Protein AF-0000000081857002 (afdb_homodimer)

Sequence (604 aa):
MKLTDNVLRSFRVAKVFRENSDKINCFDFSSNGETIISSRRFLPKRTLYSKKYGVDLIRYTHAANTVVYSSNKIDDTIRYLSLHDNKYIRYFPGHNKRVTSLSMSPVDDTFISGSLDKTIRLWDLRSPNCQGLMHLQGKPVCSFDPEGLIFAAGINSEMVKLYDLRSFDKGPFATFKLQYDRTCEWTGLKFSNDGKLILLATNGGALRILDAFKGVVLHSFGGYNNSKGVILEASFTPDSQFVMIGSEDGKIHVWNAESGMKVALLDGKHTGPITCLQFNPKFMTFASACSNMAFWLPTIDHMKLTDNVLRSFRVAKVFRENSDKINCFDFSSNGETIISSRRFLPKRTLYSKKYGVDLIRYTHAANTVVYSSNKIDDTIRYLSLHDNKYIRYFPGHNKRVTSLSMSPVDDTFISGSLDKTIRLWDLRSPNCQGLMHLQGKPVCSFDPEGLIFAAGINSEMVKLYDLRSFDKGPFATFKLQYDRTCEWTGLKFSNDGKLILLATNGGALRILDAFKGVVLHSFGGYNNSKGVILEASFTPDSQFVMIGSEDGKIHVWNAESGMKVALLDGKHTGPITCLQFNPKFMTFASACSNMAFWLPTIDH

Radius of gyration: 28.06 Å; Cα contacts (8 Å, |Δi|>4): 1759; chains: 2; bounding box: 43×82×64 Å

Nearest PDB structures (foldseek):
  8ro1-assembly1_s  TM=8.273E-01  e=5.897E-18  Caenorhabditis elegans
  8ova-assembly1_A7  TM=8.565E-01  e=5.206E-16  Trypanosoma brucei brucei
  8ipb-assembly1_ha  TM=8.252E-01  e=1.575E-15  Triticum aestivum
  7b9v-assembly1_o  TM=5.836E-01  e=2.125E-16  Saccharomyces cerevisiae
  8f5o-assembly1_B  TM=7.746E-01  e=9.098E-11  Leishmania tarentolae

pLDDT: mean 93.0, std 8.62, range [42.56, 98.81]

Foldseek 3Di:
DDDDLQQVAQKAFDDWWFDPPDWWQEKEAAQQLPDMETQDPTDPQFYDYDPAFGFHYKYDANDRQKIWTAGAPPAGKIFIAGRVVGDTDAIADDDHAHWQEWEYQLPAQKIWIWGQQQKIWIDHPVDNDTPDIDHHPGGWAKYAFLNRQWMWIDGPQFKIFIAGPVPCVVPGPDIAGDDDDPVKDWRYWDAQNVRQWIWTDILCFWIWIAGNVPNDTPEIDGDAARPVSAQWDKEAALVNQKIWIWGQQQWIWMAGPHVRHTSYIGHRPDPGTFRYKDARNHDGKIWTTTSMITIMGGDDDD/DDDDLQQVAQKAFPDWFFDPPDWWQEKEAAQQLPDMETQDDPDPAFYDYDPAFGFHYKYDANDRQKIWTAGAPPAGKIWIAGRVVGDTDAIADDDHAHWQEWEAQLPAQKIWIWGQQQKIWIDHPVDNDTPDIDHAPGGWAKYAALNSQKMWIDGPQFKIFIAGPVPCVVDGPDIAGDDDDPVKDWRYWDAQNVRQWIWTDILCFWIWIAGNVPNDTPEIDGDAARPVSAQKDKEAALVNQKIWIWGFQQWIWMAGPHVRHTSYIGHRPDPGTFRYWDARNHDRKIWTTTSMITIMGGDDDD

Secondary structure (DSSP, 8-state):
----HHHHHTEEEEEEE--SSPPP--EEE-TTSS-EEESSS-SSS-B---TTT----EEE-SSTTEEEEE--SS---EEEEETTTTEEEEEE---SS-EEEEEE-SSSSEEEEEETTSEEEEEETTEEEEEEEEE-SS-EEEEE-TTSSEEEEEETTTEEEEEEGGGGGG--SEEEE----TT--EEEEEE-TTSSEEEEEESSS-EEEEETTT--EEEEE--S--TT-----EEE-TTSSEEEEE-TTSEEEEEETTT--EEEEEE---SS---EEEE-SSBS-EEEESSSEEEEEEB---/----HHHHHTEEEEEEE--SSPPP--EEE-TTSS-EEESSS-STT-B---TTT----EEE-SSTTEEEEE--SS---EEEEETTTTEEEEEE---SS-EEEEEE-SSSSEEEEEETTSEEEEEETTEEEEEEEEE-SS-EEEEE-TTSSEEEEEETTTEEEEEEGGGGGG--SEEEE----TT--EEEEEE-TTSSEEEEEESSS-EEEEETTT--EEEEE--S--TT-----EEE-TTSSEEEEE-TTSEEEEEETTT--EEEEEE---SS---EEEE-SSBS-EEEESSSEEEEEEB---

Solvent-accessible surface area (backbone atoms only — not comparable to full-atom values): 30595 Å² total; per-residue (Å²): 62,78,88,49,63,62,52,64,54,26,47,38,69,58,47,71,49,79,45,67,92,53,66,39,64,23,58,31,59,30,81,78,39,70,47,61,39,31,31,33,69,57,56,94,87,48,40,46,71,41,91,69,38,37,49,38,50,52,40,47,45,94,51,87,50,31,34,39,32,29,18,67,58,76,45,31,39,31,35,30,36,32,65,84,78,69,40,77,75,47,56,39,72,75,54,85,29,54,62,65,21,75,25,62,34,71,71,52,70,31,33,39,38,13,15,66,65,15,34,40,37,33,38,35,80,92,44,60,57,77,73,38,80,42,83,51,97,29,52,36,27,36,27,44,31,57,77,43,54,35,35,40,36,34,38,65,46,34,33,39,34,34,25,41,64,92,47,42,91,76,41,58,81,45,76,28,77,50,86,70,48,93,82,37,48,63,63,38,46,41,48,24,61,82,48,57,32,30,40,39,28,29,25,52,34,41,37,35,34,25,34,57,84,77,45,47,76,75,40,76,45,63,91,52,56,29,89,85,43,55,71,42,28,62,29,52,36,49,61,44,50,32,38,36,33,37,18,47,78,17,34,35,41,32,29,32,61,81,82,59,44,80,58,37,78,45,76,69,74,48,93,36,39,21,35,24,41,47,50,34,60,30,38,64,36,34,39,38,21,22,48,40,40,35,35,33,32,32,32,46,43,110,62,76,86,47,63,62,53,64,55,27,47,40,70,58,46,71,49,79,50,68,94,52,68,38,64,24,59,31,58,28,82,79,38,68,47,62,39,33,32,37,58,65,68,98,83,51,43,47,69,41,90,70,36,36,51,40,50,51,40,50,45,94,50,89,49,31,34,39,32,28,16,68,58,76,46,32,38,31,36,30,34,32,63,84,78,70,40,79,74,47,55,40,70,75,54,87,30,53,62,65,22,77,27,61,35,71,73,51,72,33,35,40,37,13,15,66,66,14,32,39,36,32,38,34,79,93,42,58,56,77,74,38,80,42,83,52,98,30,52,35,25,36,27,44,32,57,78,44,54,35,35,39,37,35,38,65,45,32,33,39,33,34,25,41,65,92,46,42,91,77,40,58,82,44,77,28,76,50,86,70,48,92,84,36,47,63,62,36,44,41,50,24,61,82,48,56,32,32,40,39,26,30,24,52,33,41,37,34,34,24,33,57,84,78,44,47,75,75,40,76,46,63,91,52,55,31,91,84,42,56,71,42,29,62,30,51,35,49,59,42,51,32,37,37,32,37,17,48,79,16,35,35,43,30,29,32,60,82,81,58,43,79,58,38,78,43,76,70,75,48,94,35,42,21,35,24,40,47,51,35,58,30,40,66,37,33,39,38,20,22,48,39,38,36,34,34,32,33,32,44,43,108

InterPro domains:
  IPR001680 WD40 repeat [PF00400] (87-124)
  IPR001680 WD40 repeat [PF00400] (217-256)
  IPR001680 WD40 repeat [PS50082] (92-127)
  IPR001680 WD40 repeat [PS50082] (224-265)
  IPR001680 WD40 repeat [SM00320] (85-124)
  IPR001680 WD40 repeat [SM00320] (127-164)
  IPR001680 WD40 repeat [SM00320] (169-211)
  IPR001680 WD40 repeat [SM00320] (214-256)
  IPR001680 WD40 repeat [SM00320] (259-297)
  IPR015943 WD40/YVTN repeat-like-containing domain superfamily [G3DSA:2.130.10.10] (4-297)
  IPR019775 WD40 repeat, conserved site [PS00678] (243-257)
  IPR036322 WD40-repeat-containing domain superfamily [SSF50978] (9-292)
  IPR037867 COMPASS component Swd2/WDR82 [PTHR19861] (1-301)

Structure (mmCIF, N/CA/C/O backbone):
data_AF-0000000081857002-model_v1
#
loop_
_entity.id
_entity.type
_entity.pdbx_description
1 polymer 'WD repeat domain 82'
#
loop_
_atom_site.group_PDB
_atom_site.id
_atom_site.type_symbol
_atom_site.label_atom_id
_atom_site.label_alt_id
_atom_site.label_comp_id
_atom_site.label_asym_id
_atom_site.label_entity_id
_atom_site.label_seq_id
_atom_site.pdbx_PDB_ins_code
_atom_site.Cartn_x
_atom_site.Cartn_y
_atom_site.Cartn_z
_atom_site.occupancy
_atom_site.B_iso_or_equiv
_atom_site.auth_seq_id
_atom_site.auth_comp_id
_atom_site.auth_asym_id
_atom_site.auth_atom_id
_atom_site.pdbx_PDB_model_num
ATOM 1 N N . MET A 1 1 ? -8.273 1.43 -12.039 1 83.44 1 MET A N 1
ATOM 2 C CA . MET A 1 1 ? -7.477 1.979 -13.133 1 83.44 1 MET A CA 1
ATOM 3 C C . MET A 1 1 ? -6.52 0.929 -13.688 1 83.44 1 MET A C 1
ATOM 5 O O . MET A 1 1 ? -6.316 -0.119 -13.07 1 83.44 1 MET A O 1
ATOM 9 N N . LYS A 1 2 ? -6.043 1.281 -14.953 1 90 2 LYS A N 1
ATOM 10 C CA . LYS A 1 2 ? -5.066 0.387 -15.57 1 90 2 LYS A CA 1
ATOM 11 C C . LYS A 1 2 ? -3.639 0.826 -15.25 1 90 2 LYS A C 1
ATOM 13 O O . LYS A 1 2 ? -3.367 2.021 -15.117 1 90 2 LYS A O 1
ATOM 18 N N . LEU A 1 3 ? -2.836 -0.151 -15.148 1 95.19 3 LEU A N 1
ATOM 19 C CA . LEU A 1 3 ? -1.43 0.126 -14.875 1 95.19 3 LEU A CA 1
ATOM 20 C C . LEU A 1 3 ? -0.74 0.712 -16.109 1 95.19 3 LEU A C 1
ATOM 22 O O . LEU A 1 3 ? -1.112 0.401 -17.234 1 95.19 3 LEU A O 1
ATOM 26 N N . THR A 1 4 ? 0.199 1.546 -15.875 1 94.56 4 THR A N 1
ATOM 27 C CA . THR A 1 4 ? 1.028 2.1 -16.938 1 94.56 4 THR A CA 1
ATOM 28 C C . THR A 1 4 ? 2.496 1.742 -16.719 1 94.56 4 THR A C 1
ATOM 30 O O . THR A 1 4 ? 2.885 1.326 -15.633 1 94.56 4 THR A O 1
ATOM 33 N N . ASP A 1 5 ? 3.318 1.902 -17.781 1 96.5 5 ASP A N 1
ATOM 34 C CA . ASP A 1 5 ? 4.754 1.658 -17.672 1 96.5 5 ASP A CA 1
ATOM 35 C C . ASP A 1 5 ? 5.375 2.484 -16.562 1 96.5 5 ASP A C 1
ATOM 37 O O . ASP A 1 5 ? 6.188 1.975 -15.781 1 96.5 5 ASP A O 1
ATOM 41 N N . ASN A 1 6 ? 4.941 3.725 -16.5 1 94.44 6 ASN A N 1
ATOM 42 C CA . ASN A 1 6 ? 5.52 4.641 -15.516 1 94.44 6 ASN A CA 1
ATOM 43 C C . ASN A 1 6 ? 5.215 4.199 -14.086 1 94.44 6 ASN A C 1
ATOM 45 O O . ASN A 1 6 ? 6.07 4.301 -13.203 1 94.44 6 ASN A O 1
ATOM 49 N N . VAL A 1 7 ? 4.035 3.746 -13.906 1 95.44 7 VAL A N 1
ATOM 50 C CA . VAL A 1 7 ? 3.652 3.279 -12.578 1 95.44 7 VAL A CA 1
ATOM 51 C C . VAL A 1 7 ? 4.512 2.078 -12.188 1 95.44 7 VAL A C 1
ATOM 53 O O . VAL A 1 7 ? 5.035 2.021 -11.07 1 95.44 7 VAL A O 1
ATOM 56 N N . LEU A 1 8 ? 4.684 1.152 -13.117 1 97.38 8 LEU A N 1
ATOM 57 C CA . LEU A 1 8 ? 5.465 -0.044 -12.82 1 97.38 8 LEU A CA 1
ATOM 58 C C . LEU A 1 8 ? 6.91 0.317 -12.492 1 97.38 8 LEU A C 1
ATOM 60 O O . LEU A 1 8 ? 7.512 -0.272 -11.594 1 97.38 8 LEU A O 1
ATOM 64 N N . ARG A 1 9 ? 7.434 1.318 -13.156 1 97.44 9 ARG A N 1
ATOM 65 C CA . ARG A 1 9 ? 8.812 1.736 -12.945 1 97.44 9 ARG A CA 1
ATOM 66 C C . ARG A 1 9 ? 8.977 2.426 -11.594 1 97.44 9 ARG A C 1
ATOM 68 O O . ARG A 1 9 ? 10.086 2.525 -11.078 1 97.44 9 ARG A O 1
ATOM 75 N N . SER A 1 10 ? 7.895 2.861 -11.008 1 97.06 10 SER A N 1
ATOM 76 C CA . SER A 1 10 ? 7.973 3.684 -9.805 1 97.06 10 SER A CA 1
ATOM 77 C C . SER A 1 10 ? 7.879 2.828 -8.547 1 97.06 10 SER A C 1
ATOM 79 O O . SER A 1 10 ? 8.016 3.338 -7.43 1 97.06 10 SER A O 1
ATOM 81 N N . PHE A 1 11 ? 7.672 1.542 -8.68 1 98.19 11 PHE A N 1
ATOM 82 C CA . PHE A 1 11 ? 7.527 0.683 -7.508 1 98.19 11 PHE A CA 1
ATOM 83 C C . PHE A 1 11 ? 8.836 0.601 -6.73 1 98.19 11 PHE A C 1
ATOM 85 O O . PHE A 1 11 ? 9.914 0.498 -7.324 1 98.19 11 PHE A O 1
ATOM 92 N N . ARG A 1 12 ? 8.727 0.704 -5.414 1 98 12 ARG A N 1
ATOM 93 C CA . ARG A 1 12 ? 9.82 0.473 -4.48 1 98 12 ARG A CA 1
ATOM 94 C C . ARG A 1 12 ? 9.359 -0.341 -3.277 1 98 12 ARG A C 1
ATOM 96 O O . ARG A 1 12 ? 8.156 -0.404 -2.99 1 98 12 ARG A O 1
ATOM 103 N N . VAL A 1 13 ? 10.344 -0.94 -2.643 1 97.81 13 VAL A N 1
ATOM 104 C CA . VAL A 1 13 ? 10.031 -1.697 -1.436 1 97.81 13 VAL A CA 1
ATOM 105 C C . VAL A 1 13 ? 9.555 -0.748 -0.338 1 97.81 13 VAL A C 1
ATOM 107 O O . VAL A 1 13 ? 10.242 0.22 -0.005 1 97.81 13 VAL A O 1
ATOM 110 N N . ALA A 1 14 ? 8.406 -1.02 0.191 1 96.44 14 ALA A N 1
ATOM 111 C CA . ALA A 1 14 ? 7.836 -0.196 1.253 1 96.44 14 ALA A CA 1
ATOM 112 C C . ALA A 1 14 ? 8.047 -0.839 2.621 1 96.44 14 ALA A C 1
ATOM 114 O O . ALA A 1 14 ? 8.164 -0.141 3.631 1 96.44 14 ALA A O 1
ATOM 115 N N . LYS A 1 15 ? 8.062 -2.098 2.645 1 92.44 15 LYS A N 1
ATOM 116 C CA . LYS A 1 15 ? 8.203 -2.84 3.895 1 92.44 15 LYS A CA 1
ATOM 117 C C . LYS A 1 15 ? 8.828 -4.211 3.652 1 92.44 15 LYS A C 1
ATOM 119 O O . LYS A 1 15 ? 8.5 -4.887 2.674 1 92.44 15 LYS A O 1
ATOM 124 N N . VAL A 1 16 ? 9.734 -4.59 4.527 1 91.69 16 VAL A N 1
ATOM 125 C CA . VAL A 1 16 ? 10.336 -5.922 4.5 1 91.69 16 VAL A CA 1
ATOM 126 C C . VAL A 1 16 ? 10.016 -6.656 5.801 1 91.69 16 VAL A C 1
ATOM 128 O O . VAL A 1 16 ? 10.18 -6.102 6.891 1 91.69 16 VAL A O 1
ATOM 131 N N . PHE A 1 17 ? 9.508 -7.785 5.699 1 87.25 17 PHE A N 1
ATOM 132 C CA . PHE A 1 17 ? 9.328 -8.672 6.84 1 87.25 17 PHE A CA 1
ATOM 133 C C . PHE A 1 17 ? 10.43 -9.727 6.883 1 87.25 17 PHE A C 1
ATOM 135 O O . PHE A 1 17 ? 10.523 -10.57 5.988 1 87.25 17 PHE A O 1
ATOM 142 N N . ARG A 1 18 ? 11.234 -9.492 7.93 1 83.69 18 ARG A N 1
ATOM 143 C CA . ARG A 1 18 ? 12.383 -10.383 8.062 1 83.69 18 ARG A CA 1
ATOM 144 C C . ARG A 1 18 ? 12.102 -11.492 9.07 1 83.69 18 ARG A C 1
ATOM 146 O O . ARG A 1 18 ? 11.508 -11.25 10.125 1 83.69 18 ARG A O 1
ATOM 153 N N . GLU A 1 19 ? 12.055 -12.633 8.57 1 65.56 19 GLU A N 1
ATOM 154 C CA . GLU A 1 19 ? 11.922 -13.766 9.477 1 65.56 19 GLU A CA 1
ATOM 155 C C . GLU A 1 19 ? 13.211 -14.578 9.547 1 65.56 19 GLU A C 1
ATOM 157 O O . GLU A 1 19 ? 14.156 -14.32 8.797 1 65.56 19 GLU A O 1
ATOM 162 N N . ASN A 1 20 ? 13.164 -15.484 10.5 1 65 20 ASN A N 1
ATOM 163 C CA . ASN A 1 20 ? 14.32 -16.359 10.664 1 65 20 ASN A CA 1
ATOM 164 C C . ASN A 1 20 ? 14.766 -16.953 9.336 1 65 20 ASN A C 1
ATOM 166 O O . ASN A 1 20 ? 14.094 -16.797 8.32 1 65 20 ASN A O 1
ATOM 170 N N . SER A 1 21 ? 15.844 -17.484 9.242 1 63.31 21 SER A N 1
ATOM 171 C CA . SER A 1 21 ? 16.719 -17.875 8.141 1 63.31 21 SER A CA 1
ATOM 172 C C . SER A 1 21 ? 16.031 -18.844 7.188 1 63.31 21 SER A C 1
ATOM 174 O O . SER A 1 21 ? 16.578 -19.203 6.148 1 63.31 21 SER A O 1
ATOM 176 N N . ASP A 1 22 ? 14.703 -19.031 7.375 1 75.5 22 ASP A N 1
ATOM 177 C CA . ASP A 1 22 ? 14.203 -20.047 6.457 1 75.5 22 ASP A CA 1
ATOM 178 C C . ASP A 1 22 ? 13.484 -19.406 5.27 1 75.5 22 ASP A C 1
ATOM 180 O O . ASP A 1 22 ? 12.93 -18.312 5.391 1 75.5 22 ASP A O 1
ATOM 184 N N . LYS A 1 23 ? 13.516 -20.109 4.184 1 80.88 23 LYS A N 1
ATOM 185 C CA . LYS A 1 23 ? 12.984 -19.672 2.891 1 80.88 23 LYS A CA 1
ATOM 186 C C . LYS A 1 23 ? 11.461 -19.719 2.883 1 80.88 23 LYS A C 1
ATOM 188 O O . LYS A 1 23 ? 10.852 -20.641 3.424 1 80.88 23 LYS A O 1
ATOM 193 N N . ILE A 1 24 ? 10.828 -18.703 2.285 1 87.12 24 ILE A N 1
ATOM 194 C CA . ILE A 1 24 ? 9.398 -18.688 1.997 1 87.12 24 ILE A CA 1
ATOM 195 C C . ILE A 1 24 ? 9.141 -19.406 0.671 1 87.12 24 ILE A C 1
ATOM 197 O O . ILE A 1 24 ? 9.555 -18.938 -0.388 1 87.12 24 ILE A O 1
ATOM 201 N N . ASN A 1 25 ? 8.422 -20.484 0.751 1 85.62 25 ASN A N 1
ATOM 202 C CA . ASN A 1 25 ? 8.219 -21.297 -0.439 1 85.62 25 ASN A CA 1
ATOM 203 C C . ASN A 1 25 ? 7.055 -20.797 -1.28 1 85.62 25 ASN A C 1
ATOM 205 O O . ASN A 1 25 ? 7.01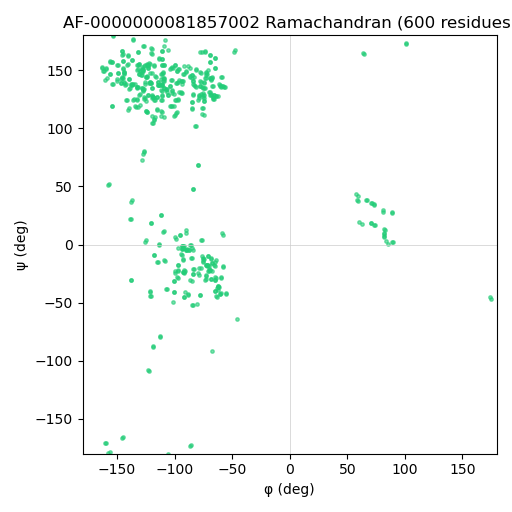6 -21.016 -2.492 1 85.62 25 ASN A O 1
ATOM 209 N N . CYS A 1 26 ? 6.145 -20.25 -0.526 1 91.69 26 CYS A N 1
ATOM 210 C CA . CYS A 1 26 ? 4.953 -19.812 -1.244 1 91.69 26 CYS A CA 1
ATOM 211 C C . CYS A 1 26 ? 4.137 -18.844 -0.406 1 91.69 26 CYS A C 1
ATOM 213 O O . CYS A 1 26 ? 4.199 -18.875 0.824 1 91.69 26 CYS A O 1
ATOM 215 N N . PHE A 1 27 ? 3.443 -18 -1.091 1 93.38 27 PHE A N 1
ATOM 216 C CA . PHE A 1 27 ? 2.406 -17.203 -0.445 1 93.38 27 PHE A CA 1
ATOM 217 C C . PHE A 1 27 ? 1.23 -16.984 -1.388 1 93.38 27 PHE A C 1
ATOM 219 O O . PHE A 1 27 ? 1.312 -17.297 -2.576 1 93.38 27 PHE A O 1
ATOM 226 N N . ASP A 1 28 ? 0.153 -16.578 -0.819 1 94.75 28 ASP A N 1
ATOM 227 C CA . ASP A 1 28 ? -1.045 -16.297 -1.605 1 94.75 28 ASP A CA 1
ATOM 228 C C . ASP A 1 28 ? -1.832 -15.133 -1.017 1 94.75 28 ASP A C 1
ATOM 230 O O . ASP A 1 28 ? -1.932 -15 0.205 1 94.75 28 ASP A O 1
ATOM 234 N N . PHE A 1 29 ? -2.398 -14.328 -1.934 1 94 29 PHE A N 1
ATOM 235 C CA . PHE A 1 29 ? -3.312 -13.273 -1.512 1 94 29 PHE A CA 1
ATOM 236 C C . PHE A 1 29 ? -4.746 -13.789 -1.471 1 94 29 PHE A C 1
ATOM 238 O O . PHE A 1 29 ? -5.148 -14.594 -2.311 1 94 29 PHE A O 1
ATOM 245 N N . SER A 1 30 ? -5.477 -13.219 -0.561 1 93.06 30 SER A N 1
ATOM 246 C CA . SER A 1 30 ? -6.914 -13.453 -0.614 1 93.06 30 SER A CA 1
ATOM 247 C C . SER A 1 30 ? -7.543 -12.773 -1.826 1 93.06 30 SER A C 1
ATOM 249 O O . SER A 1 30 ? -6.949 -11.867 -2.416 1 93.06 30 SER A O 1
ATOM 251 N N . SER A 1 31 ? -8.758 -13.188 -2.189 1 92.5 31 SER A N 1
ATOM 252 C CA . SER A 1 31 ? -9.398 -12.703 -3.408 1 92.5 31 SER A CA 1
ATOM 253 C C . SER A 1 31 ? -9.688 -11.211 -3.326 1 92.5 31 SER A C 1
ATOM 255 O O . SER A 1 31 ? -9.664 -10.508 -4.34 1 92.5 31 SER A O 1
ATOM 257 N N . ASN A 1 32 ? -9.938 -10.719 -2.131 1 91.5 32 ASN A N 1
ATOM 258 C CA . ASN A 1 32 ? -10.234 -9.305 -1.973 1 91.5 32 ASN A CA 1
ATOM 259 C C . ASN A 1 32 ? -8.961 -8.484 -1.75 1 91.5 32 ASN A C 1
ATOM 261 O O . ASN A 1 32 ? -9.023 -7.262 -1.595 1 91.5 32 ASN A O 1
ATOM 265 N N . GLY A 1 33 ? -7.855 -9.164 -1.654 1 93.12 33 GLY A N 1
ATOM 266 C CA . GLY A 1 33 ? -6.562 -8.5 -1.597 1 93.12 33 GLY A CA 1
ATOM 267 C C . GLY A 1 33 ? -6.207 -8 -0.208 1 93.12 33 GLY A C 1
ATOM 268 O O . GLY A 1 33 ? -5.164 -7.371 -0.016 1 93.12 33 GLY A O 1
ATOM 269 N N . GLU A 1 34 ? -6.93 -8.328 0.808 1 91.06 34 GLU A N 1
ATOM 270 C CA . GLU A 1 34 ? -6.762 -7.711 2.119 1 91.06 34 GLU A CA 1
ATOM 271 C C . GLU A 1 34 ? -5.793 -8.508 2.988 1 91.06 34 GLU A C 1
ATOM 273 O O . GLU A 1 34 ? -5.238 -7.973 3.953 1 91.06 34 GLU A O 1
ATOM 278 N N . THR A 1 35 ? -5.691 -9.766 2.648 1 90.62 35 THR A N 1
ATOM 279 C CA . THR A 1 35 ? -4.836 -10.609 3.479 1 90.62 35 THR A CA 1
ATOM 280 C C . THR A 1 35 ? -3.877 -11.422 2.615 1 90.62 35 THR A C 1
ATOM 282 O O . THR A 1 35 ? -4.141 -11.656 1.434 1 90.62 35 THR A O 1
ATOM 285 N N . ILE A 1 36 ? -2.76 -11.805 3.215 1 91.56 36 ILE A N 1
ATOM 286 C CA . ILE A 1 36 ? -1.742 -12.633 2.58 1 91.56 36 ILE A CA 1
ATOM 287 C C . ILE A 1 36 ? -1.337 -13.766 3.523 1 91.56 36 ILE A C 1
ATOM 289 O O . ILE A 1 36 ? -1.232 -13.562 4.734 1 91.56 36 ILE A O 1
ATOM 293 N N . ILE A 1 37 ? -1.234 -14.953 2.998 1 90.81 37 ILE A N 1
ATOM 294 C CA . ILE A 1 37 ? -0.775 -16.094 3.785 1 90.81 37 ILE A CA 1
ATOM 295 C C . ILE A 1 37 ? 0.495 -16.672 3.166 1 90.81 37 ILE A C 1
ATOM 297 O O . ILE A 1 37 ? 0.614 -16.75 1.941 1 90.81 37 ILE A O 1
ATOM 301 N N . SER A 1 38 ? 1.442 -16.953 3.977 1 90 38 SER A N 1
ATOM 302 C CA . SER A 1 38 ? 2.689 -17.547 3.498 1 90 38 SER A CA 1
ATOM 303 C C . SER A 1 38 ? 2.965 -18.875 4.18 1 90 38 SER A C 1
ATOM 305 O O . SER A 1 38 ? 2.352 -19.203 5.199 1 90 38 SER A O 1
ATOM 307 N N . SER A 1 39 ? 3.734 -19.703 3.529 1 82.12 39 SER A N 1
ATOM 308 C CA . SER A 1 39 ? 4.074 -21.047 4.008 1 82.12 39 SER A CA 1
ATOM 309 C C . SER A 1 39 ? 4.973 -20.984 5.238 1 82.12 39 SER A C 1
ATOM 311 O O . SER A 1 39 ? 5.238 -22 5.871 1 82.12 39 SER A O 1
ATOM 313 N N . ARG A 1 40 ? 5.484 -19.812 5.523 1 73 40 ARG A N 1
ATOM 314 C CA . ARG A 1 40 ? 6.371 -19.75 6.68 1 73 40 ARG A CA 1
ATOM 315 C C . ARG A 1 40 ? 5.707 -19.016 7.84 1 73 40 ARG A C 1
ATOM 317 O O . ARG A 1 40 ? 4.672 -18.375 7.66 1 73 40 ARG A O 1
ATOM 324 N N . ARG A 1 41 ? 6.363 -18.922 9.07 1 49.75 41 ARG A N 1
ATOM 325 C CA . ARG A 1 41 ? 5.922 -18.391 10.352 1 49.75 41 ARG A CA 1
ATOM 326 C C . ARG A 1 41 ? 5.785 -16.875 10.289 1 49.75 41 ARG A C 1
ATOM 328 O O . ARG A 1 41 ? 5.32 -16.25 11.25 1 49.75 41 ARG A O 1
ATOM 335 N N . PHE A 1 42 ? 6.312 -16.172 9.422 1 43.81 42 PHE A N 1
ATOM 336 C CA . PHE A 1 42 ? 6.676 -14.875 9.984 1 43.81 42 PHE A CA 1
ATOM 337 C C . PHE A 1 42 ? 5.465 -13.953 10.039 1 43.81 42 PHE A C 1
ATOM 339 O O . PHE A 1 42 ? 5.367 -13.094 10.914 1 43.81 42 PHE A O 1
ATOM 346 N N . LEU A 1 43 ? 4.641 -13.656 9.109 1 50.66 43 LEU A N 1
ATOM 347 C CA . LEU A 1 43 ? 4.074 -12.312 9.188 1 50.66 43 LEU A CA 1
ATOM 348 C C . LEU A 1 43 ? 3.096 -12.211 10.352 1 50.66 43 LEU A C 1
ATOM 350 O O . LEU A 1 43 ? 2.461 -13.195 10.727 1 50.66 43 LEU A O 1
ATOM 354 N N . PRO A 1 44 ? 2.846 -10.914 11.125 1 46.72 44 PRO A N 1
ATOM 355 C CA . PRO A 1 44 ? 2.207 -11.07 12.438 1 46.72 44 PRO A CA 1
ATOM 356 C C . PRO A 1 44 ? 1.018 -12.031 12.406 1 46.72 44 PRO A C 1
ATOM 358 O O . PRO A 1 44 ? 0.902 -12.906 13.266 1 46.72 44 PRO A O 1
ATOM 361 N N . LYS A 1 45 ? -0.161 -11.82 11.68 1 51 45 LYS A N 1
ATOM 362 C CA . LYS A 1 45 ? -1.368 -12.555 12.047 1 51 45 LYS A CA 1
ATOM 363 C C . LYS A 1 45 ? -1.474 -13.867 11.266 1 51 45 LYS A C 1
ATOM 365 O O . LYS A 1 45 ? -2.24 -14.758 11.641 1 51 45 LYS A O 1
ATOM 370 N N . ARG A 1 46 ? -1.137 -13.953 9.867 1 60.59 46 ARG A N 1
ATOM 371 C CA . ARG A 1 46 ? -1.694 -15.203 9.359 1 60.59 46 ARG A CA 1
ATOM 372 C C . ARG A 1 46 ? -0.632 -16.016 8.633 1 60.59 46 ARG A C 1
ATOM 374 O O . ARG A 1 46 ? -0.319 -15.742 7.469 1 60.59 46 ARG A O 1
ATOM 381 N N . THR A 1 47 ? 0.305 -16.609 9.281 1 65.19 47 THR A N 1
ATOM 382 C CA . THR A 1 47 ? 1.261 -17.594 8.797 1 65.19 47 THR A CA 1
ATOM 383 C C . THR A 1 47 ? 0.76 -19.016 9.07 1 65.19 47 THR A C 1
ATOM 385 O O . THR A 1 47 ? 0.022 -19.25 10.031 1 65.19 47 THR A O 1
ATOM 388 N N . LEU A 1 48 ? 1.037 -19.797 8.07 1 71.44 48 LEU A N 1
ATOM 389 C CA . LEU A 1 48 ? 0.74 -21.219 8.258 1 71.44 48 LEU A CA 1
ATOM 390 C C . LEU A 1 48 ? 2.023 -22.047 8.328 1 71.44 48 LEU A C 1
ATOM 392 O O . LEU A 1 48 ? 2.879 -21.938 7.449 1 71.44 48 LEU A O 1
ATOM 396 N N . TYR A 1 49 ? 2.375 -22.609 9.484 1 71.88 49 TYR A N 1
ATOM 397 C CA . TYR A 1 49 ? 3.506 -23.516 9.617 1 71.88 49 TYR A CA 1
ATOM 398 C C . TYR A 1 49 ? 3.074 -24.844 10.25 1 71.88 49 TYR A C 1
ATOM 400 O O . TYR A 1 49 ? 2.287 -24.844 11.203 1 71.88 49 TYR A O 1
ATOM 408 N N . SER A 1 50 ? 3.414 -25.859 9.547 1 73.69 50 SER A N 1
ATOM 409 C CA . SER A 1 50 ? 3.236 -27.203 10.117 1 73.69 50 SER A CA 1
ATOM 410 C C . SER A 1 50 ? 4.562 -27.938 10.211 1 73.69 50 SER A C 1
ATOM 412 O O . SER A 1 50 ? 5.148 -28.312 9.188 1 73.69 50 SER A O 1
ATOM 414 N N . LYS A 1 51 ? 5.066 -28.156 11.43 1 77.12 51 LYS A N 1
ATOM 415 C CA . LYS A 1 51 ? 6.32 -28.875 11.648 1 77.12 51 LYS A CA 1
ATOM 416 C C . LYS A 1 51 ? 6.223 -30.312 11.148 1 77.12 51 LYS A C 1
ATOM 418 O O . LYS A 1 51 ? 7.168 -30.828 10.555 1 77.12 51 LYS A O 1
ATOM 423 N N . LYS A 1 52 ? 5.148 -30.891 11.352 1 83.19 52 LYS A N 1
ATOM 424 C CA . LYS A 1 52 ? 4.953 -32.312 11.047 1 83.19 52 LYS A CA 1
ATOM 425 C C . LYS A 1 52 ? 4.746 -32.531 9.555 1 83.19 52 LYS A C 1
ATOM 427 O O . LYS A 1 52 ? 5.379 -33.406 8.953 1 83.19 52 LYS A O 1
ATOM 432 N N . TYR A 1 53 ? 3.979 -31.734 8.914 1 88 53 TYR A N 1
ATOM 433 C CA . TYR A 1 53 ? 3.551 -32.031 7.555 1 88 53 TYR A CA 1
ATOM 434 C C . TYR A 1 53 ? 4.234 -31.094 6.559 1 88 53 TYR A C 1
ATOM 436 O O . TYR A 1 53 ? 4.246 -31.359 5.355 1 88 53 TYR A O 1
ATOM 444 N N . GLY A 1 54 ? 4.867 -30 7.039 1 87.69 54 GLY A N 1
ATOM 445 C CA . GLY A 1 54 ? 5.406 -29 6.129 1 87.69 54 GLY A CA 1
ATOM 446 C C . GLY A 1 54 ? 4.336 -28.312 5.309 1 87.69 54 GLY A C 1
ATOM 447 O O . GLY A 1 54 ? 3.189 -28.766 5.258 1 87.69 54 GLY A O 1
ATOM 448 N N . VAL A 1 55 ? 4.668 -27.188 4.691 1 89.69 55 VAL A N 1
ATOM 449 C CA . VAL A 1 55 ? 3.805 -26.438 3.789 1 89.69 55 VAL A CA 1
ATOM 450 C C . VAL A 1 55 ? 4.574 -26.062 2.523 1 89.69 55 VAL A C 1
ATOM 452 O O . VAL A 1 55 ? 5.652 -25.469 2.596 1 89.69 55 VAL A O 1
ATOM 455 N N . ASP A 1 56 ? 4.07 -26.422 1.397 1 91.81 56 ASP A N 1
ATOM 456 C CA . ASP A 1 56 ? 4.723 -26.109 0.127 1 91.81 56 ASP A CA 1
ATOM 457 C C . ASP A 1 56 ? 3.906 -25.109 -0.682 1 91.81 56 ASP A C 1
ATOM 459 O O . ASP A 1 56 ? 4.141 -23.906 -0.597 1 91.81 56 ASP A O 1
ATOM 463 N N . LEU A 1 57 ? 2.867 -25.609 -1.35 1 94.69 57 LEU A N 1
ATOM 464 C CA . LEU A 1 57 ? 1.973 -24.688 -2.059 1 94.69 57 LEU A CA 1
ATOM 465 C C . LEU A 1 57 ? 0.759 -24.344 -1.201 1 94.69 57 LEU A C 1
ATOM 467 O O . LEU A 1 57 ? 0.24 -25.203 -0.479 1 94.69 57 LEU A O 1
ATOM 471 N N . ILE A 1 58 ? 0.382 -23.125 -1.29 1 94.69 58 ILE A N 1
ATOM 472 C CA . ILE A 1 58 ? -0.771 -22.672 -0.515 1 94.69 58 ILE A CA 1
ATOM 473 C C . ILE A 1 58 ? -1.67 -21.797 -1.385 1 94.69 58 ILE A C 1
ATOM 475 O O . ILE A 1 58 ? -1.182 -20.984 -2.17 1 94.69 58 ILE A O 1
ATOM 479 N N . ARG A 1 59 ? -2.961 -21.984 -1.276 1 96.44 59 ARG A N 1
ATOM 480 C CA . ARG A 1 59 ? -3.943 -21.141 -1.961 1 96.44 59 ARG A CA 1
ATOM 481 C C . ARG A 1 59 ? -5.121 -20.812 -1.047 1 96.44 59 ARG A C 1
ATOM 483 O O . ARG A 1 59 ? -5.617 -21.688 -0.333 1 96.44 59 ARG A O 1
ATOM 490 N N . TYR A 1 60 ? -5.516 -19.594 -1.112 1 95.62 60 TYR A N 1
ATOM 491 C CA . TYR A 1 60 ? -6.785 -19.25 -0.483 1 95.62 60 TYR A CA 1
ATOM 492 C C . TYR A 1 60 ? -7.953 -19.906 -1.209 1 95.62 60 TYR A C 1
ATOM 494 O O . TYR A 1 60 ? -7.945 -20.016 -2.438 1 95.62 60 TYR A O 1
ATOM 502 N N . THR A 1 61 ? -8.898 -20.266 -0.385 1 96.69 61 THR A N 1
ATOM 503 C CA . THR A 1 61 ? -10.188 -20.594 -0.983 1 96.69 61 THR A CA 1
ATOM 504 C C . THR A 1 61 ? -11.039 -19.328 -1.143 1 96.69 61 THR A C 1
ATOM 506 O O . THR A 1 61 ? -10.555 -18.219 -0.938 1 96.69 61 THR A O 1
ATOM 509 N N . HIS A 1 62 ? -12.336 -19.484 -1.559 1 93.06 62 HIS A N 1
ATOM 510 C CA . HIS A 1 62 ? -13.203 -18.328 -1.735 1 93.06 62 HIS A CA 1
ATOM 511 C C . HIS A 1 62 ? -13.531 -17.672 -0.397 1 93.06 62 HIS A C 1
ATOM 513 O O . HIS A 1 62 ? -13.758 -16.469 -0.332 1 93.06 62 HIS A O 1
ATOM 519 N N . ALA A 1 63 ? -13.523 -18.531 0.565 1 88.06 63 ALA A N 1
ATOM 520 C CA . ALA A 1 63 ? -13.68 -17.969 1.902 1 88.06 63 ALA A CA 1
ATOM 521 C C . ALA A 1 63 ? -12.383 -17.344 2.396 1 88.06 63 ALA A C 1
ATOM 523 O O . ALA A 1 63 ? -11.305 -17.922 2.236 1 88.06 63 ALA A O 1
ATOM 524 N N . ALA A 1 64 ? -12.445 -16.188 2.996 1 82.12 64 ALA A N 1
ATOM 525 C CA . ALA A 1 64 ? -11.258 -15.414 3.332 1 82.12 64 ALA A CA 1
ATOM 526 C C . ALA A 1 64 ? -10.477 -16.062 4.469 1 82.12 64 ALA A C 1
ATOM 528 O O . ALA A 1 64 ? -9.312 -15.742 4.691 1 82.12 64 ALA A O 1
ATOM 529 N N . ASN A 1 65 ? -10.984 -17.016 5.102 1 89.94 65 ASN A N 1
ATOM 530 C CA . ASN A 1 65 ? -10.312 -17.562 6.273 1 89.94 65 ASN A CA 1
ATOM 531 C C . ASN A 1 65 ? -9.992 -19.047 6.105 1 89.94 65 ASN A C 1
ATOM 533 O O . ASN A 1 65 ? -9.828 -19.766 7.09 1 89.94 65 ASN A O 1
ATOM 537 N N . THR A 1 66 ? -10.008 -19.469 4.91 1 94.62 66 THR A N 1
ATOM 538 C CA . THR A 1 66 ? -9.648 -20.859 4.688 1 94.62 66 THR A CA 1
ATOM 539 C C . THR A 1 66 ? -8.641 -20.984 3.551 1 94.62 66 THR A C 1
ATOM 541 O O . THR A 1 66 ? -8.633 -20.172 2.629 1 94.62 66 THR A O 1
ATOM 544 N N . VAL A 1 67 ? -7.816 -22.031 3.668 1 95.69 67 VAL A N 1
ATOM 545 C CA . VAL A 1 67 ? -6.789 -22.266 2.658 1 95.69 67 VAL A CA 1
ATOM 546 C C . VAL A 1 67 ? -6.672 -23.766 2.379 1 95.69 67 VAL A C 1
ATOM 548 O O . VAL A 1 67 ? -7.059 -24.594 3.211 1 95.69 67 VAL A O 1
ATOM 551 N N . VAL A 1 68 ? -6.203 -24.078 1.2 1 96.81 68 VAL A N 1
ATOM 552 C CA . VAL A 1 68 ? -5.703 -25.406 0.877 1 96.81 68 VAL A CA 1
ATOM 553 C C . VAL A 1 68 ? -4.191 -25.359 0.67 1 96.81 68 VAL A C 1
ATOM 555 O O . VAL A 1 68 ? -3.668 -24.406 0.099 1 96.81 68 VAL A O 1
ATOM 558 N N . TYR A 1 69 ? -3.521 -26.359 1.208 1 95.81 69 TYR A N 1
ATOM 559 C CA . TYR A 1 69 ? -2.078 -26.359 1.004 1 95.81 69 TYR A C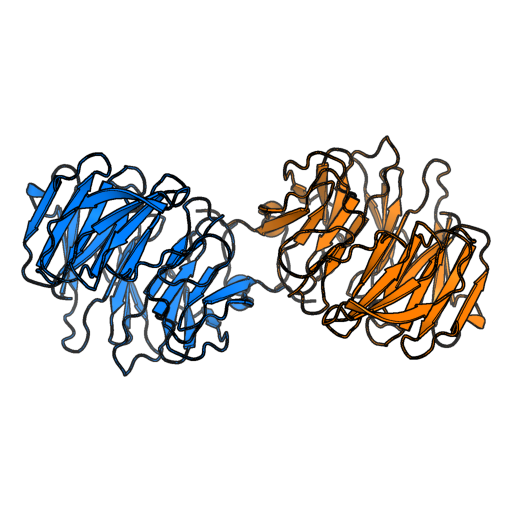A 1
ATOM 560 C C . TYR A 1 69 ? -1.559 -27.797 0.863 1 95.81 69 TYR A C 1
ATOM 562 O O . TYR A 1 69 ? -2.184 -28.734 1.35 1 95.81 69 TYR A O 1
ATOM 570 N N . SER A 1 70 ? -0.5 -27.891 0.13 1 95.88 70 SER A N 1
ATOM 571 C CA . SER A 1 70 ? 0.141 -29.203 -0.032 1 95.88 70 SER A CA 1
ATOM 572 C C . SER A 1 70 ? 1.241 -29.406 1.003 1 95.88 70 SER A C 1
ATOM 574 O O . SER A 1 70 ? 1.96 -28.469 1.349 1 95.88 70 SER A O 1
ATOM 576 N N . SER A 1 71 ? 1.323 -30.625 1.522 1 91.12 71 SER A N 1
ATOM 577 C CA . SER A 1 71 ? 2.389 -31.031 2.434 1 91.12 71 SER A CA 1
ATOM 578 C C . SER A 1 71 ? 3.611 -31.531 1.671 1 91.12 71 SER A C 1
ATOM 580 O O . SER A 1 71 ? 3.49 -32 0.54 1 91.12 71 SER A O 1
ATOM 582 N N . ASN A 1 72 ? 4.812 -31.359 2.34 1 84.75 72 ASN A N 1
ATOM 583 C CA . ASN A 1 72 ? 6.012 -31.812 1.64 1 84.75 72 ASN A CA 1
ATOM 584 C C . ASN A 1 72 ? 6.969 -32.531 2.578 1 84.75 72 ASN A C 1
ATOM 586 O O . ASN A 1 72 ? 8.164 -32.625 2.307 1 84.75 72 ASN A O 1
ATOM 590 N N . LYS A 1 73 ? 6.523 -33.031 3.646 1 89.81 73 LYS A N 1
ATOM 591 C CA . LYS A 1 73 ? 7.383 -33.75 4.582 1 89.81 73 LYS A CA 1
ATOM 592 C C . LYS A 1 73 ? 6.922 -35.188 4.746 1 89.81 73 LYS A C 1
ATOM 594 O O . LYS A 1 73 ? 7.328 -36.062 3.977 1 89.81 73 LYS A O 1
ATOM 599 N N . ILE A 1 74 ? 5.945 -35.406 5.746 1 90.5 74 ILE A N 1
ATOM 600 C CA . ILE A 1 74 ? 5.598 -36.75 6.121 1 90.5 74 ILE A CA 1
ATOM 601 C C . ILE A 1 74 ? 4.762 -37.406 5.016 1 90.5 74 ILE A C 1
ATOM 603 O O . ILE A 1 74 ? 4.805 -38.625 4.828 1 90.5 74 ILE A O 1
ATOM 607 N N . ASP A 1 75 ? 4.047 -36.688 4.305 1 91.81 75 ASP A N 1
ATOM 608 C CA . ASP A 1 75 ? 3.197 -37.156 3.223 1 91.81 75 ASP A CA 1
ATOM 609 C C . ASP A 1 75 ? 2.967 -36.062 2.174 1 91.81 75 ASP A C 1
ATOM 611 O O . ASP A 1 75 ? 3.551 -35 2.254 1 91.81 75 ASP A O 1
ATOM 615 N N . ASP A 1 76 ? 2.164 -36.469 1.101 1 95.44 76 ASP A N 1
ATOM 616 C CA . ASP A 1 76 ? 1.879 -35.531 0.01 1 95.44 76 ASP A CA 1
ATOM 617 C C . ASP A 1 76 ? 0.405 -35.125 0 1 95.44 76 ASP A C 1
ATOM 619 O O . ASP A 1 76 ? -0.141 -34.781 -1.047 1 95.44 76 ASP A O 1
ATOM 623 N N . THR A 1 77 ? -0.214 -35.219 1.19 1 96.81 77 THR A N 1
ATOM 624 C CA . THR A 1 77 ? -1.638 -34.938 1.327 1 96.81 77 THR A CA 1
ATOM 625 C C . THR A 1 77 ? -1.903 -33.438 1.231 1 96.81 77 THR A C 1
ATOM 627 O O . THR A 1 77 ? -1.158 -32.625 1.796 1 96.81 77 THR A O 1
ATOM 630 N N . ILE A 1 78 ? -2.889 -33.125 0.478 1 98 78 ILE A N 1
ATOM 631 C CA . ILE A 1 78 ? -3.355 -31.75 0.478 1 98 78 ILE A CA 1
ATOM 632 C C . ILE A 1 78 ? -4.328 -31.531 1.634 1 98 78 ILE A C 1
ATOM 634 O O . ILE A 1 78 ? -5.164 -32.375 1.919 1 98 78 ILE A O 1
ATOM 638 N N . ARG A 1 79 ? -4.215 -30.406 2.232 1 97.06 79 ARG A N 1
ATOM 639 C CA . ARG A 1 79 ? -5 -30.141 3.434 1 97.06 79 ARG A CA 1
ATOM 640 C C . ARG A 1 79 ? -5.801 -28.859 3.303 1 97.06 79 ARG A C 1
ATOM 642 O O . ARG A 1 79 ? -5.316 -27.875 2.738 1 97.06 79 ARG A O 1
ATOM 649 N N . TYR A 1 80 ? -6.984 -29 3.775 1 97.19 80 TYR A N 1
ATOM 650 C CA . TYR A 1 80 ? -7.914 -27.891 3.871 1 97.19 80 TYR A CA 1
ATOM 651 C C . TYR A 1 80 ? -8 -27.375 5.301 1 97.19 80 TYR A C 1
ATOM 653 O O . TYR A 1 80 ? -8.414 -28.094 6.207 1 97.19 80 TYR A O 1
ATOM 661 N N . LEU A 1 81 ? -7.641 -26.078 5.496 1 95.19 81 LEU A N 1
ATOM 662 C CA . LEU A 1 81 ? -7.414 -25.547 6.84 1 95.19 81 LEU A CA 1
ATOM 663 C C . LEU A 1 81 ? -8.211 -24.266 7.074 1 95.19 81 LEU A C 1
ATOM 665 O O . LEU A 1 81 ? -8.258 -23.406 6.199 1 95.19 81 LEU A O 1
ATOM 669 N N . SER A 1 82 ? -8.852 -24.188 8.242 1 93.19 82 SER A N 1
ATOM 670 C CA . SER A 1 82 ? -9.438 -22.938 8.727 1 93.19 82 SER A CA 1
ATOM 671 C C . SER A 1 82 ? -8.398 -22.094 9.453 1 93.19 82 SER A C 1
ATOM 673 O O . SER A 1 82 ? -7.809 -22.531 10.438 1 93.19 82 SER A O 1
ATOM 675 N N . LEU A 1 83 ? -8.203 -20.906 9 1 89.44 83 LEU A N 1
ATOM 676 C CA . LEU A 1 83 ? -7.203 -20.031 9.586 1 89.44 83 LEU A CA 1
ATOM 677 C C . LEU A 1 83 ? -7.73 -19.391 10.867 1 89.44 83 LEU A C 1
ATOM 679 O O . LEU A 1 83 ? -6.949 -18.906 11.688 1 89.44 83 LEU A O 1
ATOM 683 N N . HIS A 1 84 ? -8.984 -19.281 10.984 1 86.19 84 HIS A N 1
ATOM 684 C CA . HIS A 1 84 ? -9.609 -18.672 12.156 1 86.19 84 HIS A CA 1
ATOM 685 C C . HIS A 1 84 ? -9.25 -19.438 13.43 1 86.19 84 HIS A C 1
ATOM 687 O O . HIS A 1 84 ? -8.922 -18.828 14.453 1 86.19 84 HIS A O 1
ATOM 693 N N . ASP A 1 85 ? -9.258 -20.75 13.422 1 88.5 85 ASP A N 1
ATOM 694 C CA . ASP A 1 85 ? -9 -21.562 14.609 1 88.5 85 ASP A CA 1
ATOM 695 C C . ASP A 1 85 ? -7.871 -22.562 14.352 1 88.5 85 ASP A C 1
ATOM 697 O O . ASP A 1 85 ? -7.582 -23.406 15.203 1 88.5 85 ASP A O 1
ATOM 701 N N . ASN A 1 86 ? -7.293 -22.5 13.164 1 87.56 86 ASN A N 1
ATOM 702 C CA . ASN A 1 86 ? -6.18 -23.359 12.773 1 87.56 86 ASN A CA 1
ATOM 703 C C . ASN A 1 86 ? -6.555 -24.844 12.852 1 87.56 86 ASN A C 1
ATOM 705 O O . ASN A 1 86 ? -5.793 -25.656 13.375 1 87.56 86 ASN A O 1
ATOM 709 N N . LYS A 1 87 ? -7.738 -25.078 12.398 1 92.88 87 LYS A N 1
ATOM 710 C CA . LYS A 1 87 ? -8.219 -26.453 12.398 1 92.88 87 LYS A CA 1
ATOM 711 C C . LYS A 1 87 ? -8.32 -27.016 10.977 1 92.88 87 LYS A C 1
ATOM 713 O O . LYS A 1 87 ? -8.766 -26.312 10.07 1 92.88 87 LYS A O 1
ATOM 718 N N . TYR A 1 88 ? -7.977 -28.297 10.922 1 94.5 88 TYR A N 1
ATOM 719 C CA . TYR A 1 88 ? -8.133 -28.984 9.648 1 94.5 88 TYR A CA 1
ATOM 720 C C . TYR A 1 88 ? -9.602 -29.297 9.375 1 94.5 88 TYR A C 1
ATOM 722 O O . TYR A 1 88 ? -10.281 -29.906 10.203 1 94.5 88 TYR A O 1
ATOM 730 N N . ILE A 1 89 ? -10.023 -28.906 8.227 1 96.88 89 ILE A N 1
ATOM 731 C CA . ILE A 1 89 ? -11.406 -29.141 7.82 1 96.88 89 ILE A CA 1
ATOM 732 C C . ILE A 1 89 ? -11.516 -30.453 7.066 1 96.88 89 ILE A C 1
ATOM 734 O O . ILE A 1 89 ? -12.43 -31.25 7.305 1 96.88 89 ILE A O 1
ATOM 738 N N . ARG A 1 90 ? -10.562 -30.656 6.148 1 97.88 90 ARG A N 1
ATOM 739 C CA . ARG A 1 90 ? -10.578 -31.844 5.309 1 97.88 90 ARG A CA 1
ATOM 740 C C . ARG A 1 90 ? -9.188 -32.188 4.789 1 97.88 90 ARG A C 1
ATOM 742 O O . ARG A 1 90 ? -8.312 -31.312 4.75 1 97.88 90 ARG A O 1
ATOM 749 N N . TYR A 1 91 ? -9.086 -33.438 4.441 1 97.5 91 TYR A N 1
ATOM 750 C CA . TYR A 1 91 ? -7.855 -33.938 3.838 1 97.5 91 TYR A CA 1
ATOM 751 C C . TYR A 1 91 ? -8.125 -34.531 2.457 1 97.5 91 TYR A C 1
ATOM 753 O O . TYR A 1 91 ? -9.188 -35.094 2.211 1 97.5 91 TYR A O 1
ATOM 761 N N . PHE A 1 92 ? -7.148 -34.375 1.644 1 98.38 92 PHE A N 1
ATOM 762 C CA . PHE A 1 92 ? -7.25 -34.875 0.282 1 98.38 92 PHE A CA 1
ATOM 763 C C . PHE A 1 92 ? -6.066 -35.781 -0.051 1 98.38 92 PHE A C 1
ATOM 765 O O . PHE A 1 92 ? -5.141 -35.375 -0.748 1 98.38 92 PHE A O 1
ATOM 772 N N . PRO A 1 93 ? -6.23 -36.969 0.427 1 96.56 93 PRO A N 1
ATOM 773 C CA . PRO A 1 93 ? -5.168 -37.938 0.099 1 96.56 93 PRO A CA 1
ATOM 774 C C . PRO A 1 93 ? -5.273 -38.469 -1.327 1 96.56 93 PRO A C 1
ATOM 776 O O . PRO A 1 93 ? -6.379 -38.625 -1.854 1 96.56 93 PRO A O 1
ATOM 779 N N . GLY A 1 94 ? -4.207 -38.625 -1.981 1 96.31 94 GLY A N 1
ATOM 780 C CA . GLY A 1 94 ? -4.25 -39.188 -3.318 1 96.31 94 GLY A CA 1
ATOM 781 C C . GLY A 1 94 ? -2.902 -39.188 -4.016 1 96.31 94 GLY A C 1
ATOM 782 O O . GLY A 1 94 ? -2.473 -40.188 -4.57 1 96.31 94 GLY A O 1
ATOM 783 N N . HIS A 1 95 ? -2.289 -38.094 -3.924 1 97.38 95 HIS A N 1
ATOM 784 C CA . HIS A 1 95 ? -0.972 -38 -4.543 1 97.38 95 HIS A CA 1
ATOM 785 C C . HIS A 1 95 ? 0.051 -38.844 -3.805 1 97.38 95 HIS A C 1
ATOM 787 O O . HIS A 1 95 ? 0.027 -38.938 -2.574 1 97.38 95 HIS A O 1
ATOM 793 N N . ASN A 1 96 ? 0.954 -39.438 -4.559 1 96.44 96 ASN A N 1
ATOM 794 C CA . ASN A 1 96 ? 1.965 -40.281 -3.936 1 96.44 96 ASN A CA 1
ATOM 795 C C . ASN A 1 96 ? 3.361 -39.688 -4.078 1 96.44 96 ASN A C 1
ATOM 797 O O . ASN A 1 96 ? 4.352 -40.312 -3.697 1 96.44 96 ASN A O 1
ATOM 801 N N . LYS A 1 97 ? 3.463 -38.594 -4.688 1 97.25 97 LYS A N 1
ATOM 802 C CA . LYS A 1 97 ? 4.668 -37.781 -4.762 1 97.25 97 LYS A CA 1
ATOM 803 C C . LYS A 1 97 ? 4.336 -36.312 -4.555 1 97.25 97 LYS A C 1
ATOM 805 O O . LYS A 1 97 ? 3.166 -35.938 -4.438 1 97.25 97 LYS A O 1
ATOM 810 N N . ARG A 1 98 ? 5.34 -35.5 -4.531 1 95.81 98 ARG A N 1
ATOM 811 C CA . ARG A 1 98 ? 5.223 -34.062 -4.215 1 95.81 98 ARG A CA 1
ATOM 812 C C . ARG A 1 98 ? 4.273 -33.375 -5.184 1 95.81 98 ARG A C 1
ATOM 814 O O . ARG A 1 98 ? 4.328 -33.594 -6.391 1 95.81 98 ARG A O 1
ATOM 821 N N . VAL A 1 99 ? 3.393 -32.5 -4.625 1 96.81 99 VAL A N 1
ATOM 822 C CA . VAL A 1 99 ? 2.492 -31.656 -5.406 1 96.81 99 VAL A CA 1
ATOM 823 C C . VAL A 1 99 ? 3.256 -30.453 -5.957 1 96.81 99 VAL A C 1
ATOM 825 O O . VAL A 1 99 ? 3.955 -29.766 -5.215 1 96.81 99 VAL A O 1
ATOM 828 N N . THR A 1 100 ? 3.145 -30.234 -7.27 1 93.88 100 THR A N 1
ATOM 829 C CA . THR A 1 100 ? 3.943 -29.188 -7.895 1 93.88 100 THR A CA 1
ATOM 830 C C . THR A 1 100 ? 3.049 -28.078 -8.43 1 93.88 100 THR A C 1
ATOM 832 O O . THR A 1 100 ? 3.535 -27 -8.789 1 93.88 100 THR A O 1
ATOM 835 N N . SER A 1 101 ? 1.804 -28.297 -8.555 1 96.81 101 SER A N 1
ATOM 836 C CA . SER A 1 101 ? 0.846 -27.281 -8.984 1 96.81 101 SER A CA 1
ATOM 837 C C . SER A 1 101 ? -0.442 -27.359 -8.172 1 96.81 101 SER A C 1
ATOM 839 O O . SER A 1 101 ? -0.918 -28.453 -7.855 1 96.81 101 SER A O 1
ATOM 841 N N . LEU A 1 102 ? -0.889 -26.297 -7.766 1 97.75 102 LEU A N 1
ATOM 842 C CA . LEU A 1 102 ? -2.113 -26.141 -6.988 1 97.75 102 LEU A CA 1
ATOM 843 C C . LEU A 1 102 ? -2.887 -24.906 -7.426 1 97.75 102 LEU A C 1
ATOM 845 O O . LEU A 1 102 ? -2.375 -23.781 -7.344 1 97.75 102 LEU A O 1
ATOM 849 N N . SER A 1 103 ? -4.094 -25.094 -7.965 1 98 103 SER A N 1
ATOM 850 C CA . SER A 1 103 ? -4.887 -24 -8.5 1 98 103 SER A CA 1
ATOM 851 C C . SER A 1 103 ? -6.332 -24.062 -8.023 1 98 103 SER A C 1
ATOM 853 O O . SER A 1 103 ? -7.027 -25.062 -8.281 1 98 103 SER A O 1
ATOM 855 N N . MET A 1 104 ? -6.758 -23.047 -7.312 1 97.69 104 MET A N 1
ATOM 856 C CA . MET A 1 104 ? -8.148 -22.922 -6.879 1 97.69 104 MET A CA 1
ATOM 857 C C . MET A 1 104 ? -9.023 -22.359 -8 1 97.69 104 MET A C 1
ATOM 859 O O . MET A 1 104 ? -8.625 -21.422 -8.688 1 97.69 104 MET A O 1
ATOM 863 N N . SER A 1 105 ? -10.188 -23 -8.156 1 97.31 105 SER A N 1
ATOM 864 C CA . SER A 1 105 ? -11.141 -22.422 -9.102 1 97.31 105 SER A CA 1
ATOM 865 C C . SER A 1 105 ? -11.555 -21.016 -8.688 1 97.31 105 SER A C 1
ATOM 867 O O . SER A 1 105 ? -11.836 -20.766 -7.516 1 97.31 105 SER A O 1
ATOM 869 N N . PRO A 1 106 ? -11.617 -20.156 -9.68 1 94.81 106 PRO A N 1
ATOM 870 C CA . PRO A 1 106 ? -12.031 -18.797 -9.32 1 94.81 106 PRO A CA 1
ATOM 871 C C . PRO A 1 106 ? -13.531 -18.688 -9.031 1 94.81 106 PRO A C 1
ATOM 873 O O . PRO A 1 106 ? -13.984 -17.688 -8.469 1 94.81 106 PRO A O 1
ATOM 876 N N . VAL A 1 107 ? -14.266 -19.656 -9.352 1 92.75 107 VAL A N 1
ATOM 877 C CA . VAL A 1 107 ? -15.719 -19.531 -9.305 1 92.75 107 VAL A CA 1
ATOM 878 C C . VAL A 1 107 ? -16.297 -20.578 -8.352 1 92.75 107 VAL A C 1
ATOM 880 O O . VAL A 1 107 ? -17.156 -20.266 -7.52 1 92.75 107 VAL A O 1
ATOM 883 N N . ASP A 1 108 ? -15.766 -21.797 -8.398 1 92.75 108 ASP A N 1
ATOM 884 C CA . ASP A 1 108 ? -16.344 -22.906 -7.633 1 92.75 108 ASP A CA 1
ATOM 885 C C . ASP A 1 108 ? -15.422 -23.328 -6.492 1 92.75 108 ASP A C 1
ATOM 887 O O . ASP A 1 108 ? -14.25 -22.953 -6.461 1 92.75 108 ASP A O 1
ATOM 891 N N . ASP A 1 109 ? -16 -24.109 -5.621 1 95.31 109 ASP A N 1
ATOM 892 C CA . ASP A 1 109 ? -15.234 -24.656 -4.512 1 95.31 109 ASP A CA 1
ATOM 893 C C . ASP A 1 109 ? -14.492 -25.922 -4.934 1 95.31 109 ASP A C 1
ATOM 895 O O . ASP A 1 109 ? -14.555 -26.953 -4.246 1 95.31 109 ASP A O 1
ATOM 899 N N . THR A 1 110 ? -13.859 -25.875 -5.992 1 96.62 110 THR A N 1
ATOM 900 C CA . THR A 1 110 ? -13.039 -26.953 -6.527 1 96.62 110 THR A CA 1
ATOM 901 C C . THR A 1 110 ? -11.609 -26.484 -6.766 1 96.62 110 THR A C 1
ATOM 903 O O . THR A 1 110 ? -11.352 -25.281 -6.848 1 96.62 110 THR A O 1
ATOM 906 N N . PHE A 1 111 ? -10.734 -27.406 -6.742 1 98.19 111 PHE A N 1
ATOM 907 C CA . PHE A 1 111 ? -9.352 -27.078 -7.082 1 98.19 111 PHE A CA 1
ATOM 908 C C . PHE A 1 111 ? -8.688 -28.234 -7.824 1 98.19 111 PHE A C 1
ATOM 910 O O . PHE A 1 111 ? -9.195 -29.359 -7.809 1 98.19 111 PHE A O 1
ATOM 917 N N . ILE A 1 112 ? -7.629 -27.906 -8.562 1 98 112 ILE A N 1
ATOM 918 C CA . ILE A 1 112 ? -6.855 -28.922 -9.281 1 98 112 ILE A CA 1
ATOM 919 C C . ILE A 1 112 ? -5.43 -28.953 -8.734 1 98 112 ILE A C 1
ATOM 921 O O . ILE A 1 112 ? -4.906 -27.938 -8.281 1 98 112 ILE A O 1
ATOM 925 N N . SER A 1 113 ? -4.875 -30.141 -8.711 1 98.44 113 SER A N 1
ATOM 926 C CA . SER A 1 113 ? -3.496 -30.344 -8.273 1 98.44 113 SER A CA 1
ATOM 927 C C . SER A 1 113 ? -2.729 -31.234 -9.242 1 98.44 113 SER A C 1
ATOM 929 O O . SER A 1 113 ? -3.291 -32.188 -9.797 1 98.44 113 SER A O 1
ATOM 931 N N . GLY A 1 114 ? -1.546 -30.828 -9.547 1 97.69 114 GLY A N 1
ATOM 932 C CA . GLY A 1 114 ? -0.588 -31.641 -10.281 1 97.69 114 GLY A CA 1
ATOM 933 C C . GLY A 1 114 ? 0.58 -32.094 -9.43 1 97.69 114 GLY A C 1
ATOM 934 O O . GLY A 1 114 ? 1.025 -31.391 -8.531 1 97.69 114 GLY A O 1
ATOM 935 N N . SER A 1 115 ? 1.114 -33.312 -9.742 1 97.62 115 SER A N 1
ATOM 936 C 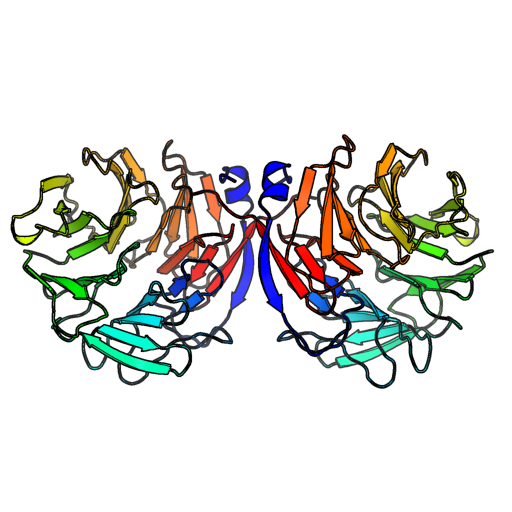CA . SER A 1 115 ? 2.135 -33.906 -8.891 1 97.62 115 SER A CA 1
ATOM 937 C C . SER A 1 115 ? 3.213 -34.594 -9.719 1 97.62 115 SER A C 1
ATOM 939 O O . SER A 1 115 ? 3.018 -34.844 -10.906 1 97.62 115 SER A O 1
ATOM 941 N N . LEU A 1 116 ? 4.324 -34.812 -9.023 1 96.06 116 LEU A N 1
ATOM 942 C CA . LEU A 1 116 ? 5.418 -35.594 -9.625 1 96.06 116 LEU A CA 1
ATOM 943 C C . LEU A 1 116 ? 5 -37.031 -9.898 1 96.06 116 LEU A C 1
ATOM 945 O O . LEU A 1 116 ? 5.688 -37.75 -10.625 1 96.06 116 LEU A O 1
ATOM 949 N N . ASP A 1 117 ? 3.904 -37.469 -9.352 1 97.06 117 ASP A N 1
ATOM 950 C CA . ASP A 1 117 ? 3.402 -38.812 -9.625 1 97.06 117 ASP A CA 1
ATOM 951 C C . ASP A 1 117 ? 2.738 -38.875 -11 1 97.06 117 ASP A C 1
ATOM 953 O O . ASP A 1 117 ? 2.125 -39.906 -11.352 1 97.06 117 ASP A O 1
ATOM 957 N N . LYS A 1 118 ? 2.791 -37.781 -11.719 1 96.75 118 LYS A N 1
ATOM 958 C CA . LYS A 1 118 ? 2.354 -37.656 -13.109 1 96.75 118 LYS A CA 1
ATOM 959 C C . LYS A 1 118 ? 0.833 -37.719 -13.211 1 96.75 118 LYS A C 1
ATOM 961 O O . LYS A 1 118 ? 0.295 -38.281 -14.164 1 96.75 118 LYS A O 1
ATOM 966 N N . THR A 1 119 ? 0.187 -37.156 -12.219 1 97.12 119 THR A N 1
ATOM 967 C CA . THR A 1 119 ? -1.269 -37.062 -12.281 1 97.12 119 THR A CA 1
ATOM 968 C C . THR A 1 119 ? -1.744 -35.656 -12.023 1 97.12 119 THR A C 1
ATOM 970 O O . THR A 1 119 ? -1.033 -34.844 -11.406 1 97.12 119 THR A O 1
ATOM 973 N N . ILE A 1 120 ? -2.875 -35.375 -12.625 1 97.5 120 ILE A N 1
ATOM 974 C CA . ILE A 1 120 ? -3.68 -34.219 -12.227 1 97.5 120 ILE A CA 1
ATOM 975 C C . ILE A 1 120 ? -4.973 -34.688 -11.57 1 97.5 120 ILE A C 1
ATOM 977 O O . ILE A 1 120 ? -5.633 -35.625 -12.07 1 97.5 120 ILE A O 1
ATOM 981 N N . ARG A 1 121 ? -5.246 -34.094 -10.461 1 97.69 121 ARG A N 1
ATOM 982 C CA . ARG A 1 121 ? -6.461 -34.469 -9.734 1 97.69 121 ARG A CA 1
ATOM 983 C C . ARG A 1 121 ? -7.371 -33.25 -9.562 1 97.69 121 ARG A C 1
ATOM 985 O O . ARG A 1 121 ? -6.895 -32.125 -9.336 1 97.69 121 ARG A O 1
ATOM 992 N N . LEU A 1 122 ? -8.648 -33.531 -9.75 1 97.12 122 LEU A N 1
ATOM 993 C CA . LEU A 1 122 ? -9.695 -32.562 -9.477 1 97.12 122 LEU A CA 1
ATOM 994 C C . LEU A 1 122 ? -10.367 -32.844 -8.133 1 97.12 122 LEU A C 1
ATOM 996 O O . LEU A 1 122 ? -10.75 -33.969 -7.859 1 97.12 122 LEU A O 1
ATOM 1000 N N . TRP A 1 123 ? -10.461 -31.781 -7.309 1 97.81 123 TRP A N 1
ATOM 1001 C CA . TRP A 1 123 ? -11.008 -31.938 -5.965 1 97.81 123 TRP A CA 1
ATOM 1002 C C . TRP A 1 123 ? -12.195 -31 -5.75 1 97.81 123 TRP A C 1
ATOM 1004 O O . TRP A 1 123 ? -12.32 -29.984 -6.434 1 97.81 123 TRP A O 1
ATOM 1014 N N . ASP A 1 124 ? -13.047 -31.406 -4.871 1 97.12 124 ASP A N 1
ATOM 1015 C CA . ASP A 1 124 ? -14.133 -30.594 -4.328 1 97.12 124 ASP A CA 1
ATOM 1016 C C . ASP A 1 124 ? -13.961 -30.375 -2.826 1 97.12 124 ASP A C 1
ATOM 1018 O O . ASP A 1 124 ? -13.812 -31.328 -2.068 1 97.12 124 ASP A O 1
ATOM 1022 N N . LEU A 1 125 ? -13.945 -29.141 -2.42 1 97.31 125 LEU A N 1
ATOM 1023 C CA . LEU A 1 125 ? -13.727 -28.828 -1.012 1 97.31 125 LEU A CA 1
ATOM 1024 C C . LEU A 1 125 ? -14.781 -29.5 -0.137 1 97.31 125 LEU A C 1
ATOM 1026 O O . LEU A 1 125 ? -14.562 -29.719 1.058 1 97.31 125 LEU A O 1
ATOM 1030 N N . ARG A 1 126 ? -16.031 -29.984 -0.642 1 95.88 126 ARG A N 1
ATOM 1031 C CA . ARG A 1 126 ? -17.156 -30.516 0.111 1 95.88 126 ARG A CA 1
ATOM 1032 C C . ARG A 1 126 ? -17.062 -32.031 0.26 1 95.88 126 ARG A C 1
ATOM 1034 O O . ARG A 1 126 ? -17.875 -32.656 0.952 1 95.88 126 ARG A O 1
ATOM 1041 N N . SER A 1 127 ? -15.961 -32.5 -0.371 1 96.31 127 SER A N 1
ATOM 1042 C CA . SER A 1 127 ? -15.789 -33.938 -0.344 1 96.31 127 SER A CA 1
ATOM 1043 C C . SER A 1 127 ? -14.312 -34.312 -0.288 1 96.31 127 SER A C 1
ATOM 1045 O O . SER A 1 127 ? -13.484 -33.719 -0.971 1 96.31 127 SER A O 1
ATOM 1047 N N . PRO A 1 128 ? -14.023 -35.312 0.516 1 95.38 128 PRO A N 1
ATOM 1048 C CA . PRO A 1 128 ? -12.633 -35.781 0.566 1 95.38 128 PRO A CA 1
ATOM 1049 C C . PRO A 1 128 ? -12.242 -36.625 -0.652 1 95.38 128 PRO A C 1
ATOM 1051 O O . PRO A 1 128 ? -11.055 -36.875 -0.856 1 95.38 128 PRO A O 1
ATOM 1054 N N . ASN A 1 129 ? -13.195 -36.969 -1.414 1 96.44 129 ASN A N 1
ATOM 1055 C CA . ASN A 1 129 ? -12.938 -37.875 -2.535 1 96.44 129 ASN A CA 1
ATOM 1056 C C . ASN A 1 129 ? -12.445 -37.125 -3.764 1 96.44 129 ASN A C 1
ATOM 1058 O O . ASN A 1 129 ? -12.93 -36.031 -4.055 1 96.44 129 ASN A O 1
ATOM 1062 N N . CYS A 1 130 ? -11.578 -37.75 -4.414 1 96.75 130 CYS A N 1
ATOM 1063 C CA . CYS A 1 130 ? -11.102 -37.219 -5.684 1 96.75 130 CYS A CA 1
ATOM 1064 C C . CYS A 1 130 ? -12.219 -37.219 -6.723 1 96.75 130 CYS A C 1
ATOM 1066 O O . CYS A 1 130 ? -12.852 -38.25 -6.953 1 96.75 130 CYS A O 1
ATOM 1068 N N . GLN A 1 131 ? -12.445 -36.094 -7.371 1 94.81 131 GLN A N 1
ATOM 1069 C CA . GLN A 1 131 ? -13.555 -35.938 -8.312 1 94.81 131 GLN A CA 1
ATOM 1070 C C . GLN A 1 131 ? -13.117 -36.281 -9.727 1 94.81 131 GLN A C 1
ATOM 1072 O O . GLN A 1 131 ? -13.961 -36.562 -10.594 1 94.81 131 GLN A O 1
ATOM 1077 N N . GLY A 1 132 ? -11.891 -36.219 -9.977 1 94.94 132 GLY A N 1
ATOM 1078 C CA . GLY A 1 132 ? -11.305 -36.531 -11.266 1 94.94 132 GLY A CA 1
ATOM 1079 C C . GLY A 1 132 ? -9.82 -36.844 -11.195 1 94.94 132 GLY A C 1
ATOM 1080 O O . GLY A 1 132 ? -9.086 -36.188 -10.445 1 94.94 132 GLY A O 1
ATOM 1081 N N . LEU A 1 133 ? -9.438 -37.812 -12 1 96.12 133 LEU A N 1
ATOM 1082 C CA . LEU A 1 133 ? -8.047 -38.219 -12.023 1 96.12 133 LEU A CA 1
ATOM 1083 C C . LEU A 1 133 ? -7.555 -38.406 -13.453 1 96.12 133 LEU A C 1
ATOM 1085 O O . LEU A 1 133 ? -8.172 -39.125 -14.242 1 96.12 133 LEU A O 1
ATOM 1089 N N . MET A 1 134 ? -6.516 -37.719 -13.711 1 94.81 134 MET A N 1
ATOM 1090 C CA . MET A 1 134 ? -5.895 -37.844 -15.023 1 94.81 134 MET A CA 1
ATOM 1091 C C . MET A 1 134 ? -4.457 -38.344 -14.906 1 94.81 134 MET A C 1
ATOM 1093 O O . MET A 1 134 ? -3.652 -37.75 -14.172 1 94.81 134 MET A O 1
ATOM 1097 N N . HIS A 1 135 ? -4.137 -39.375 -15.648 1 95.06 135 HIS A N 1
ATOM 1098 C CA . HIS A 1 135 ? -2.766 -39.875 -15.734 1 95.06 135 HIS A CA 1
ATOM 1099 C C . HIS A 1 135 ? -2.045 -39.312 -16.953 1 95.06 135 HIS A C 1
ATOM 1101 O O . HIS A 1 135 ? -2.59 -39.281 -18.047 1 95.06 135 HIS A O 1
ATOM 1107 N N . LEU A 1 136 ? -0.893 -38.844 -16.656 1 93.5 136 LEU A N 1
ATOM 1108 C CA . LEU A 1 136 ? -0.133 -38.188 -17.719 1 93.5 136 LEU A CA 1
ATOM 1109 C C . LEU A 1 136 ? 1.202 -38.875 -17.953 1 93.5 136 LEU A C 1
ATOM 1111 O O . LEU A 1 136 ? 1.584 -39.75 -17.188 1 93.5 136 LEU A O 1
ATOM 1115 N N . GLN A 1 137 ? 1.882 -38.5 -19.047 1 90.69 137 GLN A N 1
ATOM 1116 C CA . GLN A 1 137 ? 3.154 -39.125 -19.406 1 90.69 137 GLN A CA 1
ATOM 1117 C C . GLN A 1 137 ? 4.316 -38.438 -18.688 1 90.69 137 GLN A C 1
ATOM 1119 O O . GLN A 1 137 ? 5.445 -38.938 -18.703 1 90.69 137 GLN A O 1
ATOM 1124 N N . GLY A 1 138 ? 4.07 -37.312 -18.078 1 90.31 138 GLY A N 1
ATOM 1125 C CA . GLY A 1 138 ? 5.113 -36.562 -17.406 1 90.31 138 GLY A CA 1
ATOM 1126 C C . GLY A 1 138 ? 4.582 -35.656 -16.328 1 90.31 138 GLY A C 1
ATOM 1127 O O . GLY A 1 138 ? 3.375 -35.625 -16.062 1 90.31 138 GLY A O 1
ATOM 1128 N N . LYS A 1 139 ? 5.582 -34.906 -15.711 1 91.06 139 LYS A N 1
ATOM 1129 C CA . LYS A 1 139 ? 5.23 -34 -14.648 1 91.06 139 LYS A CA 1
ATOM 1130 C C . LYS A 1 139 ? 4.352 -32.844 -15.172 1 91.06 139 LYS A C 1
ATOM 1132 O O . LYS A 1 139 ? 4.715 -32.188 -16.141 1 91.06 139 LYS A O 1
ATOM 1137 N N . PRO A 1 140 ? 3.24 -32.625 -14.508 1 95.25 140 PRO A N 1
ATOM 1138 C CA . PRO A 1 140 ? 2.344 -31.594 -15.031 1 95.25 140 PRO A CA 1
ATOM 1139 C C . PRO A 1 140 ? 2.523 -30.25 -14.336 1 95.25 140 PRO A C 1
ATOM 1141 O O . PRO A 1 140 ? 3.006 -30.188 -13.203 1 95.25 140 PRO A O 1
ATOM 1144 N N . VAL A 1 141 ? 2.25 -29.219 -15.07 1 97.19 141 VAL A N 1
ATOM 1145 C CA . VAL A 1 141 ? 1.829 -27.938 -14.531 1 97.19 141 VAL A CA 1
ATOM 1146 C C . VAL A 1 141 ? 0.393 -27.641 -14.953 1 97.19 141 VAL A C 1
ATOM 1148 O O . VAL A 1 141 ? -0.019 -27.984 -16.062 1 97.19 141 VAL A O 1
ATOM 1151 N N . CYS A 1 142 ? -0.416 -27.078 -14.031 1 98.06 142 CYS A N 1
ATOM 1152 C CA . CYS A 1 142 ? -1.811 -26.906 -14.414 1 98.06 142 CYS A CA 1
ATOM 1153 C C . CYS A 1 142 ? -2.412 -25.688 -13.719 1 98.06 142 CYS A C 1
ATOM 1155 O O . CYS A 1 142 ? -1.914 -25.25 -12.68 1 98.06 142 CYS A O 1
ATOM 1157 N N . SER A 1 143 ? -3.418 -25.125 -14.32 1 98.25 143 SER A N 1
ATOM 1158 C CA . SER A 1 143 ? -4.125 -23.969 -13.781 1 98.25 143 SER A CA 1
ATOM 1159 C C . SER A 1 143 ? -5.512 -23.828 -14.398 1 98.25 143 SER A C 1
ATOM 1161 O O . SER A 1 143 ? -5.723 -24.188 -15.555 1 98.25 143 SER A O 1
ATOM 1163 N N . PHE A 1 144 ? -6.426 -23.234 -13.609 1 97.94 144 PHE A N 1
ATOM 1164 C CA . PHE A 1 144 ? -7.746 -22.891 -14.117 1 97.94 144 PHE A CA 1
ATOM 1165 C C . PHE A 1 144 ? -7.68 -21.609 -14.961 1 97.94 144 PHE A C 1
ATOM 1167 O O . PHE A 1 144 ? -6.859 -20.734 -14.695 1 97.94 144 PHE A O 1
ATOM 1174 N N . ASP A 1 145 ? -8.547 -21.594 -15.914 1 97.56 145 ASP A N 1
ATOM 1175 C CA . ASP A 1 145 ? -8.797 -20.312 -16.547 1 97.56 145 ASP A CA 1
ATOM 1176 C C . ASP A 1 145 ? -9.617 -19.406 -15.633 1 97.56 145 ASP A C 1
ATOM 1178 O O . ASP A 1 145 ? -10.203 -19.859 -14.648 1 97.56 145 ASP A O 1
ATOM 1182 N N . PRO A 1 146 ? -9.672 -18.109 -15.945 1 96 146 PRO A N 1
ATOM 1183 C CA . PRO A 1 146 ? -10.297 -17.172 -15.008 1 96 146 PRO A CA 1
ATOM 1184 C C . PRO A 1 146 ? -11.805 -17.391 -14.875 1 96 146 PRO A C 1
ATOM 1186 O O . PRO A 1 146 ? -12.414 -16.922 -13.906 1 96 146 PRO A O 1
ATOM 1189 N N . GLU A 1 147 ? -12.445 -18.094 -15.758 1 96.06 147 GLU A N 1
ATOM 1190 C CA . GLU A 1 147 ? -13.883 -18.359 -15.672 1 96.06 147 GLU A CA 1
ATOM 1191 C C . GLU A 1 147 ? -14.156 -19.688 -14.969 1 96.06 147 GLU A C 1
ATOM 1193 O O . GLU A 1 147 ? -15.312 -20.016 -14.68 1 96.06 147 GLU A O 1
ATOM 1198 N N . GLY A 1 148 ? -13.156 -20.406 -14.75 1 95.94 148 GLY A N 1
ATOM 1199 C CA . GLY A 1 148 ? -13.289 -21.656 -14.031 1 95.94 148 GLY A CA 1
ATOM 1200 C C . GLY A 1 148 ? -13.938 -22.766 -14.859 1 95.94 148 GLY A C 1
ATOM 1201 O O . GLY A 1 148 ? -14.383 -23.766 -14.32 1 95.94 148 GLY A O 1
ATOM 1202 N N . LEU A 1 149 ? -13.969 -22.578 -16.156 1 95 149 LEU A N 1
ATOM 1203 C CA . LEU A 1 149 ? -14.641 -23.531 -17.031 1 95 149 LEU A CA 1
ATOM 1204 C C . LEU A 1 149 ? -13.633 -24.5 -17.656 1 95 149 LEU A C 1
ATOM 1206 O O . LEU A 1 149 ? -14 -25.609 -18.047 1 95 149 LEU A O 1
ATOM 1210 N N . ILE A 1 150 ? -12.469 -24 -17.781 1 96.06 150 ILE A N 1
ATOM 1211 C CA . ILE A 1 150 ? -11.406 -24.766 -18.422 1 96.06 150 ILE A CA 1
ATOM 1212 C C . ILE A 1 150 ? -10.18 -24.812 -17.516 1 96.06 150 ILE A C 1
ATOM 1214 O O . ILE A 1 150 ? -10.016 -23.969 -16.641 1 96.06 150 ILE A O 1
ATOM 1218 N N . PHE A 1 151 ? -9.422 -25.891 -17.641 1 97.25 151 PHE A N 1
ATOM 1219 C CA . PHE A 1 151 ? -8.078 -25.875 -17.078 1 97.25 151 PHE A CA 1
ATOM 1220 C C . PHE A 1 151 ? -7.051 -26.297 -18.125 1 97.25 151 PHE A C 1
ATOM 1222 O O . PHE A 1 151 ? -7.371 -27.016 -19.062 1 97.25 151 PHE A O 1
ATOM 1229 N N . ALA A 1 152 ? -5.891 -25.734 -17.969 1 98.19 152 ALA A N 1
ATOM 1230 C CA . ALA A 1 152 ? -4.75 -26.062 -18.828 1 98.19 152 ALA A CA 1
ATOM 1231 C C . ALA A 1 152 ? -3.781 -27 -18.109 1 98.19 152 ALA A C 1
ATOM 1233 O O . ALA A 1 152 ? -3.557 -26.859 -16.906 1 98.19 152 ALA A O 1
ATOM 1234 N N . ALA A 1 153 ? -3.262 -27.922 -18.859 1 97.69 153 ALA A N 1
ATOM 1235 C CA . ALA A 1 153 ? -2.215 -28.812 -18.375 1 97.69 153 ALA A CA 1
ATOM 1236 C C . ALA A 1 153 ? -0.983 -28.766 -19.266 1 97.69 153 ALA A C 1
ATOM 1238 O O . ALA A 1 153 ? -1.073 -29.031 -20.469 1 97.69 153 ALA A O 1
ATOM 1239 N N . GLY A 1 154 ? 0.099 -28.297 -18.719 1 97.25 154 GLY A N 1
ATOM 1240 C CA . GLY A 1 154 ? 1.381 -28.469 -19.375 1 97.25 154 GLY A CA 1
ATOM 1241 C C . GLY A 1 154 ? 2.025 -29.812 -19.094 1 97.25 154 GLY A C 1
ATOM 1242 O O . GLY A 1 154 ? 2.191 -30.188 -17.938 1 97.25 154 GLY A O 1
ATOM 1243 N N . ILE A 1 155 ? 2.424 -30.5 -20.156 1 94.06 155 ILE A N 1
ATOM 1244 C CA . ILE A 1 155 ? 2.885 -31.875 -20 1 94.06 155 ILE A CA 1
ATOM 1245 C C . ILE A 1 155 ? 4.27 -32.031 -20.625 1 94.06 155 ILE A C 1
ATOM 1247 O O . ILE A 1 155 ? 4.477 -31.672 -21.781 1 94.06 155 ILE A O 1
ATOM 1251 N N . ASN A 1 156 ? 5.238 -32.531 -19.922 1 89.69 156 ASN A N 1
ATOM 1252 C CA . ASN A 1 156 ? 6.578 -32.906 -20.359 1 89.69 156 ASN A CA 1
ATOM 1253 C C . ASN A 1 156 ? 7.332 -31.703 -20.938 1 89.69 156 ASN A C 1
ATOM 1255 O O . ASN A 1 156 ? 8.25 -31.859 -21.75 1 89.69 156 ASN A O 1
ATOM 1259 N N . SER A 1 157 ? 6.887 -30.547 -20.609 1 92.75 157 SER A N 1
ATOM 1260 C CA . SER A 1 157 ? 7.484 -29.312 -21.109 1 92.75 157 SER A CA 1
ATOM 1261 C C . SER A 1 157 ? 7.457 -29.266 -22.625 1 92.75 157 SER A C 1
ATOM 1263 O O . SER A 1 157 ? 8.406 -28.797 -23.25 1 92.75 157 SER A O 1
ATOM 1265 N N . GLU A 1 158 ? 6.332 -29.781 -23.266 1 93.12 158 GLU A N 1
ATOM 1266 C CA . GLU A 1 158 ? 6.258 -29.875 -24.719 1 93.12 158 GLU A CA 1
ATOM 1267 C C . GLU A 1 158 ? 4.887 -29.453 -25.234 1 93.12 158 GLU A C 1
ATOM 1269 O O . GLU A 1 158 ? 4.762 -28.953 -26.344 1 93.12 158 GLU A O 1
ATOM 1274 N N . MET A 1 159 ? 3.91 -29.703 -24.391 1 95.38 159 MET A N 1
ATOM 1275 C CA . MET A 1 159 ? 2.578 -29.391 -24.906 1 95.38 159 MET A CA 1
ATOM 1276 C C . MET A 1 159 ? 1.688 -28.844 -23.797 1 95.38 159 MET A C 1
ATOM 1278 O O . MET A 1 159 ? 1.806 -29.266 -22.641 1 95.38 159 MET A O 1
ATOM 1282 N N . VAL A 1 160 ? 0.829 -28 -24.219 1 97.69 160 VAL A N 1
ATOM 1283 C CA . VAL A 1 160 ? -0.245 -27.516 -23.359 1 97.69 160 VAL A CA 1
ATOM 1284 C C . VAL A 1 160 ? -1.587 -28.047 -23.859 1 97.69 160 VAL A C 1
ATOM 1286 O O . VAL A 1 160 ? -1.932 -27.875 -25.031 1 97.69 160 VAL A O 1
ATOM 1289 N N . LYS A 1 161 ? -2.293 -28.703 -22.984 1 97.38 161 LYS A N 1
ATOM 1290 C CA . LYS A 1 161 ? -3.617 -29.234 -23.297 1 97.38 161 LYS A CA 1
ATOM 1291 C C . LYS A 1 161 ? -4.703 -28.484 -22.531 1 97.38 161 LYS A C 1
ATOM 1293 O O . LYS A 1 161 ? -4.531 -28.188 -21.344 1 97.38 161 LYS A O 1
ATOM 1298 N N . LEU A 1 162 ? -5.77 -28.188 -23.219 1 98 162 LEU A N 1
ATOM 1299 C CA . LEU A 1 162 ? -6.914 -27.531 -22.594 1 98 162 LEU A CA 1
ATOM 1300 C C . LEU A 1 162 ? -8.07 -28.516 -22.422 1 98 162 LEU A C 1
ATOM 1302 O O . LEU A 1 162 ? -8.406 -29.266 -23.344 1 98 162 LEU A O 1
ATOM 1306 N N . TYR A 1 163 ? -8.609 -28.531 -21.25 1 97.12 163 TYR A N 1
ATOM 1307 C CA . TYR A 1 163 ? -9.711 -29.422 -20.922 1 97.12 163 TYR A CA 1
ATOM 1308 C C . TYR A 1 163 ? -10.938 -28.641 -20.469 1 97.12 163 TYR A C 1
ATOM 1310 O O . TYR A 1 163 ? -10.828 -27.641 -19.766 1 97.12 163 TYR A O 1
ATOM 1318 N N . ASP A 1 164 ? -12.055 -29.109 -20.922 1 95.62 164 ASP A N 1
ATOM 1319 C CA . ASP A 1 164 ? -13.312 -28.688 -20.312 1 95.62 164 ASP A CA 1
ATOM 1320 C C . ASP A 1 164 ? -13.531 -29.359 -18.969 1 95.62 164 ASP A C 1
ATOM 1322 O O . ASP A 1 164 ? -13.453 -30.578 -18.859 1 95.62 164 ASP A O 1
ATOM 1326 N N . LEU A 1 165 ? -13.836 -28.641 -17.984 1 93.25 165 LEU A N 1
ATOM 1327 C CA . LEU A 1 165 ? -13.969 -29.188 -16.641 1 93.25 165 LEU A CA 1
ATOM 1328 C C . LEU A 1 165 ? -15.094 -30.219 -16.578 1 93.25 165 LEU A C 1
ATOM 1330 O O . LEU A 1 165 ? -14.977 -31.234 -15.875 1 93.25 165 LEU A O 1
ATOM 1334 N N . ARG A 1 166 ? -16.141 -30.031 -17.266 1 89.38 166 ARG A N 1
ATOM 1335 C CA . ARG A 1 166 ? -17.344 -30.875 -17.203 1 89.38 166 ARG A CA 1
ATOM 1336 C C . ARG A 1 166 ? -17.141 -32.156 -18 1 89.38 166 ARG A C 1
ATOM 1338 O O . ARG A 1 166 ? -17.859 -33.156 -17.781 1 89.38 166 ARG A O 1
ATOM 1345 N N . SER A 1 167 ? -16.219 -32.125 -18.859 1 90.38 167 SER A N 1
ATOM 1346 C CA . SER A 1 167 ? -16.031 -33.281 -19.719 1 90.38 167 SER A CA 1
ATOM 1347 C C . SER A 1 167 ? -14.555 -33.625 -19.891 1 90.38 167 SER A C 1
ATOM 1349 O O . SER A 1 167 ? -14.117 -33.938 -21 1 90.38 167 SER A O 1
ATOM 1351 N N . PHE A 1 168 ? -13.852 -33.438 -18.812 1 86.06 168 PHE A N 1
ATOM 1352 C CA . PHE A 1 168 ? -12.406 -33.594 -18.984 1 86.06 168 PHE A CA 1
ATOM 1353 C C . PHE A 1 168 ? -12.039 -35.031 -19.281 1 86.06 168 PHE A C 1
ATOM 1355 O O . PHE A 1 168 ? -10.977 -35.312 -19.828 1 86.06 168 PHE A O 1
ATOM 1362 N N . ASP A 1 169 ? -12.906 -36.031 -18.906 1 87.5 169 ASP A N 1
ATOM 1363 C CA . ASP A 1 169 ? -12.703 -37.438 -19.188 1 87.5 169 ASP A CA 1
ATOM 1364 C C . ASP A 1 169 ? -12.742 -37.719 -20.688 1 87.5 169 ASP A C 1
ATOM 1366 O O . ASP A 1 169 ? -12.266 -38.781 -21.141 1 87.5 169 ASP A O 1
ATOM 1370 N N . LYS A 1 170 ? -13.289 -36.812 -21.375 1 91.75 170 LYS A N 1
ATOM 1371 C CA . LYS A 1 170 ? -13.391 -36.969 -22.812 1 91.75 170 LYS A CA 1
ATOM 1372 C C . LYS A 1 170 ? -12.109 -36.531 -23.516 1 91.75 170 LYS A C 1
ATOM 1374 O O . LYS A 1 170 ? -12 -36.656 -24.75 1 91.75 170 LYS A O 1
ATOM 1379 N N . GLY A 1 171 ? -11.195 -36.031 -22.828 1 93.5 171 GLY A N 1
ATOM 1380 C CA . GLY A 1 171 ? -9.938 -35.594 -23.406 1 93.5 171 GLY A CA 1
ATOM 1381 C C . GLY A 1 171 ? -9.875 -34.094 -23.594 1 93.5 171 GLY A C 1
ATOM 1382 O O . GLY A 1 171 ? -10.859 -33.375 -23.344 1 93.5 171 GLY A O 1
ATOM 1383 N N . PRO A 1 172 ? -8.727 -33.656 -23.969 1 96.06 172 PRO A N 1
ATOM 1384 C CA . PRO A 1 172 ? -8.578 -32.219 -24.203 1 96.06 172 PRO A CA 1
ATOM 1385 C C . PRO A 1 172 ? -9.289 -31.75 -25.469 1 96.06 172 PRO A C 1
ATOM 1387 O O . PRO A 1 172 ? -9.383 -32.5 -26.438 1 96.06 172 PRO A O 1
ATOM 1390 N N . PHE A 1 173 ? -9.789 -30.562 -25.438 1 96.56 173 PHE A N 1
ATOM 1391 C CA . PHE A 1 173 ? -10.438 -30.031 -26.625 1 96.56 173 PHE A CA 1
ATOM 1392 C C . PHE A 1 173 ? -9.445 -29.234 -27.484 1 96.56 173 PHE A C 1
ATOM 1394 O O . PHE A 1 173 ? -9.758 -28.859 -28.609 1 96.56 173 PHE A O 1
ATOM 1401 N N . ALA A 1 174 ? -8.289 -28.906 -26.953 1 97.06 174 ALA A N 1
ATOM 1402 C CA . ALA A 1 174 ? -7.195 -28.266 -27.688 1 97.06 174 ALA A CA 1
ATOM 1403 C C . ALA A 1 174 ? -5.84 -28.734 -27.172 1 97.06 174 ALA A C 1
ATOM 1405 O O . ALA A 1 174 ? -5.688 -29.062 -25.984 1 97.06 174 ALA A O 1
ATOM 1406 N N . THR A 1 175 ? -4.859 -28.875 -28.062 1 97.31 175 THR A N 1
ATOM 1407 C CA . THR A 1 175 ? -3.479 -29.219 -27.75 1 97.31 175 THR A CA 1
ATOM 1408 C C . THR A 1 175 ? -2.512 -28.281 -28.469 1 97.31 175 THR A C 1
ATOM 1410 O O . THR A 1 175 ? -2.547 -28.156 -29.703 1 97.31 175 THR A O 1
ATOM 1413 N N . PHE A 1 176 ? -1.735 -27.562 -27.688 1 97.75 176 PHE A N 1
ATOM 1414 C CA . PHE A 1 176 ? -0.703 -26.672 -28.203 1 97.75 176 PHE A CA 1
ATOM 1415 C C . PHE A 1 176 ? 0.672 -27.328 -28.109 1 97.75 176 PHE A C 1
ATOM 1417 O O . PHE A 1 176 ? 1.131 -27.641 -27 1 97.75 176 PHE A O 1
ATOM 1424 N N . LYS A 1 177 ? 1.345 -27.531 -29.188 1 95.75 177 LYS A N 1
ATOM 1425 C CA . LYS A 1 177 ? 2.697 -28.078 -29.172 1 95.75 177 LYS A CA 1
ATOM 1426 C C . LYS A 1 177 ? 3.74 -26.969 -29.266 1 95.75 177 LYS A C 1
ATOM 1428 O O . LYS A 1 177 ? 3.654 -26.094 -30.141 1 95.75 177 LYS A O 1
ATOM 1433 N N . LEU A 1 178 ? 4.609 -26.969 -28.328 1 93.44 178 LEU A N 1
ATOM 1434 C CA . LEU A 1 178 ? 5.688 -25.984 -28.328 1 93.44 178 LEU A CA 1
ATOM 1435 C C . LEU A 1 178 ? 7.031 -26.641 -28.594 1 93.44 178 LEU A C 1
ATOM 1437 O O . LEU A 1 178 ? 7.164 -27.859 -28.453 1 93.44 178 LEU A O 1
ATOM 1441 N N . GLN A 1 179 ? 8.008 -25.766 -29.047 1 88 179 GLN A N 1
ATOM 1442 C CA . GLN A 1 179 ? 9.352 -26.281 -29.266 1 88 179 GLN A CA 1
ATOM 1443 C C . GLN A 1 179 ? 9.961 -26.797 -27.969 1 88 179 GLN A C 1
ATOM 1445 O O . GLN A 1 179 ? 9.969 -26.094 -26.953 1 88 179 GLN A O 1
ATOM 1450 N N . TYR A 1 180 ? 10.391 -27.984 -28.125 1 83.81 180 TYR A N 1
ATOM 1451 C CA . TYR A 1 180 ? 10.961 -28.641 -26.953 1 83.81 180 TYR A CA 1
ATOM 1452 C C . TYR A 1 180 ? 12.391 -28.188 -26.703 1 83.81 180 TYR A C 1
ATOM 1454 O O . TYR A 1 180 ? 13.203 -28.109 -27.641 1 83.81 180 TYR A O 1
ATOM 1462 N N . ASP A 1 181 ? 12.617 -27.719 -25.547 1 83.44 181 ASP A N 1
ATOM 1463 C CA . ASP A 1 181 ? 13.953 -27.391 -25.062 1 83.44 181 ASP A CA 1
ATOM 1464 C C . ASP A 1 181 ? 14.398 -28.344 -23.953 1 83.44 181 ASP A C 1
ATOM 1466 O O . ASP A 1 181 ? 13.891 -28.281 -22.844 1 83.44 181 ASP A O 1
ATOM 1470 N N . ARG A 1 182 ? 15.398 -29.141 -24.172 1 81.75 182 ARG A N 1
ATOM 1471 C CA . ARG A 1 182 ? 15.828 -30.188 -23.266 1 81.75 182 ARG A CA 1
ATOM 1472 C C . ARG A 1 182 ? 16.484 -29.609 -22.016 1 81.75 182 ARG A C 1
ATOM 1474 O O . ARG A 1 182 ? 16.578 -30.281 -20.984 1 81.75 182 ARG A O 1
ATOM 1481 N N . THR A 1 183 ? 16.859 -28.438 -22.109 1 82.62 183 THR A N 1
ATOM 1482 C CA . THR A 1 183 ? 17.625 -27.859 -21.016 1 82.62 183 THR A CA 1
ATOM 1483 C C . THR A 1 183 ? 16.719 -27.125 -20.031 1 82.62 183 THR A C 1
ATOM 1485 O O . THR A 1 183 ? 17.188 -26.609 -19.016 1 82.62 183 THR A O 1
ATOM 1488 N N . CYS A 1 184 ? 15.461 -27.141 -20.391 1 87.62 184 CYS A N 1
ATOM 1489 C CA . CYS A 1 184 ? 14.562 -26.375 -19.531 1 87.62 184 CYS A CA 1
ATOM 1490 C C . CYS A 1 184 ? 13.273 -27.141 -19.266 1 87.62 184 CYS A C 1
ATOM 1492 O O . CYS A 1 184 ? 12.773 -27.844 -20.156 1 87.62 184 CYS A O 1
ATOM 1494 N N . GLU A 1 185 ? 12.805 -27.125 -18.062 1 93.69 185 GLU A N 1
ATOM 1495 C CA . GLU A 1 185 ? 11.516 -27.703 -17.672 1 93.69 185 GLU A CA 1
ATOM 1496 C C . GLU A 1 185 ? 10.516 -26.609 -17.312 1 93.69 185 GLU A C 1
ATOM 1498 O O . GLU A 1 185 ? 10.883 -25.594 -16.719 1 93.69 185 GLU A O 1
ATOM 1503 N N . TRP A 1 186 ? 9.227 -26.875 -17.766 1 96.25 186 TRP A N 1
ATOM 1504 C CA . TRP A 1 186 ? 8.18 -25.953 -17.344 1 96.25 186 TRP A CA 1
ATOM 1505 C C . TRP A 1 186 ? 7.906 -26.078 -15.844 1 96.25 186 TRP A C 1
ATOM 1507 O O . TRP A 1 186 ? 7.766 -27.188 -15.328 1 96.25 186 TRP A O 1
ATOM 1517 N N . THR A 1 187 ? 7.871 -24.953 -15.18 1 95.88 187 THR A N 1
ATOM 1518 C CA . THR A 1 187 ? 7.719 -24.969 -13.727 1 95.88 187 THR A CA 1
ATOM 1519 C C . THR A 1 187 ? 6.43 -24.266 -13.312 1 95.88 187 THR A C 1
ATOM 1521 O O . THR A 1 187 ? 6.004 -24.375 -12.156 1 95.88 187 THR A O 1
ATOM 1524 N N . GLY A 1 188 ? 5.773 -23.609 -14.266 1 96.69 188 GLY A N 1
ATOM 1525 C CA . GLY A 1 188 ? 4.535 -22.906 -13.945 1 96.69 188 GLY A CA 1
ATOM 1526 C C . GLY A 1 188 ? 3.695 -22.594 -15.172 1 96.69 188 GLY A C 1
ATOM 1527 O O . GLY A 1 188 ? 4.234 -22.375 -16.25 1 96.69 188 GLY A O 1
ATOM 1528 N N . LEU A 1 189 ? 2.441 -22.562 -14.969 1 98.06 189 LEU A N 1
ATOM 1529 C CA . LEU A 1 189 ? 1.454 -22.219 -15.984 1 98.06 189 LEU A CA 1
ATOM 1530 C C . LEU A 1 189 ? 0.322 -21.391 -15.391 1 98.06 189 LEU A C 1
ATOM 1532 O O . LEU A 1 189 ? -0.264 -21.781 -14.375 1 98.06 189 LEU A O 1
ATOM 1536 N N . LYS A 1 190 ? 0.078 -20.234 -15.961 1 98.06 190 LYS A N 1
ATOM 1537 C CA . LYS A 1 190 ? -0.99 -19.359 -15.477 1 98.06 190 LYS A CA 1
ATOM 1538 C C . LYS A 1 190 ? -1.739 -18.703 -16.641 1 98.06 190 LYS A C 1
ATOM 1540 O O . LYS A 1 190 ? -1.13 -18.312 -17.641 1 98.06 190 LYS A O 1
ATOM 1545 N N . PHE A 1 191 ? -3.045 -18.578 -16.453 1 98.19 191 PHE A N 1
ATOM 1546 C CA . PHE A 1 191 ? -3.834 -17.781 -17.375 1 98.19 191 PHE A CA 1
ATOM 1547 C C . PHE A 1 191 ? -3.797 -16.312 -16.984 1 98.19 191 PHE A C 1
ATOM 1549 O O . PHE A 1 191 ? -3.711 -15.977 -15.805 1 98.19 191 PHE A O 1
ATOM 1556 N N . SER A 1 192 ? -3.824 -15.461 -18.047 1 97.88 192 SER A N 1
ATOM 1557 C CA . SER A 1 192 ? -4.105 -14.062 -17.734 1 97.88 192 SER A CA 1
ATOM 1558 C C . SER A 1 192 ? -5.516 -13.898 -17.172 1 97.88 192 SER A C 1
ATOM 1560 O O . SER A 1 192 ? -6.371 -14.758 -17.375 1 97.88 192 SER A O 1
ATOM 1562 N N . ASN A 1 193 ? -5.711 -12.797 -16.516 1 95.81 193 ASN A N 1
ATOM 1563 C CA . ASN A 1 193 ? -6.977 -12.617 -15.82 1 95.81 193 ASN A CA 1
ATOM 1564 C C . ASN A 1 193 ? -8.133 -12.422 -16.797 1 95.81 193 ASN A C 1
ATOM 1566 O O . ASN A 1 193 ? -9.297 -12.609 -16.422 1 95.81 193 ASN A O 1
ATOM 1570 N N . ASP A 1 194 ? -7.848 -12.039 -17.953 1 95.94 194 ASP A N 1
ATOM 1571 C CA . ASP A 1 194 ? -8.891 -11.898 -18.969 1 95.94 194 ASP A CA 1
ATOM 1572 C C . ASP A 1 194 ? -9.016 -13.164 -19.797 1 95.94 194 ASP A C 1
ATOM 1574 O O . ASP A 1 194 ? -9.82 -13.219 -20.734 1 95.94 194 ASP A O 1
ATOM 1578 N N . GLY A 1 195 ? -8.195 -14.164 -19.594 1 97.25 195 GLY A N 1
ATOM 1579 C CA . GLY A 1 195 ? -8.297 -15.477 -20.203 1 97.25 195 GLY A CA 1
ATOM 1580 C C . GLY A 1 195 ? -7.711 -15.531 -21.609 1 97.25 195 GLY A C 1
ATOM 1581 O O . GLY A 1 195 ? -7.801 -16.562 -22.281 1 97.25 195 GLY A O 1
ATOM 1582 N N . LYS A 1 196 ? -6.969 -14.531 -21.984 1 97.94 196 LYS A N 1
ATOM 1583 C CA . LYS A 1 196 ? -6.539 -14.438 -23.375 1 97.94 196 LYS A CA 1
ATOM 1584 C C . LYS A 1 196 ? -5.133 -15 -23.547 1 97.94 196 LYS A C 1
ATOM 1586 O O . LYS A 1 196 ? -4.719 -15.297 -24.672 1 97.94 196 LYS A O 1
ATOM 1591 N N . LEU A 1 197 ? -4.418 -15.016 -22.484 1 98.56 197 LEU A N 1
ATOM 1592 C CA . LEU A 1 197 ? -3.014 -15.414 -22.562 1 98.56 197 LEU A CA 1
ATOM 1593 C C . LEU A 1 197 ? -2.715 -16.547 -21.578 1 98.56 197 LEU A C 1
ATOM 1595 O O . LEU A 1 197 ? -3.404 -16.688 -20.562 1 98.56 197 LEU A O 1
ATOM 1599 N N . ILE A 1 198 ? -1.711 -17.344 -21.859 1 98.5 198 ILE A N 1
ATOM 1600 C CA . ILE A 1 198 ? -1.118 -18.328 -20.969 1 98.5 198 ILE A CA 1
ATOM 1601 C C . ILE A 1 198 ? 0.356 -18 -20.734 1 98.5 198 ILE A C 1
ATOM 1603 O O . ILE A 1 198 ? 1.098 -17.766 -21.688 1 98.5 198 ILE A O 1
ATOM 1607 N N . LEU A 1 199 ? 0.723 -17.906 -19.531 1 98.5 199 LEU A N 1
ATOM 1608 C CA . LEU A 1 199 ? 2.102 -17.656 -19.125 1 98.5 199 LEU A CA 1
ATOM 1609 C C . LEU A 1 199 ? 2.797 -18.938 -18.719 1 98.5 199 LEU A C 1
ATOM 1611 O O . LEU A 1 199 ? 2.303 -19.672 -17.859 1 98.5 199 LEU A O 1
ATOM 1615 N N . LEU A 1 200 ? 3.926 -19.25 -19.344 1 97.31 200 LEU A N 1
ATOM 1616 C CA . LEU A 1 200 ? 4.703 -20.453 -19.062 1 97.31 200 LEU A CA 1
ATOM 1617 C C . LEU A 1 200 ? 6.07 -20.094 -18.484 1 97.31 200 LEU A C 1
ATOM 1619 O O . LEU A 1 200 ? 6.859 -19.406 -19.141 1 97.31 200 LEU A O 1
ATOM 1623 N N . ALA A 1 201 ? 6.293 -20.469 -17.312 1 96.94 201 ALA A N 1
ATOM 1624 C CA . ALA A 1 201 ? 7.59 -20.25 -16.672 1 96.94 201 ALA A CA 1
ATOM 1625 C C . ALA A 1 201 ? 8.453 -21.516 -16.75 1 96.94 201 ALA A C 1
ATOM 1627 O O . ALA A 1 201 ? 7.93 -22.625 -16.75 1 96.94 201 ALA A O 1
ATOM 1628 N N . THR A 1 202 ? 9.766 -21.312 -16.812 1 95.69 202 THR A N 1
ATOM 1629 C CA . THR A 1 202 ? 10.703 -22.422 -16.891 1 95.69 202 THR A CA 1
ATOM 1630 C C . THR A 1 202 ? 11.836 -22.25 -15.883 1 95.69 202 THR A C 1
ATOM 1632 O O . THR A 1 202 ? 11.984 -21.172 -15.297 1 95.69 202 THR A O 1
ATOM 1635 N N . ASN A 1 203 ? 12.57 -23.281 -15.656 1 94.5 203 ASN A N 1
ATOM 1636 C CA . ASN A 1 203 ? 13.75 -23.203 -14.805 1 94.5 203 ASN A CA 1
ATOM 1637 C C . ASN A 1 203 ? 15 -22.859 -15.609 1 94.5 203 ASN A C 1
ATOM 1639 O O . ASN A 1 203 ? 16.109 -22.906 -15.078 1 94.5 203 ASN A O 1
ATOM 1643 N N . GLY A 1 204 ? 14.867 -22.469 -16.891 1 90.5 204 GLY A N 1
ATOM 1644 C CA . GLY A 1 204 ? 15.984 -22.141 -17.75 1 90.5 204 GLY A CA 1
ATOM 1645 C C . GLY A 1 204 ? 16.094 -20.656 -18.062 1 90.5 204 GLY A C 1
ATOM 1646 O O . GLY A 1 204 ? 16.797 -20.266 -19 1 90.5 204 GLY A O 1
ATOM 1647 N N . GLY A 1 205 ? 15.422 -19.922 -17.422 1 90.75 205 GLY A N 1
ATOM 1648 C CA . GLY A 1 205 ? 15.5 -18.484 -17.672 1 90.75 205 GLY A CA 1
ATOM 1649 C C . GLY A 1 205 ? 14.672 -18.031 -18.859 1 90.75 205 GLY A C 1
ATOM 1650 O O . GLY A 1 205 ? 15.078 -17.141 -19.594 1 90.75 205 GLY A O 1
ATOM 1651 N N . ALA A 1 206 ? 13.664 -18.75 -19.094 1 93.56 206 ALA A N 1
ATOM 1652 C CA . ALA A 1 206 ? 12.758 -18.391 -20.172 1 93.56 206 ALA A CA 1
ATOM 1653 C C . ALA A 1 206 ? 11.312 -18.297 -19.688 1 93.56 206 ALA A C 1
ATOM 1655 O O . ALA A 1 206 ? 10.852 -19.172 -18.938 1 93.56 206 ALA A O 1
ATOM 1656 N N . LEU A 1 207 ? 10.68 -17.266 -20.078 1 96.25 207 LEU A N 1
ATOM 1657 C CA . LEU A 1 207 ? 9.266 -17.016 -19.828 1 96.25 207 LEU A CA 1
ATOM 1658 C C . LEU A 1 207 ? 8.516 -16.797 -21.141 1 96.25 207 LEU A C 1
ATOM 1660 O O . LEU A 1 207 ? 8.938 -16.016 -21.984 1 96.25 207 LEU A O 1
ATOM 1664 N N . ARG A 1 208 ? 7.391 -17.547 -21.328 1 96.88 208 ARG A N 1
ATOM 1665 C CA . ARG A 1 208 ? 6.691 -17.453 -22.594 1 96.88 208 ARG A CA 1
ATOM 1666 C C . ARG A 1 208 ? 5.23 -17.078 -22.391 1 96.88 208 ARG A C 1
ATOM 1668 O O . ARG A 1 208 ? 4.594 -17.516 -21.438 1 96.88 208 ARG A O 1
ATOM 1675 N N . ILE A 1 209 ? 4.766 -16.312 -23.312 1 98.31 209 ILE A N 1
ATOM 1676 C CA . ILE A 1 209 ? 3.346 -16 -23.391 1 98.31 209 ILE A CA 1
ATOM 1677 C C . ILE A 1 209 ? 2.734 -16.672 -24.625 1 98.31 209 ILE A C 1
ATOM 1679 O O . ILE A 1 209 ? 3.219 -16.5 -25.734 1 98.31 209 ILE A O 1
ATOM 1683 N N . LEU A 1 210 ? 1.655 -17.391 -24.391 1 98.38 210 LEU A N 1
ATOM 1684 C CA . LEU A 1 210 ? 0.902 -18.031 -25.469 1 98.38 210 LEU A CA 1
ATOM 1685 C C . LEU A 1 210 ? -0.463 -17.375 -25.625 1 98.38 210 LEU A C 1
ATOM 1687 O O . LEU A 1 210 ? -1.062 -16.906 -24.656 1 98.38 210 LEU A O 1
ATOM 1691 N N . ASP A 1 211 ? -0.897 -17.359 -26.875 1 98.44 211 ASP A N 1
ATOM 1692 C CA . ASP A 1 211 ? -2.318 -17.109 -27.109 1 98.44 211 ASP A CA 1
ATOM 1693 C C . ASP A 1 211 ? -3.166 -18.266 -26.562 1 98.44 211 ASP A C 1
ATOM 1695 O O . ASP A 1 211 ? -2.973 -19.422 -26.953 1 98.44 211 ASP A O 1
ATOM 1699 N N . ALA A 1 212 ? -4.109 -18.031 -25.766 1 97.94 212 ALA A N 1
ATOM 1700 C CA . ALA A 1 212 ? -4.84 -19.078 -25.062 1 97.94 212 ALA A CA 1
ATOM 1701 C C . ALA A 1 212 ? -5.816 -19.797 -25.984 1 97.94 212 ALA A C 1
ATOM 1703 O O . ALA A 1 212 ? -6.34 -20.859 -25.641 1 97.94 212 ALA A O 1
ATOM 1704 N N . PHE A 1 213 ? -6.074 -19.203 -27.109 1 96.94 213 PHE A N 1
ATOM 1705 C CA . PHE A 1 213 ? -7.035 -19.797 -28.031 1 96.94 213 PHE A CA 1
ATOM 1706 C C . PHE A 1 213 ? -6.32 -20.531 -29.156 1 96.94 213 PHE A C 1
ATOM 1708 O O . PHE A 1 213 ? -6.711 -21.641 -29.516 1 96.94 213 PHE A O 1
ATOM 1715 N N . LYS A 1 214 ? -5.246 -19.906 -29.641 1 96.88 214 LYS A N 1
ATOM 1716 C CA . LYS A 1 214 ? -4.57 -20.469 -30.812 1 96.88 214 LYS A CA 1
ATOM 1717 C C . LYS A 1 214 ? -3.342 -21.266 -30.406 1 96.88 214 LYS A C 1
ATOM 1719 O O . LYS A 1 214 ? -2.84 -22.078 -31.188 1 96.88 214 LYS A O 1
ATOM 1724 N N . GLY A 1 215 ? -2.822 -20.969 -29.266 1 97.38 215 GLY A N 1
ATOM 1725 C CA . GLY A 1 215 ? -1.675 -21.703 -28.75 1 97.38 215 GLY A CA 1
ATOM 1726 C C . GLY A 1 215 ? -0.353 -21.188 -29.297 1 97.38 215 GLY A C 1
ATOM 1727 O O . GLY A 1 215 ? 0.707 -21.734 -28.969 1 97.38 215 GLY A O 1
ATOM 1728 N N . VAL A 1 216 ? -0.445 -20.156 -30.078 1 97.25 216 VAL A N 1
ATOM 1729 C CA . VAL A 1 216 ? 0.777 -19.609 -30.656 1 97.25 216 VAL A CA 1
ATOM 1730 C C . VAL A 1 216 ? 1.569 -18.859 -29.594 1 97.25 216 VAL A C 1
ATOM 1732 O O . VAL A 1 216 ? 0.991 -18.172 -28.75 1 97.25 216 VAL A O 1
ATOM 1735 N N . VAL A 1 217 ? 2.92 -18.969 -29.688 1 97.25 217 VAL A N 1
ATOM 1736 C CA . VAL A 1 217 ? 3.791 -18.203 -28.797 1 97.25 217 VAL A CA 1
ATOM 1737 C C . VAL A 1 217 ? 3.846 -16.75 -29.25 1 97.25 217 VAL A C 1
ATOM 1739 O O . VAL A 1 217 ? 4.305 -16.469 -30.359 1 97.25 217 VAL A O 1
ATOM 1742 N N . LEU A 1 218 ? 3.408 -15.852 -28.438 1 98.06 218 LEU A N 1
ATOM 1743 C CA . LEU A 1 218 ? 3.389 -14.438 -28.781 1 98.06 218 LEU A CA 1
ATOM 1744 C C . LEU A 1 218 ? 4.711 -13.773 -28.406 1 98.06 218 LEU A C 1
ATOM 1746 O O . LEU A 1 218 ? 5.23 -12.945 -29.156 1 98.06 218 LEU A O 1
ATOM 1750 N N . HIS A 1 219 ? 5.211 -14.086 -27.281 1 97.81 219 HIS A N 1
ATOM 1751 C CA . HIS A 1 219 ? 6.469 -13.539 -26.797 1 97.81 219 HIS A CA 1
ATOM 1752 C C . HIS A 1 219 ? 7.258 -14.578 -26.016 1 97.81 219 HIS A C 1
ATOM 1754 O O . HIS A 1 219 ? 6.672 -15.477 -25.406 1 97.81 219 HIS A O 1
ATOM 1760 N N . SER A 1 220 ? 8.547 -14.516 -26.078 1 96.12 220 SER A N 1
ATOM 1761 C CA . SER A 1 220 ? 9.492 -15.258 -25.25 1 96.12 220 SER A CA 1
ATOM 1762 C C . SER A 1 220 ? 10.461 -14.32 -24.531 1 96.12 220 SER A C 1
ATOM 1764 O O . SER A 1 220 ? 11.25 -13.625 -25.172 1 96.12 220 SER A O 1
ATOM 1766 N N . PHE A 1 221 ? 10.328 -14.305 -23.266 1 96.62 221 PHE A N 1
ATOM 1767 C CA . PHE A 1 221 ? 11.148 -13.391 -22.469 1 96.62 221 PHE A CA 1
ATOM 1768 C C . PHE A 1 221 ? 12.352 -14.109 -21.891 1 96.62 221 PHE A C 1
ATOM 1770 O O . PHE A 1 221 ? 12.25 -15.266 -21.469 1 96.62 221 PHE A O 1
ATOM 1777 N N . GLY A 1 222 ? 13.453 -13.453 -21.922 1 94.44 222 GLY A N 1
ATOM 1778 C CA . GLY A 1 222 ? 14.703 -13.906 -21.328 1 94.44 222 GLY A CA 1
ATOM 1779 C C . GLY A 1 222 ? 15.539 -12.781 -20.766 1 94.44 222 GLY A C 1
ATOM 1780 O O . GLY A 1 222 ? 15.008 -11.742 -20.375 1 94.44 222 GLY A O 1
ATOM 1781 N N . GLY A 1 223 ? 16.828 -13.094 -20.469 1 91.38 223 GLY A N 1
ATOM 1782 C CA . GLY A 1 223 ? 17.734 -12.055 -20.031 1 91.38 223 GLY A CA 1
ATOM 1783 C C . GLY A 1 223 ? 17.734 -11.867 -18.516 1 91.38 223 GLY A C 1
ATOM 1784 O O . GLY A 1 223 ? 18.266 -10.875 -18.016 1 91.38 223 GLY A O 1
ATOM 1785 N N . TYR A 1 224 ? 17.031 -12.602 -17.844 1 93.75 224 TYR A N 1
ATOM 1786 C CA . TYR A 1 224 ? 17.125 -12.562 -16.391 1 93.75 224 TYR A CA 1
ATOM 1787 C C . TYR A 1 224 ? 17.891 -13.766 -15.859 1 93.75 224 TYR A C 1
ATOM 1789 O O . TYR A 1 224 ? 17.906 -14.836 -16.469 1 93.75 224 TYR A O 1
ATOM 1797 N N . ASN A 1 225 ? 18.516 -13.594 -14.773 1 93.25 225 ASN A N 1
ATOM 1798 C CA . ASN A 1 225 ? 19.422 -14.594 -14.234 1 93.25 225 ASN A CA 1
ATOM 1799 C C . ASN A 1 225 ? 18.672 -15.781 -13.641 1 93.25 225 ASN A C 1
ATOM 1801 O O . ASN A 1 225 ? 17.812 -15.594 -12.773 1 93.25 225 ASN A O 1
ATOM 1805 N N . ASN A 1 226 ? 18.969 -17.031 -14.133 1 95.38 226 ASN A N 1
ATOM 1806 C CA . ASN A 1 226 ? 18.516 -18.281 -13.539 1 95.38 226 ASN A CA 1
ATOM 1807 C C . ASN A 1 226 ? 19.422 -19.453 -13.938 1 95.38 226 ASN A C 1
ATOM 1809 O O . ASN A 1 226 ? 18.938 -20.5 -14.375 1 95.38 226 ASN A O 1
ATOM 1813 N N . SER A 1 227 ? 20.672 -19.281 -13.742 1 92.94 227 SER A N 1
ATOM 1814 C CA . SER A 1 227 ? 21.672 -20.266 -14.156 1 92.94 227 SER A CA 1
ATOM 1815 C C . SER A 1 227 ? 21.609 -21.516 -13.297 1 92.94 227 SER A C 1
ATOM 1817 O O . SER A 1 227 ? 21.984 -22.594 -13.734 1 92.94 227 SER A O 1
ATOM 1819 N N . LYS A 1 228 ? 21.094 -21.453 -12.102 1 93.38 228 LYS A N 1
ATOM 1820 C CA . LYS A 1 228 ? 21.031 -22.578 -11.18 1 93.38 228 LYS A CA 1
ATOM 1821 C C . LYS A 1 228 ? 19.719 -23.359 -11.359 1 93.38 228 LYS A C 1
ATOM 1823 O O . LYS A 1 228 ? 19.5 -24.359 -10.68 1 93.38 228 LYS A O 1
ATOM 1828 N N . GLY A 1 229 ? 18.859 -22.875 -12.195 1 94.56 229 GLY A N 1
ATOM 1829 C CA . GLY A 1 229 ? 17.625 -23.578 -12.492 1 94.56 229 GLY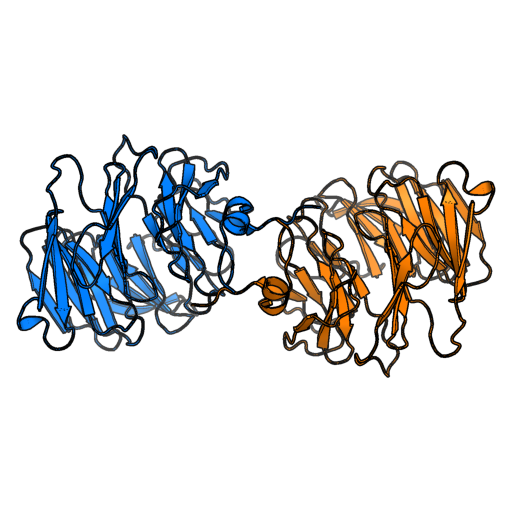 A CA 1
ATOM 1830 C C . GLY A 1 229 ? 16.609 -23.516 -11.367 1 94.56 229 GLY A C 1
ATOM 1831 O O . GLY A 1 229 ? 15.898 -24.484 -11.117 1 94.56 229 GLY A O 1
ATOM 1832 N N . VAL A 1 230 ? 16.609 -22.391 -10.68 1 93.81 230 VAL A N 1
ATOM 1833 C CA . VAL A 1 230 ? 15.672 -22.203 -9.57 1 93.81 230 VAL A CA 1
ATOM 1834 C C . VAL A 1 230 ? 14.25 -22.109 -10.109 1 93.81 230 VAL A C 1
ATOM 1836 O O . VAL A 1 230 ? 14.023 -21.547 -11.18 1 93.81 230 VAL A O 1
ATOM 1839 N N . ILE A 1 231 ? 13.297 -22.703 -9.344 1 94.19 231 ILE A N 1
ATOM 1840 C CA . ILE A 1 231 ? 11.891 -22.531 -9.688 1 94.19 231 ILE A CA 1
ATOM 1841 C C . ILE A 1 231 ? 11.422 -21.141 -9.273 1 94.19 231 ILE A C 1
ATOM 1843 O O . ILE A 1 231 ? 11.359 -20.828 -8.078 1 94.19 231 ILE A O 1
ATOM 1847 N N . LEU A 1 232 ? 11.141 -20.359 -10.305 1 95.5 232 LEU A N 1
ATOM 1848 C CA . LEU A 1 232 ? 10.703 -18.984 -10.078 1 95.5 232 LEU A CA 1
ATOM 1849 C C . LEU A 1 232 ? 9.227 -18.812 -10.422 1 95.5 232 LEU A C 1
ATOM 1851 O O . LEU A 1 232 ? 8.742 -19.406 -11.391 1 95.5 232 LEU A O 1
ATOM 1855 N N . GLU A 1 233 ? 8.617 -18.016 -9.633 1 94.69 233 GLU A N 1
ATOM 1856 C CA . GLU A 1 233 ? 7.203 -17.766 -9.898 1 94.69 233 GLU A CA 1
ATOM 1857 C C . GLU A 1 233 ? 7.008 -16.516 -10.742 1 94.69 233 GLU A C 1
ATOM 1859 O O . GLU A 1 233 ? 7.594 -15.469 -10.461 1 94.69 233 GLU A O 1
ATOM 1864 N N . ALA A 1 234 ? 6.227 -16.641 -11.781 1 97.31 234 ALA A N 1
ATOM 1865 C CA . ALA A 1 234 ? 5.84 -15.531 -12.648 1 97.31 234 ALA A CA 1
ATOM 1866 C C . ALA A 1 234 ? 4.371 -15.172 -12.453 1 97.31 234 ALA A C 1
ATOM 1868 O O . ALA A 1 234 ? 3.57 -16.016 -12.031 1 97.31 234 ALA A O 1
ATOM 1869 N N . SER A 1 235 ? 4.09 -13.906 -12.766 1 96.62 235 SER A N 1
ATOM 1870 C CA . SER A 1 235 ? 2.715 -13.469 -12.555 1 96.62 235 SER A CA 1
ATOM 1871 C C . SER A 1 235 ? 2.314 -12.391 -13.555 1 96.62 235 SER A C 1
ATOM 1873 O O . SER A 1 235 ? 3.162 -11.633 -14.031 1 96.62 235 SER A O 1
ATOM 1875 N N . PHE A 1 236 ? 0.982 -12.445 -13.883 1 97.75 236 PHE A N 1
ATOM 1876 C CA . PHE A 1 236 ? 0.381 -11.289 -14.539 1 97.75 236 PHE A CA 1
ATOM 1877 C C . PHE A 1 236 ? 0.004 -10.219 -13.523 1 97.75 236 PHE A C 1
ATOM 1879 O O . PHE A 1 236 ? -0.305 -10.531 -12.375 1 97.75 236 PHE A O 1
ATOM 1886 N N . THR A 1 237 ? 0.06 -9.016 -14.008 1 98 237 THR A N 1
ATOM 1887 C CA . THR A 1 237 ? -0.69 -8.023 -13.25 1 98 237 THR A CA 1
ATOM 1888 C C . THR A 1 237 ? -2.191 -8.258 -13.391 1 98 237 THR A C 1
ATOM 1890 O O . THR A 1 237 ? -2.641 -8.891 -14.344 1 98 237 THR A O 1
ATOM 1893 N N . PRO A 1 238 ? -2.939 -7.766 -12.445 1 96.44 238 PRO A N 1
ATOM 1894 C CA . PRO A 1 238 ? -4.375 -8.062 -12.453 1 96.44 238 PRO A CA 1
ATOM 1895 C C . PRO A 1 238 ? -5.07 -7.582 -13.719 1 96.44 238 PRO A C 1
ATOM 1897 O O . PRO A 1 238 ? -6.078 -8.164 -14.133 1 96.44 238 PRO A O 1
ATOM 1900 N N . ASP A 1 239 ? -4.594 -6.566 -14.352 1 96.44 239 ASP A N 1
ATOM 1901 C CA . ASP A 1 239 ? -5.207 -6.039 -15.562 1 96.44 239 ASP A CA 1
ATOM 1902 C C . ASP A 1 239 ? -4.695 -6.77 -16.797 1 96.44 239 ASP A C 1
ATOM 1904 O O . ASP A 1 239 ? -5.031 -6.402 -17.938 1 96.44 239 ASP A O 1
ATOM 1908 N N . SER A 1 240 ? -3.801 -7.723 -16.625 1 97.38 240 SER A N 1
ATOM 1909 C CA . SER A 1 240 ? -3.281 -8.625 -17.656 1 97.38 240 SER A CA 1
ATOM 1910 C C . SER A 1 240 ? -2.373 -7.883 -18.625 1 97.38 240 SER A C 1
ATOM 1912 O O . SER A 1 240 ? -2.084 -8.391 -19.719 1 97.38 240 SER A O 1
ATOM 1914 N N . GLN A 1 241 ? -1.884 -6.719 -18.219 1 97.44 241 GLN A N 1
ATOM 1915 C CA . GLN A 1 241 ? -1.113 -5.902 -19.156 1 97.44 241 GLN A CA 1
ATOM 1916 C C . GLN A 1 241 ? 0.38 -6.195 -19.031 1 97.44 241 GLN A C 1
ATOM 1918 O O . GLN A 1 241 ? 1.138 -5.965 -19.984 1 97.44 241 GLN A O 1
ATOM 1923 N N . PHE A 1 242 ? 0.763 -6.676 -17.922 1 98.38 242 PHE A N 1
ATOM 1924 C CA . PHE A 1 242 ? 2.186 -6.879 -17.672 1 98.38 242 PHE A CA 1
ATOM 1925 C C . PHE A 1 242 ? 2.443 -8.266 -17.094 1 98.38 242 PHE A C 1
ATOM 1927 O O . PHE A 1 242 ? 1.562 -8.859 -16.469 1 98.38 242 PHE A O 1
ATOM 1934 N N . VAL A 1 243 ? 3.658 -8.773 -17.312 1 98.5 243 VAL A N 1
ATOM 1935 C CA . VAL A 1 243 ? 4.148 -9.992 -16.688 1 98.5 243 VAL A CA 1
ATOM 1936 C C . VAL A 1 243 ? 5.398 -9.688 -15.867 1 98.5 243 VAL A C 1
ATOM 1938 O O . VAL A 1 243 ? 6.234 -8.883 -16.266 1 98.5 243 VAL A O 1
ATOM 1941 N N . MET A 1 244 ? 5.438 -10.305 -14.734 1 98.5 244 MET A N 1
ATOM 1942 C CA . MET A 1 244 ? 6.539 -10.102 -13.805 1 98.5 244 MET A CA 1
ATOM 1943 C C . MET A 1 244 ? 7.141 -11.43 -13.367 1 98.5 244 MET A C 1
ATOM 1945 O O . MET A 1 244 ? 6.418 -12.414 -13.18 1 98.5 244 MET A O 1
ATOM 1949 N N . ILE A 1 245 ? 8.477 -11.445 -13.148 1 98.44 245 ILE A N 1
ATOM 1950 C CA . ILE A 1 245 ? 9.133 -12.641 -12.617 1 98.44 245 ILE A CA 1
ATOM 1951 C C . ILE A 1 245 ? 10.352 -12.234 -11.797 1 98.44 245 ILE A C 1
ATOM 1953 O O . ILE A 1 245 ? 11.023 -11.242 -12.109 1 98.44 245 ILE A O 1
ATOM 1957 N N . GLY A 1 246 ? 10.555 -12.922 -10.711 1 97.75 246 GLY A N 1
ATOM 1958 C CA . GLY A 1 246 ? 11.797 -12.773 -9.969 1 97.75 246 GLY A CA 1
ATOM 1959 C C . GLY A 1 246 ? 12.969 -13.484 -10.617 1 97.75 246 GLY A C 1
ATOM 1960 O O . GLY A 1 246 ? 12.781 -14.328 -11.492 1 97.75 246 GLY A O 1
ATOM 1961 N N . SER A 1 247 ? 14.148 -13.125 -10.148 1 97.44 247 SER A N 1
ATOM 1962 C CA . SER A 1 247 ? 15.352 -13.766 -10.672 1 97.44 247 SER A CA 1
ATOM 1963 C C . SER A 1 247 ? 16.203 -14.336 -9.555 1 97.44 247 SER A C 1
ATOM 1965 O O . SER A 1 247 ? 15.93 -14.117 -8.375 1 97.44 247 SER A O 1
ATOM 1967 N N . GLU A 1 248 ? 17.156 -15.062 -9.969 1 96.62 248 GLU A N 1
ATOM 1968 C CA . GLU A 1 248 ? 18.094 -15.711 -9.062 1 96.62 248 GLU A CA 1
ATOM 1969 C C . GLU A 1 248 ? 18.922 -14.688 -8.289 1 96.62 248 GLU A C 1
ATOM 1971 O O . GLU A 1 248 ? 19.266 -14.914 -7.125 1 96.62 248 GLU A O 1
ATOM 1976 N N . ASP A 1 249 ? 19.125 -13.555 -8.867 1 96.31 249 ASP A N 1
ATOM 1977 C CA . ASP A 1 249 ? 19.953 -12.539 -8.234 1 96.31 249 ASP A CA 1
ATOM 1978 C C . ASP A 1 249 ? 19.109 -11.531 -7.461 1 96.31 249 ASP A C 1
ATOM 1980 O O . ASP A 1 249 ? 19.578 -10.469 -7.078 1 96.31 249 ASP A O 1
ATOM 1984 N N . GLY A 1 250 ? 17.906 -11.758 -7.316 1 96.56 250 GLY A N 1
ATOM 1985 C CA . GLY A 1 250 ? 17.062 -10.977 -6.414 1 96.56 250 GLY A CA 1
ATOM 1986 C C . GLY A 1 250 ? 16.453 -9.758 -7.07 1 96.56 250 GLY A C 1
ATOM 1987 O O . GLY A 1 250 ? 16.188 -8.758 -6.402 1 96.56 250 GLY A O 1
ATOM 1988 N N . LYS A 1 251 ? 16.266 -9.82 -8.375 1 98.06 251 LYS A N 1
ATOM 1989 C CA . LYS A 1 251 ? 15.641 -8.727 -9.102 1 98.06 251 LYS A CA 1
ATOM 1990 C C . LYS A 1 251 ? 14.289 -9.148 -9.672 1 98.06 251 LYS A C 1
ATOM 1992 O O . LYS A 1 251 ? 13.992 -10.344 -9.766 1 98.06 251 LYS A O 1
ATOM 1997 N N . ILE A 1 252 ? 13.492 -8.164 -9.977 1 98.62 252 ILE A N 1
ATOM 1998 C CA . ILE A 1 252 ? 12.203 -8.43 -10.602 1 98.62 252 ILE A CA 1
ATOM 1999 C C . ILE A 1 252 ? 12.18 -7.84 -12.008 1 98.62 252 ILE A C 1
ATOM 2001 O O . ILE A 1 252 ? 12.484 -6.66 -12.203 1 98.62 252 ILE A O 1
ATOM 2005 N N . HIS A 1 253 ? 11.859 -8.641 -12.898 1 98.69 253 HIS A N 1
ATOM 2006 C CA . HIS A 1 253 ? 11.766 -8.25 -14.297 1 98.69 253 HIS A CA 1
ATOM 2007 C C . HIS A 1 253 ? 10.312 -8.094 -14.727 1 98.69 253 HIS A C 1
ATOM 2009 O O . HIS A 1 253 ? 9.477 -8.953 -14.414 1 98.69 253 HIS A O 1
ATOM 2015 N N . VAL A 1 254 ? 10.039 -7.016 -15.469 1 98.75 254 VAL A N 1
ATOM 2016 C CA . VAL A 1 254 ? 8.672 -6.719 -15.883 1 98.75 254 VAL A CA 1
ATOM 2017 C C . VAL A 1 254 ? 8.625 -6.445 -17.391 1 98.75 254 VAL A C 1
ATOM 2019 O O . VAL A 1 254 ? 9.422 -5.656 -17.891 1 98.75 254 VAL A O 1
ATOM 2022 N N . TRP A 1 255 ? 7.734 -7.105 -18.078 1 98.81 255 TRP A N 1
ATOM 2023 C CA . TRP A 1 255 ? 7.504 -6.863 -19.5 1 98.81 255 TRP A CA 1
ATOM 2024 C C . TRP A 1 255 ? 6.043 -6.5 -19.75 1 98.81 255 TRP A C 1
ATOM 2026 O O . TRP A 1 255 ? 5.152 -6.914 -19 1 98.81 255 TRP A O 1
ATOM 2036 N N . ASN A 1 256 ? 5.836 -5.73 -20.797 1 98.56 256 ASN A N 1
ATOM 2037 C CA . ASN A 1 256 ? 4.492 -5.531 -21.328 1 98.56 256 ASN A CA 1
ATOM 2038 C C . ASN A 1 256 ? 4.016 -6.75 -22.109 1 98.56 256 ASN A C 1
ATOM 2040 O O . ASN A 1 256 ? 4.691 -7.199 -23.031 1 98.56 256 ASN A O 1
ATOM 2044 N N . ALA A 1 257 ? 2.885 -7.285 -21.797 1 98 257 ALA A N 1
ATOM 2045 C CA . ALA A 1 257 ? 2.418 -8.547 -22.359 1 98 257 ALA A CA 1
ATOM 2046 C C . ALA A 1 257 ? 1.999 -8.375 -23.828 1 98 257 ALA A C 1
ATOM 2048 O O . ALA A 1 257 ? 2.016 -9.336 -24.594 1 98 257 ALA A O 1
ATOM 2049 N N . GLU A 1 258 ? 1.611 -7.219 -24.156 1 96.81 258 GLU A N 1
ATOM 2050 C CA . GLU A 1 258 ? 1.155 -6.957 -25.516 1 96.81 258 GLU A CA 1
ATOM 2051 C C . GLU A 1 258 ? 2.33 -6.66 -26.453 1 96.81 258 GLU A C 1
ATOM 2053 O O . GLU A 1 258 ? 2.502 -7.32 -27.469 1 96.81 258 GLU A O 1
ATOM 2058 N N . SER A 1 259 ? 3.162 -5.73 -26.047 1 97.5 259 SER A N 1
ATOM 2059 C CA . SER A 1 259 ? 4.25 -5.293 -26.922 1 97.5 259 SER A CA 1
ATOM 2060 C C . SER A 1 259 ? 5.457 -6.219 -26.797 1 97.5 259 SER A C 1
ATOM 2062 O O . SER A 1 259 ? 6.301 -6.27 -27.688 1 97.5 259 SER A O 1
ATOM 2064 N N . GLY A 1 260 ? 5.59 -6.883 -25.672 1 97.69 260 GLY A N 1
ATOM 2065 C CA . GLY A 1 260 ? 6.742 -7.734 -25.422 1 97.69 260 GLY A CA 1
ATOM 2066 C C . GLY A 1 260 ? 7.961 -6.965 -24.938 1 97.69 260 GLY A C 1
ATOM 2067 O O . GLY A 1 260 ? 9.023 -7.547 -24.719 1 97.69 260 GLY A O 1
ATOM 2068 N N . MET A 1 261 ? 7.777 -5.707 -24.688 1 97.94 261 MET A N 1
ATOM 2069 C CA . MET A 1 261 ? 8.914 -4.863 -24.328 1 97.94 261 MET A CA 1
ATOM 2070 C C . MET A 1 261 ? 9.188 -4.918 -22.828 1 97.94 261 MET A C 1
ATOM 2072 O O . MET A 1 261 ? 8.258 -4.98 -22.031 1 97.94 261 MET A O 1
ATOM 2076 N N . LYS A 1 262 ? 10.492 -4.852 -22.5 1 98.19 262 LYS A N 1
ATOM 2077 C CA . LYS A 1 262 ? 10.891 -4.73 -21.109 1 98.19 262 LYS A CA 1
ATOM 2078 C C . LYS A 1 262 ? 10.508 -3.361 -20.547 1 98.19 262 LYS A C 1
ATOM 2080 O O . LYS A 1 262 ? 10.828 -2.33 -21.141 1 98.19 262 LYS A O 1
ATOM 2085 N N . VAL A 1 263 ? 9.844 -3.34 -19.438 1 98.31 263 VAL A N 1
ATOM 2086 C CA . VAL A 1 263 ? 9.305 -2.105 -18.875 1 98.31 263 VAL A CA 1
ATOM 2087 C C . VAL A 1 263 ? 10.125 -1.686 -17.656 1 98.31 263 VAL A C 1
ATOM 2089 O O . VAL A 1 263 ? 10.375 -0.495 -17.453 1 98.31 263 VAL A O 1
ATOM 2092 N N . ALA A 1 264 ? 10.555 -2.645 -16.859 1 98.12 264 ALA A N 1
ATOM 2093 C CA . ALA A 1 264 ? 11.219 -2.279 -15.602 1 98.12 264 ALA A CA 1
ATOM 2094 C C . ALA A 1 264 ? 12.125 -3.402 -15.117 1 98.12 264 ALA A C 1
ATOM 2096 O O . ALA A 1 264 ? 11.883 -4.574 -15.414 1 98.12 264 ALA A O 1
ATOM 2097 N N . LEU A 1 265 ? 13.164 -3.078 -14.516 1 98.44 265 LEU A N 1
ATOM 2098 C CA . LEU A 1 265 ? 14.016 -3.896 -13.664 1 98.44 265 LEU A CA 1
ATOM 2099 C C . LEU A 1 265 ? 14.047 -3.35 -12.242 1 98.44 265 LEU A C 1
ATOM 2101 O O . LEU A 1 265 ? 14.641 -2.301 -11.984 1 98.44 265 LEU A O 1
ATOM 2105 N N . LEU A 1 266 ? 13.383 -4.059 -11.336 1 98.5 266 LEU A N 1
ATOM 2106 C CA . LEU A 1 266 ? 13.242 -3.582 -9.961 1 98.5 266 LEU A CA 1
ATOM 2107 C C . LEU A 1 266 ? 14.211 -4.305 -9.031 1 98.5 266 LEU A C 1
ATOM 2109 O O . LEU A 1 266 ? 14.336 -5.531 -9.086 1 98.5 266 LEU A O 1
ATOM 2113 N N . ASP A 1 267 ? 14.875 -3.545 -8.242 1 98 267 ASP A N 1
ATOM 2114 C CA . ASP A 1 267 ? 15.836 -4.074 -7.285 1 98 267 ASP A CA 1
ATOM 2115 C C . ASP A 1 267 ? 15.43 -3.725 -5.852 1 98 267 ASP A C 1
ATOM 2117 O O . ASP A 1 267 ? 15.586 -2.58 -5.422 1 98 267 ASP A O 1
ATOM 2121 N N . GLY A 1 268 ? 14.922 -4.695 -5.141 1 95.69 268 GLY A N 1
ATOM 2122 C CA . GLY A 1 268 ? 14.5 -4.508 -3.762 1 95.69 268 GLY A CA 1
ATOM 2123 C C . GLY A 1 268 ? 15.523 -4.988 -2.754 1 95.69 268 GLY A C 1
ATOM 2124 O O . GLY A 1 268 ? 15.242 -5.062 -1.557 1 95.69 268 GLY A O 1
ATOM 2125 N N . LYS A 1 269 ? 16.656 -5.398 -3.199 1 95.44 269 LYS A N 1
ATOM 2126 C CA . LYS A 1 269 ? 17.766 -5.848 -2.361 1 95.44 269 LYS A CA 1
ATOM 2127 C C . LYS A 1 269 ? 17.406 -7.148 -1.644 1 95.44 269 LYS A C 1
ATOM 2129 O O . LYS A 1 269 ? 17.672 -7.297 -0.448 1 95.44 269 LYS A O 1
ATOM 2134 N N . HIS A 1 270 ? 16.734 -7.973 -2.312 1 95.06 270 HIS A N 1
ATOM 2135 C CA . HIS A 1 270 ? 16.531 -9.328 -1.808 1 95.06 270 HIS A CA 1
ATOM 2136 C C . HIS A 1 270 ? 17.875 -10.031 -1.597 1 95.06 270 HIS A C 1
ATOM 2138 O O . HIS A 1 270 ? 18.797 -9.859 -2.391 1 95.06 270 HIS A O 1
ATOM 2144 N N . THR A 1 271 ? 17.984 -10.852 -0.583 1 92.56 271 THR A N 1
ATOM 2145 C CA . THR A 1 271 ? 19.234 -11.492 -0.215 1 92.56 271 THR A CA 1
ATOM 2146 C C . THR A 1 271 ? 19.422 -12.797 -0.981 1 92.56 271 THR A C 1
ATOM 2148 O O . THR A 1 271 ? 20.469 -13.438 -0.892 1 92.56 271 THR A O 1
ATOM 2151 N N . GLY A 1 272 ? 18.5 -13.266 -1.765 1 93.94 272 GLY A N 1
ATOM 2152 C CA . GLY A 1 272 ? 18.531 -14.492 -2.543 1 93.94 272 GLY A CA 1
ATOM 2153 C C . GLY A 1 272 ? 17.531 -14.492 -3.686 1 93.94 272 GLY A C 1
ATOM 2154 O O . GLY A 1 272 ? 16.938 -13.461 -4.004 1 93.94 272 GLY A O 1
ATOM 2155 N N . PRO A 1 273 ? 17.406 -15.672 -4.277 1 95.62 273 PRO A N 1
ATOM 2156 C CA . PRO A 1 273 ? 16.469 -15.781 -5.391 1 95.62 273 PRO A CA 1
ATOM 2157 C C . PRO A 1 273 ? 15.031 -15.461 -4.98 1 95.62 273 PRO A C 1
ATOM 2159 O O . PRO A 1 273 ? 14.586 -15.875 -3.908 1 95.62 273 PRO A O 1
ATOM 2162 N N . ILE A 1 274 ? 14.344 -14.695 -5.82 1 96.5 274 ILE A N 1
ATOM 2163 C CA . ILE A 1 274 ? 12.93 -14.43 -5.598 1 96.5 274 ILE A CA 1
ATOM 2164 C C . ILE A 1 274 ? 12.094 -15.586 -6.141 1 96.5 274 ILE A C 1
ATOM 2166 O O . ILE A 1 274 ? 11.82 -15.656 -7.34 1 96.5 274 ILE A O 1
ATOM 2170 N N . THR A 1 275 ? 11.648 -16.406 -5.246 1 95 275 THR A N 1
ATOM 2171 C CA . THR A 1 275 ? 10.969 -17.625 -5.668 1 95 275 THR A CA 1
ATOM 2172 C C . THR A 1 275 ? 9.461 -17.438 -5.648 1 95 275 THR A C 1
ATOM 2174 O O . THR A 1 275 ? 8.719 -18.234 -6.23 1 95 275 THR A O 1
ATOM 2177 N N . CYS A 1 276 ? 9.008 -16.438 -4.961 1 95.31 276 CYS A N 1
ATOM 2178 C CA . CYS A 1 276 ? 7.582 -16.125 -4.922 1 95.31 276 CYS A CA 1
ATOM 2179 C C . CYS A 1 276 ? 7.332 -14.664 -5.289 1 95.31 276 CYS A C 1
ATOM 2181 O O . CYS A 1 276 ? 8.016 -13.766 -4.785 1 95.31 276 CYS A O 1
ATOM 2183 N N . LEU A 1 277 ? 6.406 -14.492 -6.117 1 97.69 277 LEU A N 1
ATOM 2184 C CA . LEU A 1 277 ? 6.055 -13.164 -6.609 1 97.69 277 LEU A CA 1
ATOM 2185 C C . LEU A 1 277 ? 4.598 -13.125 -7.066 1 97.69 277 LEU A C 1
ATOM 2187 O O . LEU A 1 277 ? 4.199 -13.898 -7.945 1 97.69 277 LEU A O 1
ATOM 2191 N N . GLN A 1 278 ? 3.801 -12.281 -6.441 1 97.62 278 GLN A N 1
ATOM 2192 C CA . GLN A 1 278 ? 2.4 -12.133 -6.824 1 97.62 278 GLN A CA 1
ATOM 2193 C C . GLN A 1 278 ? 1.954 -10.68 -6.707 1 97.62 278 GLN A C 1
ATOM 2195 O O . GLN A 1 278 ? 2.314 -9.984 -5.75 1 97.62 278 GLN A O 1
ATOM 2200 N N . PHE A 1 279 ? 1.224 -10.281 -7.688 1 97.88 279 PHE A N 1
ATOM 2201 C CA . PHE A 1 279 ? 0.555 -8.992 -7.594 1 97.88 279 PHE A CA 1
ATOM 2202 C C . PHE A 1 279 ? -0.756 -9.117 -6.828 1 97.88 279 PHE A C 1
ATOM 2204 O O . PHE A 1 279 ? -1.483 -10.094 -6.984 1 97.88 279 PHE A O 1
ATOM 2211 N N . ASN A 1 280 ? -1.019 -8.195 -5.98 1 97.5 280 ASN A N 1
ATOM 2212 C CA . ASN A 1 280 ? -2.312 -8.156 -5.309 1 97.5 280 ASN A CA 1
ATOM 2213 C C . ASN A 1 280 ? -3.463 -8.109 -6.309 1 97.5 280 ASN A C 1
ATOM 2215 O O . ASN A 1 280 ? -3.398 -7.375 -7.301 1 97.5 280 ASN A O 1
ATOM 2219 N N . PRO A 1 281 ? -4.461 -8.883 -6.066 1 95.31 281 PRO A N 1
ATOM 2220 C CA . PRO A 1 281 ? -5.516 -8.977 -7.082 1 95.31 281 PRO A CA 1
ATOM 2221 C C . PRO A 1 281 ? -6.383 -7.723 -7.145 1 95.31 281 PRO A C 1
ATOM 2223 O O . PRO A 1 281 ? -7.113 -7.523 -8.117 1 95.31 281 PRO A O 1
ATOM 2226 N N . LYS A 1 282 ? -6.359 -6.902 -6.145 1 96.06 282 LYS A N 1
ATOM 2227 C CA . LYS A 1 282 ? -7.266 -5.758 -6.086 1 96.06 282 LYS A CA 1
ATOM 2228 C C . LYS A 1 282 ? -6.488 -4.449 -5.996 1 96.06 282 LYS A C 1
ATOM 2230 O O . LYS A 1 282 ? -6.766 -3.502 -6.734 1 96.06 282 LYS A O 1
ATOM 2235 N N . PHE A 1 283 ? -5.512 -4.418 -5.199 1 97.69 283 PHE A N 1
ATOM 2236 C CA . PHE A 1 283 ? -4.812 -3.178 -4.883 1 97.69 283 PHE A CA 1
ATOM 2237 C C . PHE A 1 283 ? -3.523 -3.062 -5.691 1 97.69 283 PHE A C 1
ATOM 2239 O O . PHE A 1 283 ? -2.922 -4.074 -6.055 1 97.69 283 PHE A O 1
ATOM 2246 N N . MET A 1 284 ? -3.104 -1.867 -5.891 1 97.5 284 MET A N 1
ATOM 2247 C CA . MET A 1 284 ? -1.889 -1.587 -6.648 1 97.5 284 MET A CA 1
ATOM 2248 C C . MET A 1 284 ? -0.647 -1.795 -5.789 1 97.5 284 MET A C 1
ATOM 2250 O O . MET A 1 284 ? 0.045 -0.833 -5.449 1 97.5 284 MET A O 1
ATOM 2254 N N . THR A 1 285 ? -0.41 -2.938 -5.48 1 98.12 285 THR A N 1
ATOM 2255 C CA . THR A 1 285 ? 0.728 -3.398 -4.695 1 98.12 285 THR A CA 1
ATOM 2256 C C . THR A 1 285 ? 1.059 -4.852 -5.02 1 98.12 285 THR A C 1
ATOM 2258 O O . THR A 1 285 ? 0.222 -5.578 -5.562 1 98.12 285 THR A O 1
ATOM 2261 N N . PHE A 1 286 ? 2.258 -5.246 -4.77 1 98.06 286 PHE A N 1
ATOM 2262 C CA . PHE A 1 286 ? 2.609 -6.652 -4.914 1 98.06 286 PHE A CA 1
ATOM 2263 C C . PHE A 1 286 ? 3.639 -7.066 -3.869 1 98.06 286 PHE A C 1
ATOM 2265 O O . PHE A 1 286 ? 4.168 -6.219 -3.146 1 98.06 286 PHE A O 1
ATOM 2272 N N . ALA A 1 287 ? 3.83 -8.359 -3.73 1 96.75 287 ALA A N 1
ATOM 2273 C CA . ALA A 1 287 ? 4.793 -8.922 -2.787 1 96.75 287 ALA A CA 1
ATOM 2274 C C . ALA A 1 287 ? 5.781 -9.844 -3.498 1 96.75 287 ALA A C 1
ATOM 2276 O O . ALA A 1 287 ? 5.445 -10.477 -4.5 1 96.75 287 ALA A O 1
ATOM 2277 N N . SER A 1 288 ? 6.965 -9.836 -3.057 1 96.94 288 SER A N 1
ATOM 2278 C CA . SER A 1 288 ? 8.023 -10.75 -3.482 1 96.94 288 SER A CA 1
ATOM 2279 C C . SER A 1 288 ? 8.711 -11.398 -2.285 1 96.94 288 SER A C 1
ATOM 2281 O O . SER A 1 288 ? 8.773 -10.805 -1.205 1 96.94 288 SER A O 1
ATOM 2283 N N . ALA A 1 289 ? 9.172 -12.625 -2.516 1 93.88 289 ALA A N 1
ATOM 2284 C CA . ALA A 1 289 ? 9.742 -13.312 -1.359 1 93.88 289 ALA A CA 1
ATOM 2285 C C . ALA A 1 289 ? 10.945 -14.164 -1.764 1 93.88 289 ALA A C 1
ATOM 2287 O O . ALA A 1 289 ? 10.945 -14.773 -2.834 1 93.88 289 ALA A O 1
ATOM 2288 N N . CYS A 1 290 ? 11.93 -14.133 -0.964 1 92.25 290 CYS A N 1
ATOM 2289 C CA . CYS A 1 290 ? 13.023 -15.094 -0.855 1 92.25 290 CYS A CA 1
ATOM 2290 C C . CYS A 1 290 ? 13.094 -15.672 0.552 1 92.25 290 CYS A C 1
ATOM 2292 O O . CYS A 1 290 ? 12.188 -16.375 0.989 1 92.25 290 CYS A O 1
ATOM 2294 N N . SER A 1 291 ? 14.109 -15.32 1.378 1 88 291 SER A N 1
ATOM 2295 C CA . SER A 1 291 ? 14.086 -15.602 2.809 1 88 291 SER A CA 1
ATOM 2296 C C . SER A 1 291 ? 13.305 -14.539 3.57 1 88 291 SER A C 1
ATOM 2298 O O . SER A 1 291 ? 12.805 -14.789 4.668 1 88 291 SER A O 1
ATOM 2300 N N . ASN A 1 292 ? 13.211 -13.43 2.891 1 89.06 292 ASN A N 1
ATOM 2301 C CA . ASN A 1 292 ? 12.406 -12.312 3.385 1 89.06 292 ASN A CA 1
ATOM 2302 C C . ASN A 1 292 ? 11.266 -11.977 2.43 1 89.06 292 ASN A C 1
ATOM 2304 O O . ASN A 1 292 ? 11.328 -12.297 1.242 1 89.06 292 ASN A O 1
ATOM 2308 N N . MET A 1 293 ? 10.234 -11.414 2.99 1 92.44 293 MET A N 1
ATOM 2309 C CA . MET A 1 293 ? 9.125 -10.961 2.158 1 92.44 293 MET A CA 1
ATOM 2310 C C . MET A 1 293 ? 9.133 -9.438 2.027 1 92.44 293 MET A C 1
ATOM 2312 O O . MET A 1 293 ? 9.227 -8.727 3.027 1 92.44 293 MET A O 1
ATOM 2316 N N . ALA A 1 294 ? 9.07 -8.992 0.853 1 94.88 294 ALA A N 1
ATOM 2317 C CA . ALA A 1 294 ? 9.031 -7.555 0.584 1 94.88 294 ALA A CA 1
ATOM 2318 C C . ALA A 1 294 ? 7.691 -7.141 -0.014 1 94.88 294 ALA A C 1
ATOM 2320 O O . ALA A 1 294 ? 7.16 -7.82 -0.897 1 94.88 294 ALA A O 1
ATOM 2321 N N . PHE A 1 295 ? 7.176 -6.047 0.458 1 96.12 295 PHE A N 1
ATOM 2322 C CA . PHE A 1 295 ? 5.973 -5.434 -0.091 1 96.12 295 PHE A CA 1
ATOM 2323 C C . PHE A 1 295 ? 6.316 -4.172 -0.873 1 96.12 295 PHE A C 1
ATOM 2325 O O . PHE A 1 295 ? 7.086 -3.33 -0.398 1 96.12 295 PHE A O 1
ATOM 2332 N N . TRP A 1 296 ? 5.723 -4.074 -2.053 1 98.12 296 TRP A N 1
ATOM 2333 C CA . TRP A 1 296 ? 6.09 -3.014 -2.986 1 98.12 296 TRP A CA 1
ATOM 2334 C C . TRP A 1 296 ? 4.926 -2.053 -3.201 1 98.12 296 TRP A C 1
ATOM 2336 O O . TRP A 1 296 ? 3.777 -2.479 -3.344 1 98.12 296 TRP A O 1
ATOM 2346 N N . LEU A 1 297 ? 5.258 -0.756 -3.217 1 98.25 297 LEU A N 1
ATOM 2347 C CA . LEU A 1 297 ? 4.305 0.3 -3.541 1 98.25 297 LEU A CA 1
ATOM 2348 C C . LEU A 1 297 ? 4.887 1.258 -4.574 1 98.25 297 LEU A C 1
ATOM 2350 O O . LEU A 1 297 ? 6.094 1.493 -4.598 1 98.25 297 LEU A O 1
ATOM 2354 N N . PRO A 1 298 ? 3.957 1.777 -5.434 1 97.75 298 PRO A N 1
ATOM 2355 C CA . PRO A 1 298 ? 4.473 2.836 -6.305 1 97.75 298 PRO A CA 1
ATOM 2356 C C . PRO A 1 298 ? 4.898 4.082 -5.531 1 97.75 298 PRO A C 1
ATOM 2358 O O . PRO A 1 298 ? 4.359 4.359 -4.457 1 97.75 298 PRO A O 1
ATOM 2361 N N . THR A 1 299 ? 5.859 4.816 -6.078 1 97.62 299 THR A N 1
ATOM 2362 C CA . THR A 1 299 ? 6.316 6.055 -5.457 1 97.62 299 THR A CA 1
ATOM 2363 C C . THR A 1 299 ? 5.914 7.262 -6.297 1 97.62 299 THR A C 1
ATOM 2365 O O . THR A 1 299 ? 5.66 7.133 -7.496 1 97.62 299 THR A O 1
ATOM 2368 N N . ILE A 1 300 ? 5.805 8.312 -5.613 1 94.19 300 ILE A N 1
ATOM 2369 C CA . ILE A 1 300 ? 5.383 9.555 -6.246 1 94.19 300 ILE A CA 1
ATOM 2370 C C . ILE A 1 300 ? 6.559 10.523 -6.316 1 94.19 300 ILE A C 1
ATOM 2372 O O . ILE A 1 300 ? 7.316 10.664 -5.355 1 94.19 300 ILE A O 1
ATOM 2376 N N . ASP A 1 301 ? 6.707 11.133 -7.496 1 85.56 301 ASP A N 1
ATOM 2377 C CA . ASP A 1 301 ? 7.754 12.141 -7.668 1 85.56 301 ASP A CA 1
ATOM 2378 C C . ASP A 1 301 ? 7.367 13.453 -6.996 1 85.56 301 ASP A C 1
ATOM 2380 O O . ASP A 1 301 ? 6.199 13.859 -7.031 1 85.56 301 ASP A O 1
ATOM 2384 N N . HIS A 1 302 ? 8.289 14.031 -6.277 1 75 302 HIS A N 1
ATOM 2385 C CA . HIS A 1 302 ? 8.055 15.328 -5.652 1 75 302 HIS A CA 1
ATOM 2386 C C . HIS A 1 302 ? 8.305 16.469 -6.637 1 75 302 HIS A C 1
ATOM 2388 O O . HIS A 1 302 ? 9.094 16.312 -7.578 1 75 302 HIS A O 1
ATOM 2394 N N . MET B 1 1 ? 6.461 8.812 -9.984 1 83.56 1 MET B N 1
ATOM 2395 C CA . MET B 1 1 ? 5.473 9.242 -10.977 1 83.56 1 MET B CA 1
ATOM 2396 C C . MET B 1 1 ? 4.523 10.273 -10.375 1 83.56 1 MET B C 1
ATOM 2398 O O . MET B 1 1 ? 4.488 10.469 -9.164 1 83.56 1 MET B O 1
ATOM 2402 N N . LYS B 1 2 ? 3.83 10.977 -11.375 1 90.06 2 LYS B N 1
ATOM 2403 C CA . LYS B 1 2 ? 2.834 11.945 -10.93 1 90.06 2 LYS B CA 1
ATOM 2404 C C . LYS B 1 2 ? 1.451 11.305 -10.828 1 90.06 2 LYS B C 1
ATOM 2406 O O . LYS B 1 2 ? 1.115 10.414 -11.617 1 90.06 2 LYS B O 1
ATOM 2411 N N . LEU B 1 3 ? 0.753 11.797 -9.898 1 95.19 3 LEU B N 1
ATOM 2412 C CA . LEU B 1 3 ? -0.605 11.305 -9.719 1 95.19 3 LEU B CA 1
ATOM 2413 C C . LEU B 1 3 ? -1.527 11.812 -10.82 1 95.19 3 LEU B C 1
ATOM 2415 O O . LEU B 1 3 ? -1.318 12.906 -11.352 1 95.19 3 LEU B O 1
ATOM 2419 N N . THR B 1 4 ? -2.484 11.039 -11.156 1 94.56 4 THR B N 1
ATOM 2420 C CA . THR B 1 4 ? -3.52 11.438 -12.109 1 94.56 4 THR B CA 1
ATOM 2421 C C . THR B 1 4 ? -4.898 11.383 -11.453 1 94.56 4 THR B C 1
ATOM 2423 O O . THR B 1 4 ? -5.07 10.789 -10.391 1 94.56 4 THR B O 1
ATOM 2426 N N . ASP B 1 5 ? -5.895 12.023 -12.102 1 96.5 5 ASP B N 1
ATOM 2427 C CA . ASP B 1 5 ? -7.27 12 -11.617 1 96.5 5 ASP B CA 1
ATOM 2428 C C . ASP B 1 5 ? -7.766 10.562 -11.453 1 96.5 5 ASP B C 1
ATOM 2430 O O . ASP B 1 5 ? -8.398 10.234 -10.445 1 96.5 5 ASP B O 1
ATOM 2434 N N . ASN B 1 6 ? -7.43 9.758 -12.43 1 94.44 6 ASN B N 1
ATOM 2435 C CA . ASN B 1 6 ? -7.91 8.375 -12.43 1 94.44 6 ASN B CA 1
ATOM 2436 C C . ASN B 1 6 ? -7.344 7.59 -11.25 1 94.44 6 ASN B C 1
ATOM 2438 O O . ASN B 1 6 ? -8.047 6.785 -10.641 1 94.44 6 ASN B O 1
ATOM 2442 N N . VAL B 1 7 ? -6.121 7.832 -10.984 1 95.44 7 VAL B N 1
ATOM 2443 C CA . VAL B 1 7 ? -5.492 7.141 -9.859 1 95.44 7 VAL B CA 1
ATOM 2444 C C . VAL B 1 7 ? -6.176 7.551 -8.555 1 95.44 7 VAL B C 1
ATOM 2446 O O . VAL B 1 7 ? -6.508 6.695 -7.727 1 95.44 7 VAL B O 1
ATOM 2449 N N . LEU B 1 8 ? -6.422 8.844 -8.398 1 97.38 8 LEU B N 1
ATOM 2450 C CA . LEU B 1 8 ? -7.047 9.328 -7.172 1 97.38 8 LEU B CA 1
ATOM 2451 C C . LEU B 1 8 ? -8.438 8.734 -7 1 97.38 8 LEU B C 1
ATOM 2453 O O . LEU B 1 8 ? -8.836 8.375 -5.891 1 97.38 8 LEU B O 1
ATOM 2457 N N . ARG B 1 9 ? -9.148 8.555 -8.086 1 97.44 9 ARG B N 1
ATOM 2458 C CA . ARG B 1 9 ? -10.508 8.023 -8.039 1 97.44 9 ARG B CA 1
ATOM 2459 C C . ARG B 1 9 ? -10.5 6.539 -7.695 1 97.44 9 ARG B C 1
ATOM 2461 O O . ARG B 1 9 ? -11.516 5.996 -7.254 1 97.44 9 ARG B O 1
ATOM 2468 N N . SER B 1 10 ? -9.375 5.895 -7.852 1 97.06 10 SER B N 1
ATOM 2469 C CA . SER B 1 10 ? -9.32 4.445 -7.711 1 97.06 10 SER B CA 1
ATOM 2470 C C . SER B 1 10 ? -8.953 4.039 -6.285 1 97.06 10 SER B C 1
ATOM 2472 O O . SER B 1 10 ? -8.953 2.854 -5.953 1 97.06 10 SER B O 1
ATOM 2474 N N . PHE B 1 11 ? -8.68 4.984 -5.418 1 98.19 11 PHE B N 1
ATOM 2475 C CA . PHE B 1 11 ? -8.273 4.656 -4.055 1 98.19 11 PHE B CA 1
ATOM 2476 C C . PHE B 1 11 ? -9.43 4.016 -3.289 1 98.19 11 PHE B C 1
ATOM 2478 O O . PHE B 1 11 ? -10.578 4.453 -3.404 1 98.19 11 PHE B O 1
ATOM 2485 N N . ARG B 1 12 ? -9.109 2.953 -2.562 1 98 12 ARG B N 1
ATOM 2486 C CA . ARG B 1 12 ? -10.016 2.303 -1.624 1 98 12 ARG B CA 1
ATOM 2487 C C . ARG B 1 12 ? -9.305 1.944 -0.327 1 98 12 ARG B C 1
ATOM 2489 O O . ARG B 1 12 ? -8.07 1.861 -0.293 1 98 12 ARG B O 1
ATOM 2496 N N . VAL B 1 13 ? -10.117 1.772 0.693 1 97.81 13 VAL B N 1
ATOM 2497 C CA . VAL B 1 13 ? -9.555 1.362 1.976 1 97.81 13 VAL B CA 1
ATOM 2498 C C . VAL B 1 13 ? -8.977 -0.046 1.86 1 97.81 13 VAL B C 1
ATOM 2500 O O . VAL B 1 13 ? -9.672 -0.976 1.442 1 97.81 13 VAL B O 1
ATOM 2503 N N . ALA B 1 14 ? -7.75 -0.194 2.207 1 96.44 14 ALA B N 1
ATOM 2504 C CA . ALA B 1 14 ? -7.074 -1.486 2.148 1 96.44 14 ALA B CA 1
ATOM 2505 C C . ALA B 1 14 ? -7.008 -2.135 3.527 1 96.44 14 ALA B C 1
ATOM 2507 O O . ALA B 1 14 ? -7.012 -3.363 3.645 1 96.44 14 ALA B O 1
ATOM 2508 N N . LYS B 1 15 ? -6.93 -1.344 4.52 1 92.38 15 LYS B N 1
ATOM 2509 C CA . LYS B 1 15 ? -6.805 -1.83 5.891 1 92.38 15 LYS B CA 1
ATOM 2510 C C . LYS B 1 15 ? -7.355 -0.814 6.887 1 92.38 15 LYS B C 1
ATOM 2512 O O . LYS B 1 15 ? -7.145 0.391 6.734 1 92.38 15 LYS B O 1
ATOM 2517 N N . VAL B 1 16 ? -8.078 -1.302 7.875 1 91.75 16 VAL B N 1
ATOM 2518 C CA . VAL B 1 16 ? -8.57 -0.473 8.969 1 91.75 16 VAL B CA 1
ATOM 2519 C C . VAL B 1 16 ? -7.988 -0.964 10.297 1 91.75 16 VAL B C 1
ATOM 2521 O O . VAL B 1 16 ? -8.008 -2.164 10.578 1 91.75 16 VAL B O 1
ATOM 2524 N N . PHE B 1 17 ? -7.406 -0.119 11.008 1 87.12 17 PHE B N 1
ATOM 2525 C CA . PHE B 1 17 ? -6.977 -0.4 12.375 1 87.12 17 PHE B CA 1
ATOM 2526 C C . PHE B 1 17 ? -7.969 0.167 13.383 1 87.12 17 PHE B C 1
ATOM 2528 O O . PHE B 1 17 ? -8.133 1.385 13.477 1 87.12 17 PHE B O 1
ATOM 2535 N N . ARG B 1 18 ? -8.594 -0.827 14.008 1 83.5 18 ARG B N 1
ATOM 2536 C CA . ARG B 1 18 ? -9.625 -0.436 14.961 1 83.5 18 ARG B CA 1
ATOM 2537 C C . ARG B 1 18 ? -9.094 -0.454 16.391 1 83.5 18 ARG B C 1
ATOM 2539 O O . ARG B 1 18 ? -8.352 -1.364 16.766 1 83.5 18 ARG B O 1
ATOM 2546 N N . GLU B 1 19 ? -9.039 0.667 16.891 1 65.56 19 GLU B N 1
ATOM 2547 C CA . GLU B 1 19 ? -8.656 0.749 18.297 1 65.56 19 GLU B CA 1
ATOM 2548 C C . GLU B 1 19 ? -9.859 1.071 19.188 1 65.56 19 GLU B C 1
ATOM 2550 O O . GLU B 1 19 ? -10.938 1.398 18.688 1 65.56 19 GLU B O 1
ATOM 2555 N N . ASN B 1 20 ? -9.578 0.878 20.453 1 65.06 20 ASN B N 1
ATOM 2556 C CA . ASN B 1 20 ? -10.625 1.198 21.422 1 65.06 20 ASN B CA 1
ATOM 2557 C C . ASN B 1 20 ? -11.242 2.564 21.141 1 65.06 20 ASN B C 1
ATOM 2559 O O . ASN B 1 20 ? -10.758 3.307 20.281 1 65.06 20 ASN B O 1
ATOM 2563 N N . SER B 1 21 ? -12.281 2.885 21.703 1 63.16 21 SER B N 1
ATOM 2564 C CA . SER B 1 21 ? -13.312 3.895 21.484 1 63.16 21 SER B CA 1
ATOM 2565 C C . SER B 1 21 ? -12.719 5.301 21.484 1 63.16 21 SER B C 1
ATOM 2567 O O . SER B 1 21 ? -13.43 6.277 21.234 1 63.16 21 SER B O 1
ATOM 2569 N N . ASP B 1 22 ? -11.383 5.398 21.5 1 75.31 22 ASP B N 1
ATOM 2570 C CA . ASP B 1 22 ? -10.977 6.793 21.609 1 75.31 22 ASP B CA 1
ATOM 2571 C C . ASP B 1 22 ? -10.516 7.34 20.266 1 75.31 22 ASP B C 1
ATOM 2573 O O . ASP B 1 22 ? -10.031 6.586 19.406 1 75.31 22 ASP B O 1
ATOM 2577 N N . LYS B 1 23 ? -10.672 8.617 20.125 1 80.88 23 LYS B N 1
ATOM 2578 C CA . LYS B 1 23 ? -10.398 9.367 18.891 1 80.88 23 LYS B CA 1
ATOM 2579 C C . LYS B 1 23 ? -8.898 9.516 18.672 1 80.88 23 LYS B C 1
ATOM 2581 O O . LYS B 1 23 ? -8.141 9.75 19.609 1 80.88 23 LYS B O 1
ATOM 2586 N N . ILE B 1 24 ? -8.461 9.375 17.406 1 86.88 24 ILE B N 1
ATOM 2587 C CA . ILE B 1 24 ? -7.102 9.703 16.984 1 86.88 24 ILE B CA 1
ATOM 2588 C C . ILE B 1 24 ? -7.012 11.195 16.656 1 86.88 24 ILE B C 1
ATOM 2590 O O . ILE B 1 24 ? -7.637 11.656 15.695 1 86.88 24 ILE B O 1
ATOM 2594 N N . ASN B 1 25 ? -6.215 11.883 17.391 1 85.62 25 ASN B N 1
ATOM 2595 C CA . ASN B 1 25 ? -6.156 13.328 17.234 1 85.62 25 ASN B CA 1
ATOM 2596 C C . ASN B 1 25 ? -5.176 13.734 16.141 1 85.62 25 ASN B C 1
ATOM 2598 O O . ASN B 1 25 ? -5.309 14.805 15.547 1 85.62 25 ASN B O 1
ATOM 2602 N N . CYS B 1 26 ? -4.199 12.875 16.047 1 91.38 26 CYS B N 1
ATOM 2603 C CA . CYS B 1 26 ? -3.176 13.234 15.078 1 91.38 26 CYS B CA 1
ATOM 2604 C C . CYS B 1 26 ? -2.312 12.023 14.727 1 91.38 26 CYS B C 1
ATOM 2606 O O . CYS B 1 26 ? -2.178 11.102 15.531 1 91.38 26 CYS B O 1
ATOM 2608 N N . PHE B 1 27 ? -1.789 12.062 13.555 1 93.38 27 PHE B N 1
ATOM 2609 C CA . PHE B 1 27 ? -0.725 11.141 13.18 1 93.38 27 PHE B CA 1
ATOM 2610 C C . PHE B 1 27 ? 0.262 11.805 12.227 1 93.38 27 PHE B C 1
ATOM 2612 O O . PHE B 1 27 ? 0.004 12.898 11.727 1 93.38 27 PHE B O 1
ATOM 2619 N N . ASP B 1 28 ? 1.385 11.203 12.117 1 94.62 28 ASP B N 1
ATOM 2620 C CA . ASP B 1 28 ? 2.412 11.719 11.211 1 94.62 28 ASP B CA 1
ATOM 2621 C C . ASP B 1 28 ? 3.195 10.586 10.562 1 94.62 28 ASP B C 1
ATOM 2623 O O . ASP B 1 28 ? 3.482 9.57 11.211 1 94.62 28 ASP B O 1
ATOM 2627 N N . PHE B 1 29 ? 3.549 10.805 9.281 1 94 29 PHE B N 1
ATOM 2628 C CA . PHE B 1 29 ? 4.441 9.875 8.594 1 94 29 PHE B CA 1
ATOM 2629 C C . PHE B 1 29 ? 5.895 10.281 8.781 1 94 29 PHE B C 1
ATOM 2631 O O . PHE B 1 29 ? 6.211 11.477 8.805 1 94 29 PHE B O 1
ATOM 2638 N N . SER B 1 30 ? 6.719 9.281 8.789 1 93.06 30 SER B N 1
ATOM 2639 C CA . SER B 1 30 ? 8.148 9.586 8.695 1 93.06 30 SER B CA 1
ATOM 2640 C C . SER B 1 30 ? 8.508 10.125 7.32 1 93.06 30 SER B C 1
ATOM 2642 O O . SER B 1 30 ? 7.758 9.945 6.359 1 93.06 30 SER B O 1
ATOM 2644 N N . SER B 1 31 ? 9.672 10.758 7.211 1 92.44 31 SER B N 1
ATOM 2645 C CA . SER B 1 31 ? 10.062 11.422 5.973 1 92.44 31 SER B CA 1
ATOM 2646 C C . SER B 1 31 ? 10.25 10.422 4.84 1 92.44 31 SER B C 1
ATOM 2648 O O . SER B 1 31 ? 10.008 10.742 3.674 1 92.44 31 SER B O 1
ATOM 2650 N N . ASN B 1 32 ? 10.648 9.219 5.164 1 91.44 32 ASN B N 1
ATOM 2651 C CA . ASN B 1 32 ? 10.859 8.211 4.129 1 91.44 32 ASN B CA 1
ATOM 2652 C C . ASN B 1 32 ? 9.586 7.418 3.85 1 91.44 32 ASN B C 1
ATOM 2654 O O . ASN B 1 32 ? 9.578 6.52 3.008 1 91.44 32 ASN B O 1
ATOM 2658 N N . GLY B 1 33 ? 8.57 7.691 4.617 1 93.06 33 GLY B N 1
ATOM 2659 C CA . GLY B 1 33 ? 7.254 7.125 4.359 1 93.06 33 GLY B CA 1
ATOM 2660 C C . GLY B 1 33 ? 7.094 5.719 4.898 1 93.06 33 GLY B C 1
ATOM 2661 O O . GLY B 1 33 ? 6.055 5.086 4.703 1 93.06 33 GLY B O 1
ATOM 2662 N N . GLU B 1 34 ? 7.988 5.211 5.676 1 90.94 34 GLU B N 1
ATOM 2663 C CA . GLU B 1 34 ? 7.992 3.801 6.047 1 90.94 34 GLU B CA 1
ATOM 2664 C C . GLU B 1 34 ? 7.246 3.57 7.355 1 90.94 34 GLU B C 1
ATOM 2666 O O . GLU B 1 34 ? 6.824 2.449 7.648 1 90.94 34 GLU B O 1
ATOM 2671 N N . THR B 1 35 ? 7.188 4.637 8.125 1 90.62 35 THR B N 1
ATOM 2672 C CA . THR B 1 35 ? 6.547 4.48 9.43 1 90.62 35 THR B CA 1
ATOM 2673 C C . THR B 1 35 ? 5.523 5.586 9.664 1 90.62 35 THR B C 1
ATOM 2675 O O . THR B 1 35 ? 5.605 6.656 9.055 1 90.62 35 THR B O 1
ATOM 2678 N N . ILE B 1 36 ? 4.551 5.289 10.523 1 91.56 36 ILE B N 1
ATOM 2679 C CA . ILE B 1 36 ? 3.51 6.23 10.922 1 91.56 36 ILE B CA 1
ATOM 2680 C C . ILE B 1 36 ? 3.352 6.207 12.445 1 91.56 36 ILE B C 1
ATOM 2682 O O . ILE B 1 36 ? 3.434 5.145 13.07 1 91.56 36 ILE B O 1
ATOM 2686 N N . ILE B 1 37 ? 3.248 7.371 13.031 1 90.62 37 ILE B N 1
ATOM 2687 C CA . ILE B 1 37 ? 3.012 7.469 14.469 1 90.62 37 ILE B CA 1
ATOM 2688 C C . ILE B 1 37 ? 1.704 8.211 14.727 1 90.62 37 ILE B C 1
ATOM 2690 O O . ILE B 1 37 ? 1.396 9.195 14.039 1 90.62 37 ILE B O 1
ATOM 2694 N N . SER B 1 38 ? 0.91 7.707 15.602 1 89.88 38 SER B N 1
ATOM 2695 C CA . SER B 1 38 ? -0.35 8.352 15.961 1 89.88 38 SER B CA 1
ATOM 2696 C C . SER B 1 38 ? -0.408 8.672 17.453 1 89.88 38 SER B C 1
ATOM 2698 O O . SER B 1 38 ? 0.391 8.156 18.234 1 89.88 38 SER B O 1
ATOM 2700 N N . SER B 1 39 ? -1.211 9.656 17.797 1 81.75 39 SER B N 1
ATOM 2701 C CA . SER B 1 39 ? -1.361 10.133 19.172 1 81.75 39 SER B CA 1
ATOM 2702 C C . SER B 1 39 ? -2.043 9.086 20.047 1 81.75 39 SER B C 1
ATOM 2704 O O . SER B 1 39 ? -2.117 9.242 21.266 1 81.75 39 SER B O 1
ATOM 2706 N N . ARG B 1 40 ? -2.586 8.094 19.422 1 72.12 40 ARG B N 1
ATOM 2707 C CA . ARG B 1 40 ? -3.27 7.105 20.25 1 72.12 40 ARG B CA 1
ATOM 2708 C C . ARG B 1 40 ? -2.457 5.82 20.359 1 72.12 40 ARG B C 1
ATOM 2710 O O . ARG B 1 40 ? -1.51 5.613 19.594 1 72.12 40 ARG B O 1
ATOM 2717 N N . ARG B 1 41 ? -3.006 4.824 21.109 1 48.03 41 ARG B N 1
ATOM 2718 C CA . ARG B 1 41 ? -2.373 3.561 21.469 1 48.03 41 ARG B CA 1
ATOM 2719 C C . ARG B 1 41 ? -2.172 2.674 20.25 1 48.03 41 ARG B C 1
ATOM 2721 O O . ARG B 1 41 ? -1.038 2.436 19.828 1 48.03 41 ARG B O 1
ATOM 2728 N N . PHE B 1 42 ? -2.869 1.802 19.734 1 42.56 42 PHE B N 1
ATOM 2729 C CA . PHE B 1 42 ? -2.465 0.423 19.484 1 42.56 42 PHE B CA 1
ATOM 2730 C C . PHE B 1 42 ? -1.985 0.255 18.047 1 42.56 42 PHE B C 1
ATOM 2732 O O . PHE B 1 42 ? -1.123 -0.582 17.781 1 42.56 42 PHE B O 1
ATOM 2739 N N . LEU B 1 43 ? -1.827 0.887 16.906 1 50.78 43 LEU B N 1
ATOM 2740 C CA . LEU B 1 43 ? -1.722 -0.197 15.938 1 50.78 43 LEU B CA 1
ATOM 2741 C C . LEU B 1 43 ? -0.265 -0.591 15.719 1 50.78 43 LEU B C 1
ATOM 2743 O O . LEU B 1 43 ? 0.641 0.217 15.938 1 50.78 43 LEU B O 1
ATOM 2747 N N . PRO B 1 44 ? 0.435 -2.119 15.203 1 43.06 44 PRO B N 1
ATOM 2748 C CA . PRO B 1 44 ? 1.219 -2.947 16.125 1 43.06 44 PRO B CA 1
ATOM 2749 C C . PRO B 1 44 ? 2.445 -2.223 16.672 1 43.06 44 PRO B C 1
ATOM 2751 O O . PRO B 1 44 ? 2.771 -2.363 17.844 1 43.06 44 PRO B O 1
ATOM 2754 N N . LYS B 1 45 ? 3.398 -1.347 15.93 1 51.03 45 LYS B N 1
ATOM 2755 C CA . LYS B 1 45 ? 4.699 -1.104 16.547 1 51.03 45 LYS B CA 1
ATOM 2756 C C . LYS B 1 45 ? 4.742 0.269 17.219 1 51.03 45 LYS B C 1
ATOM 2758 O O . LYS B 1 45 ? 5.598 0.524 18.078 1 51.03 45 LYS B O 1
ATOM 2763 N N . ARG B 1 46 ? 4.305 1.489 16.531 1 59 46 ARG B N 1
ATOM 2764 C CA . ARG B 1 46 ? 4.859 2.656 17.203 1 59 46 ARG B CA 1
ATOM 2765 C C . ARG B 1 46 ? 3.764 3.66 17.547 1 59 46 ARG B C 1
ATOM 2767 O O . ARG B 1 46 ? 3.195 4.297 16.656 1 59 46 ARG B O 1
ATOM 2774 N N . THR B 1 47 ? 2.965 3.473 18.578 1 64.19 47 THR B N 1
ATOM 2775 C CA . THR B 1 47 ? 2.006 4.398 19.172 1 64.19 47 THR B CA 1
ATOM 2776 C C . THR B 1 47 ? 2.637 5.164 20.328 1 64.19 47 THR B C 1
ATOM 2778 O O . THR B 1 47 ? 3.527 4.652 21.016 1 64.19 47 THR B O 1
ATOM 2781 N N . LEU B 1 48 ? 2.285 6.426 20.297 1 69.06 48 LEU B N 1
ATOM 2782 C CA . LEU B 1 48 ? 2.703 7.227 21.453 1 69.06 48 LEU B CA 1
ATOM 2783 C C . LEU B 1 48 ? 1.508 7.59 22.328 1 69.06 48 LEU B C 1
ATOM 2785 O O . LEU B 1 48 ? 0.518 8.141 21.828 1 69.06 48 LEU B O 1
ATOM 2789 N N . TYR B 1 49 ? 1.381 7.02 23.547 1 70 49 TYR B N 1
ATOM 2790 C CA . TYR B 1 49 ? 0.349 7.418 24.5 1 70 49 TYR B CA 1
ATOM 2791 C C . TYR B 1 49 ? 0.965 7.824 25.828 1 70 49 TYR B C 1
ATOM 2793 O O . TYR B 1 49 ? 1.867 7.152 26.344 1 70 49 TYR B O 1
ATOM 2801 N N . SER B 1 50 ? 0.635 9.023 26.203 1 73 50 SER B N 1
ATOM 2802 C CA . SER B 1 50 ? 0.994 9.469 27.547 1 73 50 SER B CA 1
ATOM 2803 C C . SER B 1 50 ? -0.247 9.758 28.375 1 73 50 SER B C 1
ATOM 2805 O O . SER B 1 50 ? -0.967 10.727 28.109 1 73 50 SER B O 1
ATOM 2807 N N . LYS B 1 51 ? -0.54 8.922 29.391 1 76.69 51 LYS B N 1
ATOM 2808 C CA . LYS B 1 51 ? -1.688 9.117 30.266 1 76.69 51 LYS B CA 1
ATOM 2809 C C . LYS B 1 51 ? -1.576 10.422 31.047 1 76.69 51 LYS B C 1
ATOM 2811 O O . LYS B 1 51 ? -2.57 11.133 31.219 1 76.69 51 LYS B O 1
ATOM 2816 N N . LYS B 1 52 ? -0.435 10.719 31.422 1 83 52 LYS B N 1
ATOM 2817 C CA . LYS B 1 52 ? -0.194 11.875 32.281 1 83 52 LYS B CA 1
ATOM 2818 C C . LYS B 1 52 ? -0.223 13.172 31.5 1 83 52 LYS B C 1
ATOM 2820 O O . LYS B 1 52 ? -0.889 14.133 31.891 1 83 52 LYS B O 1
ATOM 2825 N N . TYR B 1 53 ? 0.36 13.227 30.391 1 87.69 53 TYR B N 1
ATOM 2826 C CA . TYR B 1 53 ? 0.575 14.492 29.688 1 87.69 53 TYR B CA 1
ATOM 2827 C C . TYR B 1 53 ? -0.325 14.609 28.469 1 87.69 53 TYR B C 1
ATOM 2829 O O . TYR B 1 53 ? -0.516 15.703 27.922 1 87.69 53 TYR B O 1
ATOM 2837 N N . GLY B 1 54 ? -0.948 13.492 28.016 1 87.44 54 GLY B N 1
ATOM 2838 C CA . GLY B 1 54 ? -1.702 13.5 26.781 1 87.44 54 GLY B CA 1
ATOM 2839 C C . GLY B 1 54 ? -0.839 13.773 25.562 1 87.44 54 GLY B C 1
ATOM 2840 O O . GLY B 1 54 ? 0.31 14.203 25.688 1 87.44 54 GLY B O 1
ATOM 2841 N N . VAL B 1 55 ? -1.354 13.492 24.375 1 89.56 55 VAL B N 1
ATOM 2842 C CA . VAL B 1 55 ? -0.708 13.766 23.094 1 89.56 55 VAL B CA 1
ATOM 2843 C C . VAL B 1 55 ? -1.697 14.438 22.141 1 89.56 55 VAL B C 1
ATOM 2845 O O . VAL B 1 55 ? -2.793 13.922 21.922 1 89.56 55 VAL B O 1
ATOM 2848 N N . ASP B 1 56 ? -1.346 15.555 21.625 1 91.62 56 ASP B N 1
ATOM 2849 C CA . ASP B 1 56 ? -2.221 16.281 20.719 1 91.62 56 ASP B CA 1
ATOM 2850 C C . ASP B 1 56 ? -1.633 16.312 19.297 1 91.62 56 ASP B C 1
ATOM 2852 O O . ASP B 1 56 ? -1.957 15.469 18.469 1 91.62 56 ASP B O 1
ATOM 2856 N N . LEU B 1 57 ? -0.667 17.203 19.094 1 94.56 57 LEU B N 1
ATOM 2857 C CA . LEU B 1 57 ? 0.028 17.234 17.812 1 94.56 57 LEU B CA 1
ATOM 2858 C C . LEU B 1 57 ? 1.335 16.453 17.891 1 94.56 57 LEU B C 1
ATOM 2860 O O . LEU B 1 57 ? 2.035 16.5 18.906 1 94.56 57 LEU B O 1
ATOM 2864 N N . ILE B 1 58 ? 1.593 15.742 16.844 1 94.62 58 ILE B N 1
ATOM 2865 C CA . ILE B 1 58 ? 2.82 14.953 16.797 1 94.62 58 ILE B CA 1
ATOM 2866 C C . ILE B 1 58 ? 3.498 15.133 15.438 1 94.62 58 ILE B C 1
ATOM 2868 O O . ILE B 1 58 ? 2.828 15.18 14.398 1 94.62 58 ILE B O 1
ATOM 2872 N N . ARG B 1 59 ? 4.789 15.273 15.43 1 96.38 59 ARG B N 1
ATOM 2873 C CA . ARG B 1 59 ? 5.578 15.336 14.211 1 96.38 59 ARG B CA 1
ATOM 2874 C C . ARG B 1 59 ? 6.859 14.516 14.344 1 96.38 59 ARG B C 1
ATOM 2876 O O . ARG B 1 59 ? 7.535 14.578 15.375 1 96.38 59 ARG B O 1
ATOM 2883 N N . TYR B 1 60 ? 7.152 13.805 13.305 1 95.62 60 TYR B N 1
ATOM 2884 C CA . TYR B 1 60 ? 8.477 13.195 13.219 1 95.62 60 TYR B CA 1
ATOM 2885 C C . TYR B 1 60 ? 9.555 14.25 13.07 1 95.62 60 TYR B C 1
ATOM 2887 O O . TYR B 1 60 ? 9.359 15.266 12.391 1 95.62 60 TYR B O 1
ATOM 2895 N N . THR B 1 61 ? 10.648 13.938 13.711 1 96.62 61 THR B N 1
ATOM 2896 C CA . THR B 1 61 ? 11.844 14.695 13.367 1 96.62 61 THR B CA 1
ATOM 2897 C C . THR B 1 61 ? 12.562 14.078 12.172 1 96.62 61 THR B C 1
ATOM 2899 O O . THR B 1 61 ? 12.031 13.164 11.523 1 96.62 61 THR B O 1
ATOM 2902 N N . HIS B 1 62 ? 13.781 14.586 11.82 1 93.06 62 HIS B N 1
ATOM 2903 C CA . HIS B 1 62 ? 14.516 14.047 10.688 1 93.06 62 HIS B CA 1
ATOM 2904 C C . HIS B 1 62 ? 15 12.625 10.969 1 93.06 62 HIS B C 1
ATOM 2906 O O . HIS B 1 62 ? 15.133 11.82 10.047 1 93.06 62 HIS B O 1
ATOM 2912 N N . ALA B 1 63 ? 15.211 12.438 12.219 1 88.19 63 ALA B N 1
ATOM 2913 C CA . ALA B 1 63 ? 15.531 11.07 12.602 1 88.19 63 ALA B CA 1
ATOM 2914 C C . ALA B 1 63 ? 14.281 10.203 12.648 1 88.19 63 ALA B C 1
ATOM 2916 O O . ALA B 1 63 ? 13.25 10.625 13.18 1 88.19 63 ALA B O 1
ATOM 2917 N N . ALA B 1 64 ? 14.352 9.008 12.125 1 82.5 64 ALA B N 1
ATOM 2918 C CA . ALA B 1 64 ? 13.172 8.172 11.945 1 82.5 64 ALA B CA 1
ATOM 2919 C C . ALA B 1 64 ? 12.641 7.656 13.281 1 82.5 64 ALA B C 1
ATOM 2921 O O . ALA B 1 64 ? 11.508 7.188 13.367 1 82.5 64 ALA B O 1
ATOM 2922 N N . ASN B 1 65 ? 13.336 7.82 14.312 1 89.94 65 ASN B N 1
ATOM 2923 C CA . ASN B 1 65 ? 12.906 7.219 15.57 1 89.94 65 ASN B CA 1
ATOM 2924 C C . ASN B 1 65 ? 12.68 8.273 16.656 1 89.94 65 ASN B C 1
ATOM 2926 O O . ASN B 1 65 ? 12.727 7.969 17.844 1 89.94 65 ASN B O 1
ATOM 2930 N N . THR B 1 66 ? 12.539 9.469 16.219 1 94.31 66 THR B N 1
ATOM 2931 C CA . THR B 1 66 ? 12.258 10.508 17.219 1 94.31 66 THR B CA 1
ATOM 2932 C C . THR B 1 66 ? 11.086 11.375 16.766 1 94.31 66 THR B C 1
ATOM 2934 O O . THR B 1 66 ? 10.867 11.555 15.562 1 94.31 66 THR B O 1
ATOM 2937 N N . VAL B 1 67 ? 10.391 11.891 17.766 1 95.62 67 VAL B N 1
ATOM 2938 C CA . VAL B 1 67 ? 9.234 12.734 17.484 1 95.62 67 VAL B CA 1
ATOM 2939 C C . VAL B 1 67 ? 9.18 13.898 18.469 1 95.62 67 VAL B C 1
ATOM 2941 O O . VAL B 1 67 ? 9.758 13.82 19.562 1 95.62 67 VAL B O 1
ATOM 2944 N N . VAL B 1 68 ? 8.555 14.977 18.062 1 96.69 68 VAL B N 1
ATOM 2945 C CA . VAL B 1 68 ? 8.109 16.031 18.953 1 96.69 68 VAL B CA 1
ATOM 2946 C C . VAL B 1 68 ? 6.586 16.047 19.031 1 96.69 68 VAL B C 1
ATOM 2948 O O . VAL B 1 68 ? 5.906 15.828 18.031 1 96.69 68 VAL B O 1
ATOM 2951 N N . TYR B 1 69 ? 6.086 16.219 20.234 1 95.69 69 TYR B N 1
ATOM 2952 C CA . TYR B 1 69 ? 4.633 16.281 20.344 1 95.69 69 TYR B CA 1
ATOM 2953 C C . TYR B 1 69 ? 4.207 17.266 21.422 1 95.69 69 TYR B C 1
ATOM 2955 O O . TYR B 1 69 ? 4.973 17.547 22.359 1 95.69 69 TYR B O 1
ATOM 2963 N N . SER B 1 70 ? 3.055 17.812 21.234 1 95.75 70 SER B N 1
ATOM 2964 C CA . SER B 1 70 ? 2.498 18.719 22.219 1 95.75 70 SER B CA 1
ATOM 2965 C C . SER B 1 70 ? 1.597 17.984 23.203 1 95.75 70 SER B C 1
ATOM 2967 O O . SER B 1 70 ? 0.879 17.047 22.812 1 95.75 70 SER B O 1
ATOM 2969 N N . SER B 1 71 ? 1.689 18.375 24.469 1 90.81 71 SER B N 1
ATOM 2970 C CA . SER B 1 71 ? 0.816 17.844 25.516 1 90.81 71 SER B CA 1
ATOM 2971 C C . SER B 1 71 ? -0.473 18.656 25.625 1 90.81 71 SER B C 1
ATOM 2973 O O . SER B 1 71 ? -0.509 19.828 25.234 1 90.81 71 SER B O 1
ATOM 2975 N N . ASN B 1 72 ? -1.564 17.938 26.125 1 83.62 72 ASN B N 1
ATOM 2976 C CA . ASN B 1 72 ? -2.822 18.672 26.219 1 83.62 72 ASN B CA 1
ATOM 2977 C C . ASN B 1 72 ? -3.559 18.344 27.516 1 83.62 72 ASN B C 1
ATOM 2979 O O . ASN B 1 72 ? -4.777 18.516 27.609 1 83.62 72 ASN B O 1
ATOM 2983 N N . LYS B 1 73 ? -2.9 17.891 28.484 1 89.5 73 LYS B N 1
ATOM 2984 C CA . LYS B 1 73 ? -3.537 17.578 29.766 1 89.5 73 LYS B CA 1
ATOM 2985 C C . LYS B 1 73 ? -2.947 18.422 30.891 1 89.5 73 LYS B C 1
ATOM 2987 O O . LYS B 1 73 ? -3.398 19.531 31.141 1 89.5 73 LYS B O 1
ATOM 2992 N N . ILE B 1 74 ? -1.796 17.859 31.5 1 90.12 74 ILE B N 1
ATOM 2993 C CA . ILE B 1 74 ? -1.278 18.469 32.719 1 90.12 74 ILE B CA 1
ATOM 2994 C C . ILE B 1 74 ? -0.593 19.797 32.375 1 90.12 74 ILE B C 1
ATOM 2996 O O . ILE B 1 74 ? -0.57 20.703 33.188 1 90.12 74 ILE B O 1
ATOM 3000 N N . ASP B 1 75 ? -0.052 19.922 31.281 1 91.62 75 ASP B N 1
ATOM 3001 C CA . ASP B 1 75 ? 0.645 21.125 30.828 1 91.62 75 ASP B CA 1
ATOM 3002 C C . ASP B 1 75 ? 0.618 21.234 29.312 1 91.62 75 ASP B C 1
ATOM 3004 O O . ASP B 1 75 ? -0.022 20.438 28.625 1 91.62 75 ASP B O 1
ATOM 3008 N N . ASP B 1 76 ? 1.261 22.359 28.797 1 95.38 76 ASP B N 1
ATOM 3009 C CA . ASP B 1 76 ? 1.293 22.625 27.359 1 95.38 76 ASP B CA 1
ATOM 3010 C C . ASP B 1 76 ? 2.711 22.484 26.812 1 95.38 76 ASP B C 1
ATOM 3012 O O . ASP B 1 76 ? 3.053 23.109 25.812 1 95.38 76 ASP B O 1
ATOM 3016 N N . THR B 1 77 ? 3.514 21.672 27.531 1 96.69 77 THR B N 1
ATOM 3017 C CA . THR B 1 77 ? 4.914 21.5 27.172 1 96.69 77 THR B CA 1
ATOM 3018 C C . THR B 1 77 ? 5.047 20.625 25.922 1 96.69 77 THR B C 1
ATOM 3020 O O . THR B 1 77 ? 4.344 19.625 25.781 1 96.69 77 THR B O 1
ATOM 3023 N N . ILE B 1 78 ? 5.871 21.078 25.047 1 97.94 78 ILE B N 1
ATOM 3024 C CA . ILE B 1 78 ? 6.227 20.234 23.922 1 97.94 78 ILE B CA 1
ATOM 3025 C C . ILE B 1 78 ? 7.355 19.281 24.312 1 97.94 78 ILE B C 1
ATOM 3027 O O . ILE B 1 78 ? 8.289 19.688 25.016 1 97.94 78 ILE B O 1
ATOM 3031 N N . ARG B 1 79 ? 7.246 18.094 23.844 1 96.88 79 ARG B N 1
ATOM 3032 C CA . ARG B 1 79 ? 8.195 17.078 24.281 1 96.88 79 ARG B CA 1
ATOM 3033 C C . ARG B 1 79 ? 8.867 16.422 23.078 1 96.88 79 ARG B C 1
ATOM 3035 O O . ARG B 1 79 ? 8.219 16.188 22.047 1 96.88 79 ARG B O 1
ATOM 3042 N N . TYR B 1 80 ? 10.109 16.219 23.297 1 97.12 80 TYR B N 1
ATOM 3043 C CA . TYR B 1 80 ? 10.953 15.5 22.344 1 97.12 80 TYR B CA 1
ATOM 3044 C C . TYR B 1 80 ? 11.234 14.086 22.828 1 97.12 80 TYR B C 1
ATOM 3046 O O . TYR B 1 80 ? 11.852 13.891 23.875 1 97.12 80 TYR B O 1
ATOM 3054 N N . LEU B 1 81 ? 10.812 13.078 22.031 1 95.06 81 LEU B N 1
ATOM 3055 C CA . LEU B 1 81 ? 10.766 11.703 22.5 1 95.06 81 LEU B CA 1
ATOM 3056 C C . LEU B 1 81 ? 11.492 10.766 21.547 1 95.06 81 LEU B C 1
ATOM 3058 O O . LEU B 1 81 ? 11.336 10.883 20.328 1 95.06 81 LEU B O 1
ATOM 3062 N N . SER B 1 82 ? 12.305 9.867 22.109 1 93 82 SER B N 1
ATOM 3063 C CA . SER B 1 82 ? 12.859 8.742 21.359 1 93 82 SER B CA 1
ATOM 3064 C C . SER B 1 82 ? 11.898 7.566 21.328 1 93 82 SER B C 1
ATOM 3066 O O . SER B 1 82 ? 11.516 7.047 22.391 1 93 82 SER B O 1
ATOM 3068 N N . LEU B 1 83 ? 11.539 7.133 20.188 1 89.31 83 LEU B N 1
ATOM 3069 C CA . LEU B 1 83 ? 10.586 6.039 20.031 1 89.31 83 LEU B CA 1
ATOM 3070 C C . LEU B 1 83 ? 11.266 4.691 20.266 1 89.31 83 LEU B C 1
ATOM 3072 O O . LEU B 1 83 ? 10.594 3.693 20.547 1 89.31 83 LEU B O 1
ATOM 3076 N N . HIS B 1 84 ? 12.508 4.652 20.047 1 86.12 84 HIS B N 1
ATOM 3077 C CA . HIS B 1 84 ? 13.266 3.414 20.203 1 86.12 84 HIS B CA 1
ATOM 3078 C C . HIS B 1 84 ? 13.188 2.9 21.641 1 86.12 84 HIS B C 1
ATOM 3080 O O . HIS B 1 84 ? 12.977 1.706 21.875 1 86.12 84 HIS B O 1
ATOM 3086 N N . ASP B 1 85 ? 13.305 3.748 22.641 1 88.31 85 ASP B N 1
ATOM 3087 C CA . ASP B 1 85 ? 13.305 3.338 24.047 1 88.31 85 ASP B CA 1
ATOM 3088 C C . ASP B 1 85 ? 12.234 4.086 24.844 1 88.31 85 ASP B C 1
ATOM 3090 O O . ASP B 1 85 ? 12.148 3.949 26.062 1 88.31 85 ASP B O 1
ATOM 3094 N N . ASN B 1 86 ? 11.453 4.902 24.141 1 87.44 86 ASN B N 1
ATOM 3095 C CA . ASN B 1 86 ? 10.367 5.664 24.734 1 87.44 86 ASN B CA 1
ATOM 3096 C C . ASN B 1 86 ? 10.859 6.574 25.859 1 87.44 86 ASN B C 1
ATOM 3098 O O . ASN B 1 86 ? 10.266 6.625 26.938 1 87.44 86 ASN B O 1
ATOM 3102 N N . LYS B 1 87 ? 11.953 7.184 25.562 1 92.5 87 LYS B N 1
ATOM 3103 C CA . LYS B 1 87 ? 12.539 8.102 26.547 1 92.5 87 LYS B CA 1
ATOM 3104 C C . LYS B 1 87 ? 12.453 9.547 26.062 1 92.5 87 LYS B C 1
ATOM 3106 O O . LYS B 1 87 ? 12.688 9.828 24.875 1 92.5 87 LYS B O 1
ATOM 3111 N N . TYR B 1 88 ? 12.188 10.391 27.062 1 94.31 88 TYR B N 1
ATOM 3112 C CA . TYR B 1 88 ? 12.188 11.82 26.75 1 94.31 88 TYR B CA 1
ATOM 3113 C C . TYR B 1 88 ? 13.609 12.344 26.578 1 94.31 88 TYR B C 1
ATOM 3115 O O . TYR B 1 88 ? 14.461 12.141 27.453 1 94.31 88 TYR B O 1
ATOM 3123 N N . ILE B 1 89 ? 13.812 13 25.5 1 96.81 89 ILE B N 1
ATOM 3124 C CA . ILE B 1 89 ? 15.125 13.562 25.203 1 96.81 89 ILE B CA 1
ATOM 3125 C C . ILE B 1 89 ? 15.203 14.992 25.719 1 96.81 89 ILE B C 1
ATOM 3127 O O . ILE B 1 89 ? 16.203 15.383 26.328 1 96.81 89 ILE B O 1
ATOM 3131 N N . ARG B 1 90 ? 14.141 15.742 25.453 1 97.88 90 ARG B N 1
ATOM 3132 C CA . ARG B 1 90 ? 14.125 17.156 25.828 1 97.88 90 ARG B CA 1
ATOM 3133 C C . ARG B 1 90 ? 12.695 17.656 25.984 1 97.88 90 ARG B C 1
ATOM 3135 O O . ARG B 1 90 ? 11.758 17.078 25.438 1 97.88 90 ARG B O 1
ATOM 3142 N N . TYR B 1 91 ? 12.633 18.719 26.766 1 97.44 91 TYR B N 1
ATOM 3143 C CA . TYR B 1 91 ? 11.359 19.422 26.969 1 97.44 91 TYR B CA 1
ATOM 3144 C C . TYR B 1 91 ? 11.445 20.859 26.5 1 97.44 91 TYR B C 1
ATOM 3146 O O . TYR B 1 91 ? 12.5 21.5 26.609 1 97.44 91 TYR B O 1
ATOM 3154 N N . PHE B 1 92 ? 10.344 21.312 26.031 1 98.38 92 PHE B N 1
ATOM 3155 C CA . PHE B 1 92 ? 10.266 22.688 25.547 1 98.38 92 PHE B CA 1
ATOM 3156 C C . PHE B 1 92 ? 9.125 23.422 26.219 1 98.38 92 PHE B C 1
ATOM 3158 O O . PHE B 1 92 ? 8.062 23.625 25.625 1 98.38 92 PHE B O 1
ATOM 3165 N N . PRO B 1 93 ? 9.453 23.844 27.406 1 96.44 93 PRO B N 1
ATOM 3166 C CA . PRO B 1 93 ? 8.43 24.625 28.109 1 96.44 93 PRO B CA 1
ATOM 3167 C C . PRO B 1 93 ? 8.336 26.062 27.609 1 96.44 93 PRO B C 1
ATOM 3169 O O . PRO B 1 93 ? 9.352 26.641 27.203 1 96.44 93 PRO B O 1
ATOM 3172 N N . GLY B 1 94 ? 7.195 26.578 27.5 1 96.12 94 GLY B N 1
ATOM 3173 C CA . GLY B 1 94 ? 7.062 27.969 27.094 1 96.12 94 GLY B CA 1
ATOM 3174 C C . GLY B 1 94 ? 5.621 28.391 26.859 1 96.12 94 GLY B C 1
ATOM 3175 O O . GLY B 1 94 ? 5.184 29.422 27.375 1 96.12 94 GLY B O 1
ATOM 3176 N N . HIS B 1 95 ? 4.949 27.562 26.188 1 97.31 95 HIS B N 1
ATOM 3177 C CA . HIS B 1 95 ? 3.549 27.875 25.938 1 97.31 95 HIS B CA 1
ATOM 3178 C C . HIS B 1 95 ? 2.727 27.797 27.219 1 97.31 95 HIS B C 1
ATOM 3180 O O . HIS B 1 95 ? 2.957 26.906 28.047 1 97.31 95 HIS B O 1
ATOM 3186 N N . ASN B 1 96 ? 1.761 28.688 27.344 1 96.38 96 ASN B N 1
ATOM 3187 C CA . ASN B 1 96 ? 0.934 28.672 28.547 1 96.38 96 ASN B CA 1
ATOM 3188 C C . ASN B 1 96 ? -0.51 28.297 28.219 1 96.38 96 ASN B C 1
ATOM 3190 O O . ASN B 1 96 ? -1.372 28.344 29.109 1 96.38 96 ASN B O 1
ATOM 3194 N N . LYS B 1 97 ? -0.796 28.047 27.031 1 97.19 97 LYS B N 1
ATOM 3195 C CA . LYS B 1 97 ? -2.055 27.484 26.547 1 97.19 97 LYS B CA 1
ATOM 3196 C C . LYS B 1 97 ? -1.812 26.406 25.5 1 97.19 97 LYS B C 1
ATOM 3198 O O . LYS B 1 97 ? -0.668 26.156 25.109 1 97.19 97 LYS B O 1
ATOM 3203 N N . ARG B 1 98 ? -2.85 25.797 25.062 1 95.75 98 ARG B N 1
ATOM 3204 C CA . ARG B 1 98 ? -2.793 24.656 24.156 1 95.75 98 ARG B CA 1
ATOM 3205 C C . ARG B 1 98 ? -2.068 25.016 22.859 1 95.75 98 ARG B C 1
ATOM 3207 O O . ARG B 1 98 ? -2.299 26.094 22.281 1 95.75 98 ARG B O 1
ATOM 3214 N N . VAL B 1 99 ? -1.185 24.094 22.406 1 96.75 99 VAL B N 1
ATOM 3215 C CA . VAL B 1 99 ? -0.492 24.219 21.125 1 96.75 99 VAL B CA 1
ATOM 3216 C C . VAL B 1 99 ? -1.429 23.812 19.984 1 96.75 99 VAL B C 1
ATOM 3218 O O . VAL B 1 99 ? -2.057 22.75 20.031 1 96.75 99 VAL B O 1
ATOM 3221 N N . THR B 1 100 ? -1.538 24.688 18.969 1 93.75 100 THR B N 1
ATOM 3222 C CA . THR B 1 100 ? -2.508 24.438 17.906 1 93.75 100 THR B CA 1
ATOM 3223 C C . THR B 1 100 ? -1.803 24.203 16.578 1 93.75 100 THR B C 1
ATOM 3225 O O . THR B 1 100 ? -2.422 23.734 15.617 1 93.75 100 THR B O 1
ATOM 3228 N N . SER B 1 101 ? -0.59 24.516 16.469 1 96.81 101 SER B N 1
ATOM 3229 C CA . SER B 1 101 ? 0.203 24.266 15.266 1 96.81 101 SER B CA 1
ATOM 3230 C C . SER B 1 101 ? 1.608 23.797 15.625 1 96.81 101 SER B C 1
ATOM 3232 O O . SER B 1 101 ? 2.213 24.281 16.578 1 96.81 101 SER B O 1
ATOM 3234 N N . LEU B 1 102 ? 2.037 22.828 15 1 97.69 102 LEU B N 1
ATOM 3235 C CA . LEU B 1 102 ? 3.357 22.234 15.172 1 97.69 102 LEU B CA 1
ATOM 3236 C C . LEU B 1 102 ? 3.949 21.844 13.82 1 97.69 102 LEU B C 1
ATOM 3238 O O . LEU B 1 102 ? 3.371 21.016 13.102 1 97.69 102 LE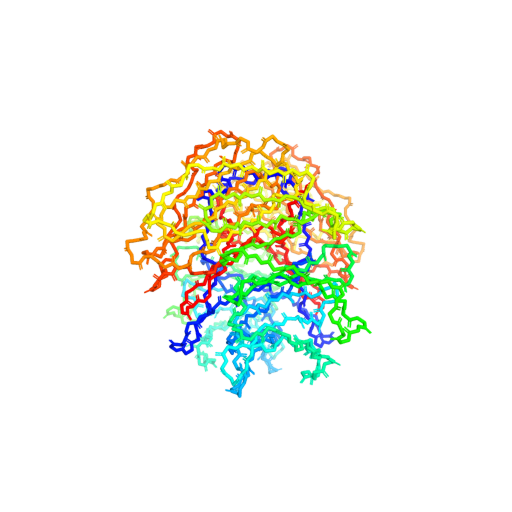U B O 1
ATOM 3242 N N . SER B 1 103 ? 5.074 22.453 13.438 1 98 103 SER B N 1
ATOM 3243 C CA . SER B 1 103 ? 5.684 22.219 12.141 1 98 103 SER B CA 1
ATOM 3244 C C . SER B 1 103 ? 7.188 22.016 12.258 1 98 103 SER B C 1
ATOM 3246 O O . SER B 1 103 ? 7.902 22.891 12.742 1 98 103 SER B O 1
ATOM 3248 N N . MET B 1 104 ? 7.637 20.844 11.844 1 97.69 104 MET B N 1
ATOM 3249 C CA . MET B 1 104 ? 9.062 20.547 11.805 1 97.69 104 MET B CA 1
ATOM 3250 C C . MET B 1 104 ? 9.703 21.109 10.531 1 97.69 104 MET B C 1
ATOM 3252 O O . MET B 1 104 ? 9.133 20.984 9.445 1 97.69 104 MET B O 1
ATOM 3256 N N . SER B 1 105 ? 10.867 21.719 10.727 1 97.31 105 SER B N 1
ATOM 3257 C CA . SER B 1 105 ? 11.609 22.141 9.547 1 97.31 105 SER B CA 1
ATOM 3258 C C . SER B 1 105 ? 11.977 20.953 8.664 1 97.31 105 SER B C 1
ATOM 3260 O O . SER B 1 105 ? 12.43 19.922 9.164 1 97.31 105 SER B O 1
ATOM 3262 N N . PRO B 1 106 ? 11.82 21.156 7.371 1 94.81 106 PRO B N 1
ATOM 3263 C CA . PRO B 1 106 ? 12.18 20.031 6.492 1 94.81 106 PRO B CA 1
ATOM 3264 C C . PRO B 1 106 ? 13.688 19.859 6.352 1 94.81 106 PRO B C 1
ATOM 3266 O O . PRO B 1 106 ? 14.156 18.828 5.871 1 94.81 106 PRO B O 1
ATOM 3269 N N . VAL B 1 107 ? 14.445 20.781 6.773 1 92.75 107 VAL B N 1
ATOM 3270 C CA . VAL B 1 107 ? 15.867 20.766 6.469 1 92.75 107 VAL B CA 1
ATOM 3271 C C . VAL B 1 107 ? 16.672 20.766 7.766 1 92.75 107 VAL B C 1
ATOM 3273 O O . VAL B 1 107 ? 17.641 20 7.906 1 92.75 107 VAL B O 1
ATOM 3276 N N . ASP B 1 108 ? 16.234 21.547 8.766 1 92.69 108 ASP B N 1
ATOM 3277 C CA . ASP B 1 108 ? 17.016 21.719 9.984 1 92.69 108 ASP B CA 1
ATOM 3278 C C . ASP B 1 108 ? 16.328 21.047 11.172 1 92.69 108 ASP B C 1
ATOM 3280 O O . ASP B 1 108 ? 15.148 20.703 11.102 1 92.69 108 ASP B O 1
ATOM 3284 N N . ASP B 1 109 ? 17.109 20.922 12.227 1 95.31 109 ASP B N 1
ATOM 3285 C CA . ASP B 1 109 ? 16.562 20.375 13.461 1 95.31 109 ASP B CA 1
ATOM 3286 C C . ASP B 1 109 ? 15.859 21.453 14.289 1 95.31 109 ASP B C 1
ATOM 3288 O O . ASP B 1 109 ? 16.109 21.578 15.484 1 95.31 109 ASP B O 1
ATOM 3292 N N . THR B 1 110 ? 15.062 22.188 13.68 1 96.62 110 THR B N 1
ATOM 3293 C CA . THR B 1 110 ? 14.258 23.219 14.305 1 96.62 110 THR B CA 1
ATOM 3294 C C . THR B 1 110 ? 12.773 23 14.023 1 96.62 110 THR B C 1
ATOM 3296 O O . THR B 1 110 ? 12.414 22.266 13.094 1 96.62 110 THR B O 1
ATOM 3299 N N . PHE B 1 111 ? 11.984 23.516 14.898 1 98.19 111 PHE B N 1
ATOM 3300 C CA . PHE B 1 111 ? 10.547 23.453 14.656 1 98.19 111 PHE B CA 1
ATOM 3301 C C . PHE B 1 111 ? 9.859 24.719 15.188 1 98.19 111 PHE B C 1
ATOM 3303 O O . PHE B 1 111 ? 10.445 25.469 15.977 1 98.19 111 PHE B O 1
ATOM 3310 N N . ILE B 1 112 ? 8.672 25 14.633 1 98 112 ILE B N 1
ATOM 3311 C CA . ILE B 1 112 ? 7.867 26.125 15.078 1 98 112 ILE B CA 1
ATOM 3312 C C . ILE B 1 112 ? 6.555 25.625 15.68 1 98 112 ILE B C 1
ATOM 3314 O O . ILE B 1 112 ? 6.035 24.594 15.273 1 98 112 ILE B O 1
ATOM 3318 N N . SER B 1 113 ? 6.109 26.312 16.703 1 98.44 113 SER B N 1
ATOM 3319 C CA . SER B 1 113 ? 4.84 26 17.344 1 98.44 113 SER B CA 1
ATOM 3320 C C . SER B 1 113 ? 3.998 27.25 17.547 1 98.44 113 SER B C 1
ATOM 3322 O O . SER B 1 113 ? 4.531 28.328 17.844 1 98.44 113 SER B O 1
ATOM 3324 N N . GLY B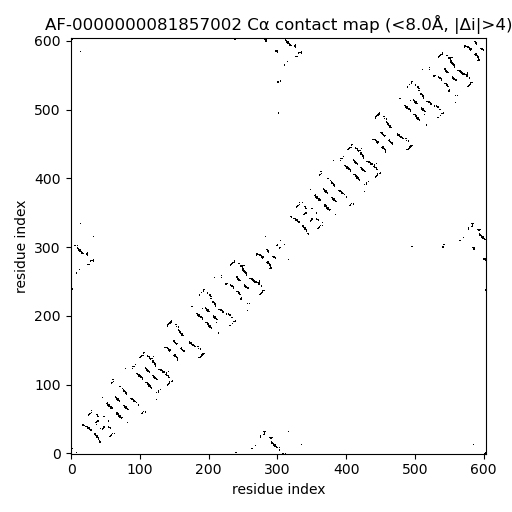 1 114 ? 2.746 27.141 17.234 1 97.69 114 GLY B N 1
ATOM 3325 C CA . GLY B 1 114 ? 1.746 28.156 17.562 1 97.69 114 GLY B CA 1
ATOM 3326 C C . GLY B 1 114 ? 0.771 27.703 18.625 1 97.69 114 GLY B C 1
ATOM 3327 O O . GLY B 1 114 ? 0.42 26.531 18.703 1 97.69 114 GLY B O 1
ATOM 3328 N N . SER B 1 115 ? 0.287 28.688 19.438 1 97.56 115 SER B N 1
ATOM 3329 C CA . SER B 1 115 ? -0.532 28.344 20.594 1 97.56 115 SER B CA 1
ATOM 3330 C C . SER B 1 115 ? -1.678 29.328 20.766 1 97.56 115 SER B C 1
ATOM 3332 O O . SER B 1 115 ? -1.656 30.422 20.203 1 97.56 115 SER B O 1
ATOM 3334 N N . LEU B 1 116 ? -2.639 28.859 21.562 1 96 116 LEU B N 1
ATOM 3335 C CA . LEU B 1 116 ? -3.758 29.719 21.953 1 96 116 LEU B CA 1
ATOM 3336 C C . LEU B 1 116 ? -3.281 30.891 22.812 1 96 116 LEU B C 1
ATOM 3338 O O . LEU B 1 116 ? -4.02 31.859 23.016 1 96 116 LEU B O 1
ATOM 3342 N N . ASP B 1 117 ? -2.08 30.844 23.328 1 97 117 ASP B N 1
ATOM 3343 C CA . ASP B 1 117 ? -1.53 31.953 24.094 1 97 117 ASP B CA 1
ATOM 3344 C C . ASP B 1 117 ? -1.094 33.094 23.172 1 97 117 ASP B C 1
ATOM 3346 O O . ASP B 1 117 ? -0.468 34.062 23.625 1 97 117 ASP B O 1
ATOM 3350 N N . LYS B 1 118 ? -1.349 32.938 21.891 1 96.75 118 LYS B N 1
ATOM 3351 C CA . LYS B 1 118 ? -1.151 33.938 20.859 1 96.75 118 LYS B CA 1
ATOM 3352 C C . LYS B 1 118 ? 0.334 34.188 20.594 1 96.75 118 LYS B C 1
ATOM 3354 O O . LYS B 1 118 ? 0.754 35.312 20.344 1 96.75 118 LYS B O 1
ATOM 3359 N N . THR B 1 119 ? 1.089 33.094 20.688 1 97.06 119 THR B N 1
ATOM 3360 C CA . THR B 1 119 ? 2.504 33.219 20.344 1 97.06 119 THR B CA 1
ATOM 3361 C C . THR B 1 119 ? 2.904 32.156 19.344 1 97.06 119 THR B C 1
ATOM 3363 O O . THR B 1 119 ? 2.246 31.109 19.234 1 97.06 119 THR B O 1
ATOM 3366 N N . ILE B 1 120 ? 3.898 32.5 18.578 1 97.44 120 ILE B N 1
ATOM 3367 C CA . ILE B 1 120 ? 4.664 31.531 17.812 1 97.44 120 ILE B CA 1
ATOM 3368 C C . ILE B 1 120 ? 6.082 31.438 18.375 1 97.44 120 ILE B C 1
ATOM 3370 O O . ILE B 1 120 ? 6.723 32.438 18.641 1 97.44 120 ILE B O 1
ATOM 3374 N N . ARG B 1 121 ? 6.492 30.234 18.547 1 97.62 121 ARG B N 1
ATOM 3375 C CA . ARG B 1 121 ? 7.832 30 19.078 1 97.62 121 ARG B CA 1
ATOM 3376 C C . ARG B 1 121 ? 8.664 29.156 18.125 1 97.62 121 ARG B C 1
ATOM 3378 O O . ARG B 1 121 ? 8.148 28.234 17.5 1 97.62 121 ARG B O 1
ATOM 3385 N N . LEU B 1 122 ? 9.906 29.578 18.031 1 97.12 122 LEU B N 1
ATOM 3386 C CA . LEU B 1 122 ? 10.906 28.812 17.281 1 97.12 122 LEU B CA 1
ATOM 3387 C C . LEU B 1 122 ? 11.805 28.031 18.234 1 97.12 122 LEU B C 1
ATOM 3389 O O . LEU B 1 122 ? 12.312 28.578 19.219 1 97.12 122 LEU B O 1
ATOM 3393 N N . TRP B 1 123 ? 11.953 26.719 17.906 1 97.81 123 TRP B N 1
ATOM 3394 C CA . TRP B 1 123 ? 12.719 25.844 18.781 1 97.81 123 TRP B CA 1
ATOM 3395 C C . TRP B 1 123 ? 13.852 25.172 18 1 97.81 123 TRP B C 1
ATOM 3397 O O . TRP B 1 123 ? 13.781 25.047 16.781 1 97.81 123 TRP B O 1
ATOM 3407 N N . ASP B 1 124 ? 14.859 24.812 18.734 1 97.06 124 ASP B N 1
ATOM 3408 C CA . ASP B 1 124 ? 15.953 23.969 18.281 1 97.06 124 ASP B CA 1
ATOM 3409 C C . ASP B 1 124 ? 16.016 22.672 19.078 1 97.06 124 ASP B C 1
ATOM 3411 O O . ASP B 1 124 ? 16.062 22.688 20.312 1 97.06 124 ASP B O 1
ATOM 3415 N N . LEU B 1 125 ? 15.977 21.562 18.391 1 97.31 125 LEU B N 1
ATOM 3416 C CA . LEU B 1 125 ? 15.969 20.266 19.078 1 97.31 125 LEU B CA 1
ATOM 3417 C C . LEU B 1 125 ? 17.188 20.109 19.969 1 97.31 125 LEU B C 1
ATOM 3419 O O . LEU B 1 125 ? 17.188 19.312 20.906 1 97.31 125 LEU B O 1
ATOM 3423 N N . ARG B 1 126 ? 18.375 20.906 19.828 1 95.94 126 ARG B N 1
ATOM 3424 C CA . ARG B 1 126 ? 19.656 20.75 20.516 1 95.94 126 ARG B CA 1
ATOM 3425 C C . ARG B 1 126 ? 19.688 21.609 21.781 1 95.94 126 ARG B C 1
ATOM 3427 O O . ARG B 1 126 ? 20.641 21.531 22.562 1 95.94 126 ARG B O 1
ATOM 3434 N N . SER B 1 127 ? 18.531 22.312 21.922 1 96.31 127 SER B N 1
ATOM 3435 C CA . SER B 1 127 ? 18.484 23.203 23.062 1 96.31 127 SER B CA 1
ATOM 3436 C C . SER B 1 127 ? 17.062 23.297 23.625 1 96.31 127 SER B C 1
ATOM 3438 O O . SER B 1 127 ? 16.094 23.359 22.875 1 96.31 127 SER B O 1
ATOM 3440 N N . PRO B 1 128 ? 16.984 23.297 24.938 1 95.38 128 PRO B N 1
ATOM 3441 C CA . PRO B 1 128 ? 15.656 23.453 25.547 1 95.38 128 PRO B CA 1
ATOM 3442 C C . PRO B 1 128 ? 15.141 24.875 25.484 1 95.38 128 PRO B C 1
ATOM 3444 O O . PRO B 1 128 ? 13.961 25.125 25.766 1 95.38 128 PRO B O 1
ATOM 3447 N N . ASN B 1 129 ? 15.977 25.781 25.141 1 96.38 129 ASN B N 1
ATOM 3448 C CA . ASN B 1 129 ? 15.609 27.188 25.156 1 96.38 129 ASN B CA 1
ATOM 3449 C C . ASN B 1 129 ? 14.875 27.594 23.891 1 96.38 129 ASN B C 1
ATOM 3451 O O . ASN B 1 129 ? 15.227 27.156 22.797 1 96.38 129 ASN B O 1
ATOM 3455 N N . CYS B 1 130 ? 13.969 28.453 24.109 1 96.69 130 CYS B N 1
ATOM 3456 C CA . CYS B 1 130 ? 13.258 29.031 22.969 1 96.69 130 CYS B CA 1
ATOM 3457 C C . CYS B 1 130 ? 14.188 29.922 22.141 1 96.69 130 CYS B C 1
ATOM 3459 O O . CYS B 1 130 ? 14.859 30.797 22.688 1 96.69 130 CYS B O 1
ATOM 3461 N N . GLN B 1 131 ? 14.219 29.688 20.844 1 94.75 131 GLN B N 1
ATOM 3462 C CA . GLN B 1 131 ? 15.148 30.391 19.969 1 94.75 131 GLN B CA 1
ATOM 3463 C C . GLN B 1 131 ? 14.516 31.672 19.406 1 94.75 131 GLN B C 1
ATOM 3465 O O . GLN B 1 131 ? 15.227 32.562 18.938 1 94.75 131 GLN B O 1
ATOM 3470 N N . GLY B 1 132 ? 13.266 31.703 19.391 1 94.88 132 GLY B N 1
ATOM 3471 C CA . GLY B 1 132 ? 12.508 32.844 18.922 1 94.88 132 GLY B CA 1
ATOM 3472 C C . GLY B 1 132 ? 11.086 32.875 19.453 1 94.88 132 GLY B C 1
ATOM 3473 O O . GLY B 1 132 ? 10.43 31.844 19.547 1 94.88 132 GLY B O 1
ATOM 3474 N N . LEU B 1 133 ? 10.641 34.094 19.734 1 96.06 133 LEU B N 1
ATOM 3475 C CA . LEU B 1 133 ? 9.305 34.281 20.281 1 96.06 133 LEU B CA 1
ATOM 3476 C C . LEU B 1 133 ? 8.594 35.438 19.594 1 96.06 133 LEU B C 1
ATOM 3478 O O . LEU B 1 133 ? 9.125 36.562 19.547 1 96.06 133 LEU B O 1
ATOM 3482 N N . MET B 1 134 ? 7.477 35.125 19.078 1 94.75 134 MET B N 1
ATOM 3483 C CA . MET B 1 134 ? 6.656 36.156 18.438 1 94.75 134 MET B CA 1
ATOM 3484 C C . MET B 1 134 ? 5.301 36.281 19.125 1 94.75 134 MET B C 1
ATOM 3486 O O . MET B 1 134 ? 4.59 35.281 19.281 1 94.75 134 MET B O 1
ATOM 3490 N N . HIS B 1 135 ? 4.941 37.5 19.516 1 95 135 HIS B N 1
ATOM 3491 C CA . HIS B 1 135 ? 3.619 37.781 20.062 1 95 135 HIS B CA 1
ATOM 3492 C C . HIS B 1 135 ? 2.664 38.281 18.984 1 95 135 HIS B C 1
ATOM 3494 O O . HIS B 1 135 ? 3.018 39.156 18.188 1 95 135 HIS B O 1
ATOM 3500 N N . LEU B 1 136 ? 1.551 37.656 19 1 93.44 136 LEU B N 1
ATOM 3501 C CA . LEU B 1 136 ? 0.579 37.969 17.969 1 93.44 136 LEU B CA 1
ATOM 3502 C C . LEU B 1 136 ? -0.716 38.5 18.578 1 93.44 136 LEU B C 1
ATOM 3504 O O . LEU B 1 136 ? -0.894 38.469 19.797 1 93.44 136 LEU B O 1
ATOM 3508 N N . GLN B 1 137 ? -1.597 39.062 17.703 1 90.69 137 GLN B N 1
ATOM 3509 C CA . GLN B 1 137 ? -2.859 39.625 18.156 1 90.69 137 GLN B CA 1
ATOM 3510 C C . GLN B 1 137 ? -3.939 38.562 18.281 1 90.69 137 GLN B C 1
ATOM 3512 O O . GLN B 1 137 ? -5.012 38.812 18.844 1 90.69 137 GLN B O 1
ATOM 3517 N N . GLY B 1 138 ? -3.689 37.406 17.781 1 90.31 138 GLY B N 1
ATOM 3518 C CA . GLY B 1 138 ? -4.664 36.312 17.797 1 90.31 138 GLY B CA 1
ATOM 3519 C C . GLY B 1 138 ? -4.035 34.938 17.672 1 90.31 138 GLY B C 1
ATOM 3520 O O . GLY B 1 138 ? -2.809 34.812 17.625 1 90.31 138 GLY B O 1
ATOM 3521 N N . LYS B 1 139 ? -4.977 33.938 17.672 1 90.94 139 LYS B N 1
ATOM 3522 C CA . LYS B 1 139 ? -4.531 32.562 17.562 1 90.94 139 LYS B CA 1
ATOM 3523 C C . LYS B 1 139 ? -3.84 32.281 16.219 1 90.94 139 LYS B C 1
ATOM 3525 O O . LYS B 1 139 ? -4.402 32.562 15.164 1 90.94 139 LYS B O 1
ATOM 3530 N N . PRO B 1 140 ? -2.654 31.719 16.297 1 95.12 140 PRO B N 1
ATOM 3531 C CA . PRO B 1 140 ? -1.932 31.516 15.031 1 95.12 140 PRO B CA 1
ATOM 3532 C C . PRO B 1 140 ? -2.102 30.109 14.461 1 95.12 140 PRO B C 1
ATOM 3534 O O . PRO B 1 140 ? -2.4 29.172 15.203 1 95.12 140 PRO B O 1
ATOM 3537 N N . VAL B 1 141 ? -2.023 30.031 13.172 1 97.12 141 VAL B N 1
ATOM 3538 C CA . VAL B 1 141 ? -1.618 28.828 12.461 1 97.12 141 VAL B CA 1
ATOM 3539 C C . VAL B 1 141 ? -0.295 29.078 11.734 1 97.12 141 VAL B C 1
ATOM 3541 O O . VAL B 1 141 ? -0.042 30.188 11.25 1 97.12 141 VAL B O 1
ATOM 3544 N N . CYS B 1 142 ? 0.613 28.078 11.758 1 98.06 142 CYS B N 1
ATOM 3545 C CA . CYS B 1 142 ? 1.91 28.359 11.148 1 98.06 142 CYS B CA 1
ATOM 3546 C C . CYS B 1 142 ? 2.52 27.094 10.562 1 98.06 142 CYS B C 1
ATOM 3548 O O . CYS B 1 142 ? 2.164 25.984 10.953 1 98.06 142 CYS B O 1
ATOM 3550 N N . SER B 1 143 ? 3.367 27.266 9.586 1 98.25 143 SER B N 1
ATOM 3551 C CA . SER B 1 143 ? 4.062 26.156 8.93 1 98.25 143 SER B CA 1
ATOM 3552 C C . SER B 1 143 ? 5.316 26.656 8.211 1 98.25 143 SER B C 1
ATOM 3554 O O . SER B 1 143 ? 5.363 27.781 7.727 1 98.25 143 SER B O 1
ATOM 3556 N N . PHE B 1 144 ? 6.301 25.75 8.109 1 97.94 144 PHE B N 1
ATOM 3557 C CA . PHE B 1 144 ? 7.492 26 7.312 1 97.94 144 PHE B CA 1
ATOM 3558 C C . PHE B 1 144 ? 7.195 25.828 5.828 1 97.94 144 PHE B C 1
ATOM 3560 O O . PHE B 1 144 ? 6.363 25 5.449 1 97.94 144 PHE B O 1
ATOM 3567 N N . ASP B 1 145 ? 7.895 26.609 5.078 1 97.56 145 ASP B N 1
ATOM 3568 C CA . ASP B 1 145 ? 7.934 26.281 3.658 1 97.56 145 ASP B CA 1
ATOM 3569 C C . ASP B 1 145 ? 8.82 25.062 3.402 1 97.56 145 ASP B C 1
ATOM 3571 O O . ASP B 1 145 ? 9.594 24.656 4.273 1 97.56 145 ASP B O 1
ATOM 3575 N N . PRO B 1 146 ? 8.734 24.469 2.205 1 96 146 PRO B N 1
ATOM 3576 C CA . PRO B 1 146 ? 9.43 23.203 1.973 1 96 146 PRO B CA 1
ATOM 3577 C C . PRO B 1 146 ? 10.945 23.359 1.978 1 96 146 PRO B C 1
ATOM 3579 O O . PRO B 1 146 ? 11.664 22.359 2.121 1 96 146 PRO B O 1
ATOM 3582 N N . GLU B 1 147 ? 11.492 24.531 1.869 1 96 147 GLU B N 1
ATOM 3583 C CA . GLU B 1 147 ? 12.938 24.734 1.889 1 96 147 GLU B CA 1
ATOM 3584 C C . GLU B 1 147 ? 13.43 25.078 3.295 1 96 147 GLU B C 1
ATOM 3586 O O . GLU B 1 147 ? 14.633 25.172 3.533 1 96 147 GLU B O 1
ATOM 3591 N N . GLY B 1 148 ? 12.523 25.281 4.145 1 95.88 148 GLY B N 1
ATOM 3592 C CA . GLY B 1 148 ? 12.867 25.562 5.531 1 95.88 148 GLY B CA 1
ATOM 3593 C C . GLY B 1 148 ? 13.445 26.953 5.738 1 95.88 148 GLY B C 1
ATOM 3594 O O . GLY B 1 148 ? 14.055 27.234 6.773 1 95.88 148 GLY B O 1
ATOM 3595 N N . LEU B 1 149 ? 13.258 27.812 4.781 1 94.94 149 LEU B N 1
ATOM 3596 C CA . LEU B 1 149 ? 13.844 29.141 4.84 1 94.94 149 LEU B CA 1
ATOM 3597 C C . LEU B 1 149 ? 12.828 30.156 5.355 1 94.94 149 LEU B C 1
ATOM 3599 O O . LEU B 1 149 ? 13.211 31.203 5.902 1 94.94 149 LEU B O 1
ATOM 3603 N N . ILE B 1 150 ? 11.617 29.844 5.086 1 96.06 150 ILE B N 1
ATOM 3604 C CA . ILE B 1 150 ? 10.531 30.766 5.438 1 96.06 150 ILE B CA 1
ATOM 3605 C C . ILE B 1 150 ? 9.477 30.016 6.246 1 96.06 150 ILE B C 1
ATOM 3607 O O . ILE B 1 150 ? 9.398 28.781 6.199 1 96.06 150 ILE B O 1
ATOM 3611 N N . PHE B 1 151 ? 8.805 30.75 7.113 1 97.25 151 PHE B N 1
ATOM 3612 C CA . PHE B 1 151 ? 7.57 30.203 7.672 1 97.25 151 PHE B CA 1
ATOM 3613 C C . PHE B 1 151 ? 6.418 31.188 7.504 1 97.25 151 PHE B C 1
ATOM 3615 O O . PHE B 1 151 ? 6.641 32.406 7.422 1 97.25 151 PHE B O 1
ATOM 3622 N N . ALA B 1 152 ? 5.262 30.625 7.363 1 98.19 152 ALA B N 1
ATOM 3623 C CA . ALA B 1 152 ? 4.027 31.406 7.27 1 98.19 152 ALA B CA 1
ATOM 3624 C C . ALA B 1 152 ? 3.26 31.375 8.586 1 98.19 152 ALA B C 1
ATOM 3626 O O . ALA B 1 152 ? 3.221 30.359 9.273 1 98.19 152 ALA B O 1
ATOM 3627 N N . ALA B 1 153 ? 2.693 32.5 8.914 1 97.69 153 ALA B N 1
ATOM 3628 C CA . ALA B 1 153 ? 1.813 32.625 10.07 1 97.69 153 ALA B CA 1
ATOM 3629 C C . ALA B 1 153 ? 0.451 33.188 9.672 1 97.69 153 ALA B C 1
ATOM 3631 O O . ALA B 1 153 ? 0.363 34.281 9.102 1 97.69 153 ALA B O 1
ATOM 3632 N N . GLY B 1 154 ? -0.561 32.375 9.836 1 97.19 154 GLY B N 1
ATOM 3633 C CA . GLY B 1 154 ? -1.916 32.906 9.758 1 97.19 154 GLY B CA 1
ATOM 3634 C C . GLY B 1 154 ? -2.402 33.5 11.07 1 97.19 154 GLY B C 1
ATOM 3635 O O . GLY B 1 154 ? -2.352 32.844 12.109 1 97.19 154 GLY B O 1
ATOM 3636 N N . ILE B 1 155 ? -2.914 34.719 10.984 1 94.06 155 ILE B N 1
ATOM 3637 C CA . ILE B 1 155 ? -3.24 35.469 12.211 1 94.06 155 ILE B CA 1
ATOM 3638 C C . ILE B 1 155 ? -4.691 35.938 12.156 1 94.06 155 ILE B C 1
ATOM 3640 O O . ILE B 1 155 ? -5.109 36.562 11.195 1 94.06 155 ILE B O 1
ATOM 3644 N N . ASN B 1 156 ? -5.492 35.625 13.133 1 89.69 156 ASN B N 1
ATOM 3645 C CA . ASN B 1 156 ? -6.852 36.125 13.359 1 89.69 156 ASN B CA 1
ATOM 3646 C C . ASN B 1 156 ? -7.781 35.719 12.219 1 89.69 156 ASN B C 1
ATOM 3648 O O . ASN B 1 156 ? -8.797 36.375 11.984 1 89.69 156 ASN B O 1
ATOM 3652 N N . SER B 1 157 ? -7.383 34.781 11.477 1 92.75 157 SER B N 1
ATOM 3653 C CA . SER B 1 157 ? -8.148 34.312 10.32 1 92.75 157 SER B CA 1
ATOM 3654 C C . SER B 1 157 ? -8.367 35.438 9.328 1 92.75 157 SER B C 1
ATOM 3656 O O . SER B 1 157 ? -9.445 35.562 8.734 1 92.75 157 SER B O 1
ATOM 3658 N N . GLU B 1 158 ? -7.32 36.344 9.141 1 93.12 158 GLU B N 1
ATOM 3659 C CA . GLU B 1 158 ? -7.48 37.531 8.281 1 93.12 158 GLU B CA 1
ATOM 3660 C C . GLU B 1 158 ? -6.242 37.75 7.414 1 93.12 158 GLU B C 1
ATOM 3662 O O . GLU B 1 158 ? -6.34 38.281 6.312 1 93.12 158 GLU B O 1
ATOM 3667 N N . MET B 1 159 ? -5.117 37.344 7.969 1 95.31 159 MET B N 1
ATOM 3668 C CA . MET B 1 159 ? -3.914 37.625 7.195 1 95.31 159 MET B CA 1
ATOM 3669 C C . MET B 1 159 ? -2.9 36.5 7.332 1 95.31 159 MET B C 1
ATOM 3671 O O . MET B 1 159 ? -2.799 35.875 8.391 1 95.31 159 MET B O 1
ATOM 3675 N N . VAL B 1 160 ? -2.186 36.344 6.281 1 97.69 160 VAL B N 1
ATOM 3676 C CA . VAL B 1 160 ? -1.027 35.469 6.273 1 97.69 160 VAL B CA 1
ATOM 3677 C C . VAL B 1 160 ? 0.254 36.281 6.148 1 97.69 160 VAL B C 1
ATOM 3679 O O . VAL B 1 160 ? 0.39 37.094 5.234 1 97.69 160 VAL B O 1
ATOM 3682 N N . LYS B 1 161 ? 1.142 36.094 7.09 1 97.38 161 LYS B N 1
ATOM 3683 C CA . LYS B 1 161 ? 2.432 36.781 7.078 1 97.38 161 LYS B CA 1
ATOM 3684 C C . LYS B 1 161 ? 3.57 35.781 6.82 1 97.38 161 LYS B C 1
ATOM 3686 O O . LYS B 1 161 ? 3.568 34.688 7.355 1 97.38 161 LYS B O 1
ATOM 3691 N N . LEU B 1 162 ? 4.477 36.219 5.98 1 98 162 LEU B N 1
ATOM 3692 C CA . LEU B 1 162 ? 5.652 35.375 5.688 1 98 162 LEU B CA 1
ATOM 3693 C C . LEU B 1 162 ? 6.895 35.969 6.352 1 98 162 LEU B C 1
ATOM 3695 O O . LEU B 1 162 ? 7.129 37.188 6.293 1 98 162 LEU B O 1
ATOM 3699 N N . TYR B 1 163 ? 7.629 35.125 6.996 1 97.12 163 TYR B N 1
ATOM 3700 C CA . TYR B 1 163 ? 8.836 35.531 7.711 1 97.12 163 TYR B CA 1
ATOM 3701 C C . TYR B 1 163 ? 10.055 34.781 7.191 1 97.12 163 TYR B C 1
ATOM 3703 O O . TYR B 1 163 ? 9.977 33.594 6.895 1 97.12 163 TYR B O 1
ATOM 3711 N N . ASP B 1 164 ? 11.117 35.531 7.09 1 95.56 164 ASP B N 1
ATOM 3712 C CA . ASP B 1 164 ? 12.422 34.875 6.93 1 95.56 164 ASP B CA 1
ATOM 3713 C C . ASP B 1 164 ? 12.914 34.312 8.25 1 95.56 164 ASP B C 1
ATOM 3715 O O . ASP B 1 164 ? 12.953 35 9.266 1 95.56 164 ASP B O 1
ATOM 3719 N N . LEU B 1 165 ? 13.305 33.094 8.273 1 93.06 165 LEU B N 1
ATOM 3720 C CA . LEU B 1 165 ? 13.703 32.438 9.508 1 93.06 165 LEU B CA 1
ATOM 3721 C C . LEU B 1 165 ? 14.898 33.125 10.141 1 93.06 165 LEU B C 1
ATOM 3723 O O . LEU B 1 165 ? 14.984 33.219 11.367 1 93.06 165 LEU B O 1
ATOM 3727 N N . ARG B 1 166 ? 15.805 33.594 9.383 1 89.31 166 ARG B N 1
ATOM 3728 C CA . ARG B 1 166 ? 17.062 34.188 9.867 1 89.31 166 ARG B CA 1
ATOM 3729 C C . ARG B 1 166 ? 16.844 35.594 10.383 1 89.31 166 ARG B C 1
ATOM 3731 O O . ARG B 1 166 ? 17.656 36.125 11.148 1 89.31 166 ARG B O 1
ATOM 3738 N N . SER B 1 167 ? 15.789 36.156 9.961 1 90.25 167 SER B N 1
ATOM 3739 C CA . SER B 1 167 ? 15.562 37.562 10.336 1 90.25 167 SER B CA 1
ATOM 3740 C C . SER B 1 167 ? 14.109 37.781 10.727 1 90.25 167 SER B C 1
ATOM 3742 O O . SER B 1 167 ? 13.523 38.812 10.352 1 90.25 167 SER B O 1
ATOM 3744 N N . PHE B 1 168 ? 13.57 36.812 11.391 1 85.56 168 PHE B N 1
ATOM 3745 C CA . PHE B 1 168 ? 12.141 36.938 11.633 1 85.56 168 PHE B CA 1
ATOM 3746 C C . PHE B 1 168 ? 11.844 38.062 12.617 1 85.56 168 PHE B C 1
ATOM 3748 O O . PHE B 1 168 ? 10.727 38.562 12.648 1 85.56 168 PHE B O 1
ATOM 3755 N N . ASP B 1 169 ? 12.82 38.469 13.453 1 87.25 169 ASP B N 1
ATOM 3756 C CA . ASP B 1 169 ? 12.68 39.562 14.398 1 87.25 169 ASP B CA 1
ATOM 3757 C C . ASP B 1 169 ? 12.492 40.906 13.68 1 87.25 169 ASP B C 1
ATOM 3759 O O . ASP B 1 169 ? 12.039 41.875 14.273 1 87.25 169 ASP B O 1
ATOM 3763 N N . LYS B 1 170 ? 12.844 40.875 12.461 1 91.56 170 LYS B N 1
ATOM 3764 C CA . LYS B 1 170 ? 12.719 42.094 11.672 1 91.56 170 LYS B CA 1
ATOM 3765 C C . LYS B 1 170 ? 11.312 42.25 11.109 1 91.56 170 LYS B C 1
ATOM 3767 O O . LYS B 1 170 ? 11.008 43.25 10.453 1 91.56 170 LYS B O 1
ATOM 3772 N N . GLY B 1 171 ? 10.484 41.344 11.312 1 93.31 171 GLY B N 1
ATOM 3773 C CA . GLY B 1 171 ? 9.125 41.406 10.812 1 93.31 171 GLY B CA 1
ATOM 3774 C C . GLY B 1 171 ? 8.914 40.562 9.562 1 93.31 171 GLY B C 1
ATOM 3775 O O . GLY B 1 171 ? 9.867 40 9.016 1 93.31 171 GLY B O 1
ATOM 3776 N N . PRO B 1 172 ? 7.688 40.5 9.188 1 95.94 172 PRO B N 1
ATOM 3777 C CA . PRO B 1 172 ? 7.391 39.75 7.973 1 95.94 172 PRO B CA 1
ATOM 3778 C C . PRO B 1 172 ? 7.852 40.469 6.703 1 95.94 172 PRO B C 1
ATOM 3780 O O . PRO B 1 172 ? 7.832 41.688 6.645 1 95.94 172 PRO B O 1
ATOM 3783 N N . PHE B 1 173 ? 8.266 39.719 5.73 1 96.5 173 PHE B N 1
ATOM 3784 C CA . PHE B 1 173 ? 8.664 40.344 4.473 1 96.5 173 PHE B CA 1
ATOM 3785 C C . PHE B 1 173 ? 7.492 40.406 3.504 1 96.5 173 PHE B C 1
ATOM 3787 O O . PHE B 1 173 ? 7.582 41.062 2.457 1 96.5 173 PHE B O 1
ATOM 3794 N N . ALA B 1 174 ? 6.41 39.719 3.779 1 97.06 174 ALA B N 1
ATOM 3795 C CA . ALA B 1 174 ? 5.172 39.75 3.008 1 97.06 174 ALA B CA 1
ATOM 3796 C C . ALA B 1 174 ? 3.955 39.562 3.91 1 97.06 174 ALA B C 1
ATOM 3798 O O . ALA B 1 174 ? 4.023 38.875 4.918 1 97.06 174 ALA B O 1
ATOM 3799 N N . THR B 1 175 ? 2.861 40.281 3.605 1 97.25 175 THR B N 1
ATOM 3800 C CA . THR B 1 175 ? 1.579 40.156 4.289 1 97.25 175 THR B CA 1
ATOM 3801 C C . THR B 1 175 ? 0.439 40 3.281 1 97.25 175 THR B C 1
ATOM 3803 O O . THR B 1 175 ? 0.264 40.875 2.424 1 97.25 175 THR B O 1
ATOM 3806 N N . PHE B 1 176 ? -0.263 38.906 3.361 1 97.75 176 PHE B N 1
ATOM 3807 C CA . PHE B 1 176 ? -1.431 38.656 2.523 1 97.75 176 PHE B CA 1
ATOM 3808 C C . PHE B 1 176 ? -2.717 38.875 3.309 1 97.75 176 PHE B C 1
ATOM 3810 O O . PHE B 1 176 ? -2.965 38.219 4.316 1 97.75 176 PHE B O 1
ATOM 3817 N N . LYS B 1 177 ? -3.531 39.781 2.889 1 95.69 177 LYS B N 1
ATOM 3818 C CA . LYS B 1 177 ? -4.82 40.031 3.529 1 95.69 177 LYS B CA 1
ATOM 3819 C C . LYS B 1 177 ? -5.945 39.312 2.793 1 95.69 177 LYS B C 1
ATOM 3821 O O . LYS B 1 177 ? -6.066 39.406 1.571 1 95.69 177 LYS B O 1
ATOM 3826 N N . LEU B 1 178 ? -6.652 38.531 3.523 1 93.5 178 LEU B N 1
ATOM 3827 C CA . LEU B 1 178 ? -7.781 37.812 2.955 1 93.5 178 LEU B CA 1
ATOM 3828 C C . LEU B 1 178 ? -9.102 38.344 3.508 1 93.5 178 LEU B C 1
ATOM 3830 O O . LEU B 1 178 ? -9.117 39 4.539 1 93.5 178 LEU B O 1
ATOM 3834 N N . GLN B 1 179 ? -10.203 38.031 2.713 1 87.94 179 GLN B N 1
ATOM 3835 C CA . GLN B 1 179 ? -11.531 38.438 3.184 1 87.94 179 GLN B CA 1
ATOM 3836 C C . GLN B 1 179 ? -11.883 37.719 4.492 1 87.94 179 GLN B C 1
ATOM 3838 O O . GLN B 1 179 ? -11.773 36.5 4.594 1 87.94 179 GLN B O 1
ATOM 3843 N N . TYR B 1 180 ? -12.234 38.594 5.371 1 83.88 180 TYR B N 1
ATOM 3844 C CA . TYR B 1 180 ? -12.562 38.062 6.699 1 83.88 180 TYR B CA 1
ATOM 3845 C C . TYR B 1 180 ? -13.961 37.469 6.727 1 83.88 180 TYR B C 1
ATOM 3847 O O . TYR B 1 180 ? -14.914 38.094 6.223 1 83.88 180 TYR B O 1
ATOM 3855 N N . ASP B 1 181 ? -14.031 36.281 7.141 1 83.44 181 ASP B N 1
ATOM 3856 C CA . ASP B 1 181 ? -15.297 35.594 7.406 1 83.44 181 ASP B CA 1
ATOM 3857 C C . ASP B 1 181 ? -15.477 35.344 8.898 1 83.44 181 ASP B C 1
ATOM 3859 O O . ASP B 1 181 ? -14.805 34.469 9.469 1 83.44 181 ASP B O 1
ATOM 3863 N N . ARG B 1 182 ? -16.438 35.938 9.516 1 81.81 182 ARG B N 1
ATOM 3864 C CA . ARG B 1 182 ? -16.625 35.906 10.953 1 81.81 182 ARG B CA 1
ATOM 3865 C C . ARG B 1 182 ? -17.109 34.531 11.398 1 81.81 182 ARG B C 1
ATOM 3867 O O . ARG B 1 182 ? -16.969 34.156 12.57 1 81.81 182 ARG B O 1
ATOM 3874 N N . THR B 1 183 ? -17.594 33.812 10.523 1 82.44 183 THR B N 1
ATOM 3875 C CA . THR B 1 183 ? -18.234 32.531 10.891 1 82.44 183 THR B CA 1
ATOM 3876 C C . THR B 1 183 ? -17.234 31.391 10.797 1 82.44 183 THR B C 1
ATOM 3878 O O . THR B 1 183 ? -17.562 30.25 11.117 1 82.44 183 THR B O 1
ATOM 3881 N N . CYS B 1 184 ? -16.031 31.766 10.383 1 87.62 184 CYS B N 1
ATOM 3882 C CA . CYS B 1 184 ? -15.07 30.688 10.195 1 87.62 184 CYS B CA 1
ATOM 3883 C C . CYS B 1 184 ? -13.703 31.078 10.742 1 87.62 184 CYS B C 1
ATOM 3885 O O . CYS B 1 184 ? -13.297 32.219 10.641 1 87.62 184 CYS B O 1
ATOM 3887 N N . GLU B 1 185 ? -13.055 30.172 11.414 1 93.5 185 GLU B N 1
ATOM 3888 C CA . GLU B 1 185 ? -11.688 30.328 11.883 1 93.5 185 GLU B CA 1
ATOM 3889 C C . GLU B 1 185 ? -10.727 29.438 11.109 1 93.5 185 GLU B C 1
ATOM 3891 O O . GLU B 1 185 ? -11.062 28.297 10.773 1 93.5 185 GLU B O 1
ATOM 3896 N N . TRP B 1 186 ? -9.508 30.047 10.836 1 96.19 186 TRP B N 1
ATOM 3897 C CA . TRP B 1 186 ? -8.477 29.219 10.219 1 96.19 186 TRP B CA 1
ATOM 3898 C C . TRP B 1 186 ? -7.957 28.188 11.211 1 96.19 186 TRP B C 1
ATOM 3900 O O . TRP B 1 186 ? -7.648 28.516 12.359 1 96.19 186 TRP B O 1
ATOM 3910 N N . THR B 1 187 ? -7.898 26.953 10.758 1 95.81 187 THR B N 1
ATOM 3911 C CA . THR B 1 187 ? -7.508 25.875 11.656 1 95.81 187 THR B CA 1
ATOM 3912 C C . THR B 1 187 ? -6.223 25.203 11.172 1 95.81 187 THR B C 1
ATOM 3914 O O . THR B 1 187 ? -5.609 24.438 11.906 1 95.81 187 THR B O 1
ATOM 3917 N N . GLY B 1 188 ? -5.785 25.562 9.961 1 96.69 188 GLY B N 1
ATOM 3918 C CA . GLY B 1 188 ? -4.566 24.969 9.43 1 96.69 188 GLY B CA 1
ATOM 3919 C C . GLY B 1 188 ? -3.963 25.75 8.281 1 96.69 188 GLY B C 1
ATOM 3920 O O . GLY B 1 188 ? -4.684 26.406 7.523 1 96.69 188 GLY B O 1
ATOM 3921 N N . LEU B 1 189 ? -2.697 25.672 8.188 1 98 189 LEU B N 1
ATOM 3922 C CA . LEU B 1 189 ? -1.916 26.312 7.129 1 98 189 LEU B CA 1
ATOM 3923 C C . LEU B 1 189 ? -0.768 25.406 6.688 1 98 189 LEU B C 1
ATOM 3925 O O . LEU B 1 189 ? 0.004 24.922 7.52 1 98 189 LEU B O 1
ATOM 3929 N N . LYS B 1 190 ? -0.715 25.109 5.395 1 98.06 190 LYS B N 1
ATOM 3930 C CA . LYS B 1 190 ? 0.348 24.25 4.863 1 98.06 190 LYS B CA 1
ATOM 3931 C C . LYS B 1 190 ? 0.846 24.781 3.52 1 98.06 190 LYS B C 1
ATOM 3933 O O . LYS B 1 190 ? 0.054 25.234 2.693 1 98.06 190 LYS B O 1
ATOM 3938 N N . PHE B 1 191 ? 2.152 24.656 3.324 1 98.12 191 PHE B N 1
ATOM 3939 C CA . PHE B 1 191 ? 2.719 24.906 2.004 1 98.12 191 PHE B CA 1
ATOM 3940 C C . PHE B 1 191 ? 2.631 23.656 1.135 1 98.12 191 PHE B C 1
ATOM 3942 O O . PHE B 1 191 ? 2.717 22.531 1.639 1 98.12 191 PHE B O 1
ATOM 3949 N N . SER B 1 192 ? 2.426 23.922 -0.172 1 97.88 192 SER B N 1
ATOM 3950 C CA . SER B 1 192 ? 2.646 22.812 -1.093 1 97.88 192 SER B CA 1
ATOM 3951 C C . SER B 1 192 ? 4.109 22.391 -1.102 1 97.88 192 SER B C 1
ATOM 3953 O O . SER B 1 192 ? 4.988 23.156 -0.704 1 97.88 192 SER B O 1
ATOM 3955 N N . ASN B 1 193 ? 4.324 21.188 -1.561 1 95.81 193 ASN B N 1
ATOM 3956 C CA . ASN B 1 193 ? 5.672 20.625 -1.468 1 95.81 193 ASN B CA 1
ATOM 3957 C C . ASN B 1 193 ? 6.637 21.344 -2.414 1 95.81 193 ASN B C 1
ATOM 3959 O O . ASN B 1 193 ? 7.855 21.266 -2.236 1 95.81 193 ASN B O 1
ATOM 3963 N N . ASP B 1 194 ? 6.141 21.953 -3.393 1 95.94 194 ASP B N 1
ATOM 3964 C CA . ASP B 1 194 ? 6.996 22.719 -4.301 1 95.94 194 ASP B CA 1
ATOM 3965 C C . ASP B 1 194 ? 7.082 24.188 -3.877 1 95.94 194 ASP B C 1
ATOM 3967 O O . ASP B 1 194 ? 7.723 25 -4.551 1 95.94 194 ASP B O 1
ATOM 3971 N N . GLY B 1 195 ? 6.375 24.594 -2.85 1 97.25 195 GLY B N 1
ATOM 3972 C CA . GLY B 1 195 ? 6.484 25.922 -2.248 1 97.25 195 GLY B CA 1
ATOM 3973 C C . GLY B 1 195 ? 5.68 26.969 -2.982 1 97.25 195 GLY B C 1
ATOM 3974 O O . GLY B 1 195 ? 5.738 28.156 -2.637 1 97.25 195 GLY B O 1
ATOM 3975 N N . LYS B 1 196 ? 4.816 26.562 -3.863 1 97.94 196 LYS B N 1
ATOM 3976 C CA . LYS B 1 196 ? 4.156 27.531 -4.738 1 97.94 196 LYS B CA 1
ATOM 3977 C C . LYS B 1 196 ? 2.789 27.922 -4.195 1 97.94 196 LYS B C 1
ATOM 3979 O O . LYS B 1 196 ? 2.223 28.938 -4.598 1 97.94 196 LYS B O 1
ATOM 3984 N N . LEU B 1 197 ? 2.26 27.078 -3.389 1 98.56 197 LEU B N 1
ATOM 3985 C CA . LEU B 1 197 ? 0.899 27.281 -2.906 1 98.56 197 LEU B CA 1
ATOM 3986 C C . LEU B 1 197 ? 0.85 27.234 -1.383 1 98.56 197 LEU B C 1
ATOM 3988 O O . LEU B 1 197 ? 1.699 26.609 -0.749 1 98.56 197 LEU B O 1
ATOM 3992 N N . ILE B 1 198 ? -0.121 27.891 -0.781 1 98.5 198 ILE B N 1
ATOM 3993 C CA . ILE B 1 198 ? -0.484 27.797 0.628 1 98.5 198 ILE B CA 1
ATOM 3994 C C . ILE B 1 198 ? -1.923 27.297 0.757 1 98.5 198 ILE B C 1
ATOM 3996 O O . ILE B 1 198 ? -2.826 27.812 0.095 1 98.5 198 ILE B O 1
ATOM 4000 N N . LEU B 1 199 ? -2.105 26.281 1.5 1 98.5 199 LEU B N 1
ATOM 4001 C CA . LEU B 1 199 ? -3.416 25.703 1.783 1 98.5 199 LEU B CA 1
ATOM 4002 C C . LEU B 1 199 ? -3.936 26.188 3.137 1 98.5 199 LEU B C 1
ATOM 4004 O O . LEU B 1 199 ? -3.254 26.031 4.156 1 98.5 199 LEU B O 1
ATOM 4008 N N . LEU B 1 200 ? -5.121 26.781 3.148 1 97.31 200 LEU B N 1
ATOM 4009 C CA . LEU B 1 200 ? -5.746 27.266 4.375 1 97.31 200 LEU B CA 1
ATOM 4010 C C . LEU B 1 200 ? -7.027 26.5 4.676 1 97.31 200 LEU B C 1
ATOM 4012 O O . LEU B 1 200 ? -7.961 26.484 3.869 1 97.31 200 LEU B O 1
ATOM 4016 N N . ALA B 1 201 ? -7.023 25.828 5.746 1 96.88 201 ALA B N 1
ATOM 4017 C CA . ALA B 1 201 ? -8.211 25.094 6.199 1 96.88 201 ALA B CA 1
ATOM 4018 C C . ALA B 1 201 ? -8.977 25.906 7.242 1 96.88 201 ALA B C 1
ATOM 4020 O O . ALA B 1 201 ? -8.383 26.656 8.016 1 96.88 201 ALA B O 1
ATOM 4021 N N . THR B 1 202 ? -10.297 25.719 7.258 1 95.69 202 THR B N 1
ATOM 4022 C CA . THR B 1 202 ? -11.148 26.422 8.211 1 95.69 202 THR B CA 1
ATOM 4023 C C . THR B 1 202 ? -12.109 25.453 8.891 1 95.69 202 THR B C 1
ATOM 4025 O O . THR B 1 202 ? -12.242 24.297 8.477 1 95.69 202 THR B O 1
ATOM 4028 N N . ASN B 1 203 ? -12.719 25.891 9.953 1 94.44 203 ASN B N 1
ATOM 4029 C CA . ASN B 1 203 ? -13.75 25.094 10.609 1 94.44 203 ASN B CA 1
ATOM 4030 C C . ASN B 1 203 ? -15.133 25.391 10.055 1 94.44 203 ASN B C 1
ATOM 4032 O O . ASN B 1 203 ? -16.141 24.953 10.602 1 94.44 203 ASN B O 1
ATOM 4036 N N . GLY B 1 204 ? -15.242 26.109 8.922 1 90.38 204 GLY B N 1
ATOM 4037 C CA . GLY B 1 204 ? -16.516 26.484 8.312 1 90.38 204 GLY B CA 1
ATOM 4038 C C . GLY B 1 204 ? -16.781 25.75 7.012 1 90.38 204 GLY B C 1
ATOM 4039 O O . GLY B 1 204 ? -17.656 26.156 6.238 1 90.38 204 GLY B O 1
ATOM 4040 N N . GLY B 1 205 ? -16.062 24.844 6.734 1 90.69 205 GLY B N 1
ATOM 4041 C CA . GLY B 1 205 ? -16.281 24.094 5.504 1 90.69 205 GLY B CA 1
ATOM 4042 C C . GLY B 1 205 ? -15.703 24.781 4.281 1 90.69 205 GLY B C 1
ATOM 4043 O O . GLY B 1 205 ? -16.297 24.75 3.201 1 90.69 205 GLY B O 1
ATOM 4044 N N . ALA B 1 206 ? -14.695 25.484 4.516 1 93.5 206 ALA B N 1
ATOM 4045 C CA . ALA B 1 206 ? -14.008 26.172 3.414 1 93.5 206 ALA B CA 1
ATOM 4046 C C . ALA B 1 206 ? -12.516 25.859 3.42 1 93.5 206 ALA B C 1
ATOM 4048 O O . ALA B 1 206 ? -11.875 25.875 4.473 1 93.5 206 ALA B O 1
ATOM 4049 N N . LEU B 1 207 ? -12.039 25.531 2.285 1 96.12 207 LEU B N 1
ATOM 4050 C CA . LEU B 1 207 ? -10.625 25.297 2.02 1 96.12 207 LEU B CA 1
ATOM 4051 C C . LEU B 1 207 ? -10.117 26.203 0.911 1 96.12 207 LEU B C 1
ATOM 4053 O O . LEU B 1 207 ? -10.734 26.312 -0.151 1 96.12 207 LEU B O 1
ATOM 4057 N N . ARG B 1 208 ? -8.984 26.922 1.189 1 96.81 208 ARG B N 1
ATOM 4058 C CA . ARG B 1 208 ? -8.508 27.891 0.21 1 96.81 208 ARG B CA 1
ATOM 4059 C C . ARG B 1 208 ? -7.066 27.609 -0.194 1 96.81 208 ARG B C 1
ATOM 4061 O O . ARG B 1 208 ? -6.25 27.203 0.638 1 96.81 208 ARG B O 1
ATOM 4068 N N . ILE B 1 209 ? -6.816 27.859 -1.428 1 98.31 209 ILE B N 1
ATOM 4069 C CA . ILE B 1 209 ? -5.453 27.812 -1.95 1 98.31 209 ILE B CA 1
ATOM 4070 C C . ILE B 1 209 ? -5 29.234 -2.305 1 98.31 209 ILE B C 1
ATOM 4072 O O . ILE B 1 209 ? -5.672 29.938 -3.061 1 98.31 209 ILE B O 1
ATOM 4076 N N . LEU B 1 210 ? -3.838 29.609 -1.775 1 98.38 210 LEU B N 1
ATOM 4077 C CA . LEU B 1 210 ? -3.223 30.891 -2.088 1 98.38 210 LEU B CA 1
ATOM 4078 C C . LEU B 1 210 ? -1.957 30.703 -2.918 1 98.38 210 LEU B C 1
ATOM 4080 O O . LEU B 1 210 ? -1.244 29.703 -2.75 1 98.38 210 LEU B O 1
ATOM 4084 N N . ASP B 1 211 ? -1.732 31.656 -3.783 1 98.44 211 ASP B N 1
ATOM 4085 C CA . ASP B 1 211 ? -0.391 31.781 -4.344 1 98.44 211 ASP B CA 1
ATOM 4086 C C . ASP B 1 211 ? 0.619 32.188 -3.27 1 98.44 211 ASP B C 1
ATOM 4088 O O . ASP B 1 211 ? 0.457 33.219 -2.604 1 98.44 211 ASP B O 1
ATOM 4092 N N . ALA B 1 212 ? 1.665 31.484 -3.098 1 97.88 212 ALA B N 1
ATOM 4093 C CA . ALA B 1 212 ? 2.58 31.672 -1.974 1 97.88 212 ALA B CA 1
ATOM 4094 C C . ALA B 1 212 ? 3.447 32.906 -2.172 1 97.88 212 ALA B C 1
ATOM 4096 O O . ALA B 1 212 ? 4.102 33.375 -1.235 1 97.88 212 ALA B O 1
ATOM 4097 N N . PHE B 1 213 ? 3.469 33.406 -3.359 1 96.88 213 PHE B N 1
ATOM 4098 C CA . PHE B 1 213 ? 4.309 34.562 -3.652 1 96.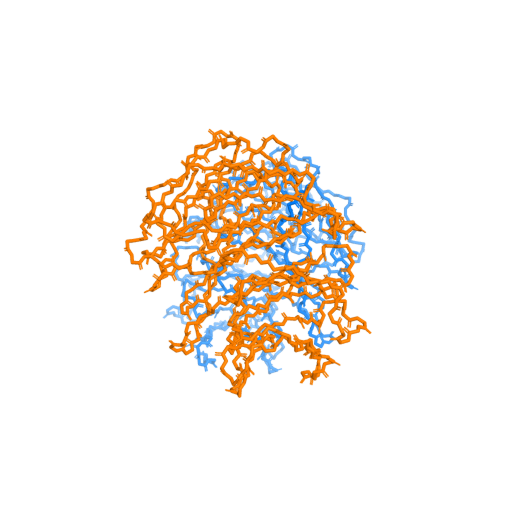88 213 PHE B CA 1
ATOM 4099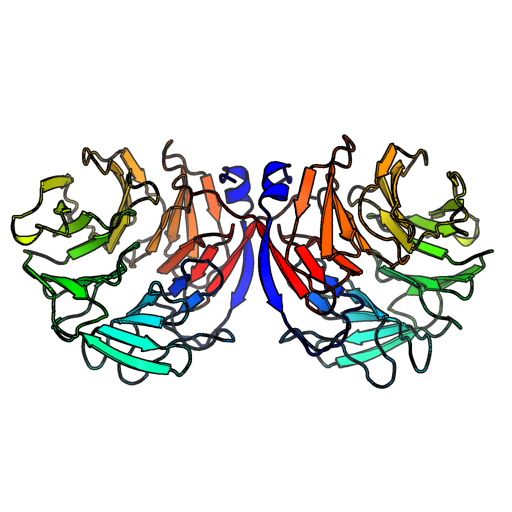 C C . PHE B 1 213 ? 3.482 35.844 -3.678 1 96.88 213 PHE B C 1
ATOM 4101 O O . PHE B 1 213 ? 3.895 36.875 -3.123 1 96.88 213 PHE B O 1
ATOM 4108 N N . LYS B 1 214 ? 2.295 35.75 -4.273 1 96.81 214 LYS B N 1
ATOM 4109 C CA . LYS B 1 214 ? 1.485 36.938 -4.473 1 96.81 214 LYS B CA 1
ATOM 4110 C C . LYS B 1 214 ? 0.401 37.062 -3.404 1 96.81 214 LYS B C 1
ATOM 4112 O O . LYS B 1 214 ? -0.159 38.125 -3.193 1 96.81 214 LYS B O 1
ATOM 4117 N N . GLY B 1 215 ? 0.047 35.938 -2.844 1 97.38 215 GLY B N 1
ATOM 4118 C CA . GLY B 1 215 ? -0.944 35.938 -1.78 1 97.38 215 GLY B CA 1
ATOM 4119 C C . GLY B 1 215 ? -2.371 35.906 -2.295 1 97.38 215 GLY B C 1
ATOM 4120 O O . GLY B 1 215 ? -3.32 35.938 -1.508 1 97.38 215 GLY B O 1
ATOM 4121 N N . VAL B 1 216 ? -2.486 35.875 -3.59 1 97.25 216 VAL B N 1
ATOM 4122 C CA . VAL B 1 216 ? -3.824 35.875 -4.172 1 97.25 216 VAL B CA 1
ATOM 4123 C C . VAL B 1 216 ? -4.488 34.5 -3.945 1 97.25 216 VAL B C 1
ATOM 4125 O O . VAL B 1 216 ? -3.836 33.469 -4.047 1 97.25 216 VAL B O 1
ATOM 4128 N N . VAL B 1 217 ? -5.82 34.531 -3.691 1 97.25 217 VAL B N 1
ATOM 4129 C CA . VAL B 1 217 ? -6.594 33.312 -3.58 1 97.25 217 VAL B CA 1
ATOM 4130 C C . VAL B 1 217 ? -6.836 32.719 -4.969 1 97.25 217 VAL B C 1
ATOM 4132 O O . VAL B 1 217 ? -7.488 33.344 -5.809 1 97.25 217 VAL B O 1
ATOM 4135 N N . LEU B 1 218 ? -6.348 31.562 -5.203 1 98.06 218 LEU B N 1
ATOM 4136 C CA . LEU B 1 218 ? -6.492 30.906 -6.5 1 98.06 218 LEU B CA 1
ATOM 4137 C C . LEU B 1 218 ? -7.789 30.094 -6.559 1 98.06 218 LEU B C 1
ATOM 4139 O O . LEU B 1 218 ? -8.484 30.109 -7.578 1 98.06 218 LEU B O 1
ATOM 4143 N N . HIS B 1 219 ? -8.07 29.406 -5.531 1 97.75 219 HIS B N 1
ATOM 4144 C CA . HIS B 1 219 ? -9.273 28.578 -5.441 1 97.75 219 HIS B CA 1
ATOM 4145 C C . HIS B 1 219 ? -9.836 28.594 -4.023 1 97.75 219 HIS B C 1
ATOM 4147 O O . HIS B 1 219 ? -9.094 28.75 -3.055 1 97.75 219 HIS B O 1
ATOM 4153 N N . SER B 1 220 ? -11.117 28.516 -3.912 1 96 220 SER B N 1
ATOM 4154 C CA . SER B 1 220 ? -11.859 28.281 -2.674 1 96 220 SER B CA 1
ATOM 4155 C C . SER B 1 220 ? -12.766 27.062 -2.787 1 96 220 SER B C 1
ATOM 4157 O O . SER B 1 220 ? -13.695 27.047 -3.59 1 96 220 SER B O 1
ATOM 4159 N N . PHE B 1 221 ? -12.438 26.094 -2.02 1 96.5 221 PHE B N 1
ATOM 4160 C CA . PHE B 1 221 ? -13.18 24.844 -2.088 1 96.5 221 PHE B CA 1
ATOM 4161 C C . PHE B 1 221 ? -14.211 24.766 -0.974 1 96.5 221 PHE B C 1
ATOM 4163 O O . PHE B 1 221 ? -13.953 25.188 0.151 1 96.5 221 PHE B O 1
ATOM 4170 N N . GLY B 1 222 ? -15.352 24.281 -1.324 1 94.38 222 GLY B N 1
ATOM 4171 C CA . GLY B 1 222 ? -16.453 24.031 -0.405 1 94.38 222 GLY B CA 1
ATOM 4172 C C . GLY B 1 222 ? -17.266 22.812 -0.766 1 94.38 222 GLY B C 1
ATOM 4173 O O . GLY B 1 222 ? -16.766 21.891 -1.407 1 94.38 222 GLY B O 1
ATOM 4174 N N . GLY B 1 223 ? -18.469 22.703 -0.134 1 91.19 223 GLY B N 1
ATOM 4175 C CA . GLY B 1 223 ? -19.375 21.625 -0.499 1 91.19 223 GLY B CA 1
ATOM 4176 C C . GLY B 1 223 ? -19.141 20.359 0.299 1 91.19 223 GLY B C 1
ATOM 4177 O O . GLY B 1 223 ? -19.656 19.297 -0.054 1 91.19 223 GLY B O 1
ATOM 4178 N N . TYR B 1 224 ? -18.281 20.359 1.167 1 93.56 224 TYR B N 1
ATOM 4179 C CA . TYR B 1 224 ? -18.141 19.219 2.064 1 93.56 224 TYR B CA 1
ATOM 4180 C C . TYR B 1 224 ? -18.734 19.531 3.438 1 93.56 224 TYR B C 1
ATOM 4182 O O . TYR B 1 224 ? -18.75 20.688 3.863 1 93.56 224 TYR B O 1
ATOM 4190 N N . ASN B 1 225 ? -19.172 18.562 4.082 1 93.19 225 ASN B N 1
ATOM 4191 C CA . ASN B 1 225 ? -19.891 18.719 5.332 1 93.19 225 ASN B CA 1
ATOM 4192 C C . ASN B 1 225 ? -18.969 19.078 6.484 1 93.19 225 ASN B C 1
ATOM 4194 O O . ASN B 1 225 ? -18 18.359 6.75 1 93.19 225 ASN B O 1
ATOM 4198 N N . ASN B 1 226 ? -19.25 20.234 7.18 1 95.31 226 ASN B N 1
ATOM 4199 C CA . ASN B 1 226 ? -18.609 20.609 8.438 1 95.31 226 ASN B CA 1
ATOM 4200 C C . ASN B 1 226 ? -19.469 21.594 9.227 1 95.31 226 ASN B C 1
ATOM 4202 O O . ASN B 1 226 ? -18.969 22.641 9.672 1 95.31 226 ASN B O 1
ATOM 4206 N N . SER B 1 227 ? -20.688 21.25 9.414 1 92.88 227 SER B N 1
ATOM 4207 C CA . SER B 1 227 ? -21.656 22.125 10.07 1 92.88 227 SER B CA 1
ATOM 4208 C C . SER B 1 227 ? -21.359 22.281 11.555 1 92.88 227 SER B C 1
ATOM 4210 O O . SER B 1 227 ? -21.719 23.281 12.172 1 92.88 227 SER B O 1
ATOM 4212 N N . LYS B 1 228 ? -20.656 21.359 12.172 1 93.31 228 LYS B N 1
ATOM 4213 C CA . LYS B 1 228 ? -20.359 21.391 13.594 1 93.31 228 LYS B CA 1
ATOM 4214 C C . LYS B 1 228 ? -19.047 22.125 13.867 1 93.31 228 LYS B C 1
ATOM 4216 O O . LYS B 1 228 ? -18.641 22.266 15.016 1 93.31 228 LYS B O 1
ATOM 4221 N N . GLY B 1 229 ? -18.375 22.516 12.828 1 94.5 229 GLY B N 1
ATOM 4222 C CA . GLY B 1 229 ? -17.141 23.297 12.977 1 94.5 229 GLY B CA 1
ATOM 4223 C C . GLY B 1 229 ? -15.977 22.469 13.469 1 94.5 229 GLY B C 1
ATOM 4224 O O . GLY B 1 229 ? -15.156 22.953 14.25 1 94.5 229 GLY B O 1
ATOM 4225 N N . VAL B 1 230 ? -15.945 21.203 13.039 1 93.75 230 VAL B N 1
ATOM 4226 C CA . VAL B 1 230 ? -14.867 20.312 13.438 1 93.75 230 VAL B CA 1
ATOM 4227 C C . VAL B 1 230 ? -13.555 20.766 12.789 1 93.75 230 VAL B C 1
ATOM 4229 O O . VAL B 1 230 ? -13.547 21.219 11.648 1 93.75 230 VAL B O 1
ATOM 4232 N N . ILE B 1 231 ? -12.453 20.656 13.578 1 94.12 231 ILE B N 1
ATOM 4233 C CA . ILE B 1 231 ? -11.141 20.906 13 1 94.12 231 ILE B CA 1
ATOM 4234 C C . ILE B 1 231 ? -10.719 19.734 12.125 1 94.12 231 ILE B C 1
ATOM 4236 O O . ILE B 1 231 ? -10.492 18.625 12.625 1 94.12 231 ILE B O 1
ATOM 4240 N N . LEU B 1 232 ? -10.672 20.031 10.836 1 95.44 232 LEU B N 1
ATOM 4241 C CA . LEU B 1 232 ? -10.305 19.016 9.859 1 95.44 232 LEU B CA 1
ATOM 4242 C C . LEU B 1 232 ? -8.922 19.281 9.273 1 95.44 232 LEU B C 1
ATOM 4244 O O . LEU B 1 232 ? -8.562 20.438 9.039 1 95.44 232 LEU B O 1
ATOM 4248 N N . GLU B 1 233 ? -8.25 18.219 9.07 1 94.56 233 GLU B N 1
ATOM 4249 C CA . GLU B 1 233 ? -6.922 18.359 8.484 1 94.56 233 GLU B CA 1
ATOM 4250 C C . GLU B 1 233 ? -6.965 18.219 6.965 1 94.56 233 GLU B C 1
ATOM 4252 O O . GLU B 1 233 ? -7.566 17.266 6.445 1 94.56 233 GLU B O 1
ATOM 4257 N N . ALA B 1 234 ? -6.355 19.156 6.289 1 97.25 234 ALA B N 1
ATOM 4258 C CA . ALA B 1 234 ? -6.203 19.125 4.84 1 97.25 234 ALA B CA 1
ATOM 4259 C C . ALA B 1 234 ? -4.754 18.859 4.441 1 97.25 234 ALA B C 1
ATOM 4261 O O . ALA B 1 234 ? -3.834 19.141 5.211 1 97.25 234 ALA B O 1
ATOM 4262 N N . SER B 1 235 ? -4.625 18.297 3.232 1 96.62 235 SER B N 1
ATOM 4263 C CA . SER B 1 235 ? -3.27 17.953 2.807 1 96.62 235 SER B CA 1
ATOM 4264 C C . SER B 1 235 ? -3.121 18.062 1.293 1 96.62 235 SER B C 1
ATOM 4266 O O . SER B 1 235 ? -4.09 17.875 0.553 1 96.62 235 SER B O 1
ATOM 4268 N N . PHE B 1 236 ? -1.864 18.453 0.913 1 97.75 236 PHE B N 1
ATOM 4269 C CA . PHE B 1 236 ? -1.469 18.25 -0.477 1 97.75 236 PHE B CA 1
ATOM 4270 C C . PHE B 1 236 ? -1.014 16.828 -0.718 1 97.75 236 PHE B C 1
ATOM 4272 O O . PHE B 1 236 ? -0.495 16.172 0.19 1 97.75 236 PHE B O 1
ATOM 4279 N N . THR B 1 237 ? -1.231 16.422 -1.937 1 98 237 THR B N 1
ATOM 4280 C CA . THR B 1 237 ? -0.447 15.258 -2.348 1 98 237 THR B CA 1
ATOM 4281 C C . THR B 1 237 ? 1.026 15.625 -2.494 1 98 237 THR B C 1
ATOM 4283 O O . THR B 1 237 ? 1.364 16.797 -2.68 1 98 237 THR B O 1
ATOM 4286 N N . PRO B 1 238 ? 1.87 14.641 -2.402 1 96.38 238 PRO B N 1
ATOM 4287 C CA . PRO B 1 238 ? 3.303 14.945 -2.41 1 96.38 238 PRO B CA 1
ATOM 4288 C C . PRO B 1 238 ? 3.746 15.656 -3.686 1 96.38 238 PRO B C 1
ATOM 4290 O O . PRO B 1 238 ? 4.715 16.422 -3.666 1 96.38 238 PRO B O 1
ATOM 4293 N N . ASP B 1 239 ? 3.102 15.445 -4.785 1 96.44 239 ASP B N 1
ATOM 4294 C CA . ASP B 1 239 ? 3.467 16.078 -6.047 1 96.44 239 ASP B CA 1
ATOM 4295 C C . ASP B 1 239 ? 2.814 17.453 -6.18 1 96.44 239 ASP B C 1
ATOM 4297 O O . ASP B 1 239 ? 2.924 18.109 -7.223 1 96.44 239 ASP B O 1
ATOM 4301 N N . SER B 1 240 ? 2.039 17.859 -5.188 1 97.38 240 SER B N 1
ATOM 4302 C CA . SER B 1 240 ? 1.432 19.188 -5.051 1 97.38 240 SER B CA 1
ATOM 4303 C C . SER B 1 240 ? 0.32 19.391 -6.074 1 97.38 240 SER B C 1
ATOM 4305 O O . SER B 1 240 ? -0.11 20.516 -6.316 1 97.38 240 SER B O 1
ATOM 4307 N N . GLN B 1 241 ? -0.187 18.297 -6.641 1 97.44 241 GLN B N 1
ATOM 4308 C CA . GLN B 1 241 ? -1.159 18.422 -7.719 1 97.44 241 GLN B CA 1
ATOM 4309 C C . GLN B 1 241 ? -2.586 18.422 -7.18 1 97.44 241 GLN B C 1
ATOM 4311 O O . GLN B 1 241 ? -3.502 18.938 -7.82 1 97.44 241 GLN B O 1
ATOM 4316 N N . PHE B 1 242 ? -2.74 17.844 -6.051 1 98.38 242 PHE B N 1
ATOM 4317 C CA . PHE B 1 242 ? -4.086 17.672 -5.512 1 98.38 242 PHE B CA 1
ATOM 4318 C C . PHE B 1 242 ? -4.137 18.109 -4.051 1 98.38 242 PHE B C 1
ATOM 4320 O O . PHE B 1 242 ? -3.123 18.078 -3.352 1 98.38 242 PHE B O 1
ATOM 4327 N N . VAL B 1 243 ? -5.332 18.5 -3.605 1 98.5 243 VAL B N 1
ATOM 4328 C CA . VAL B 1 243 ? -5.617 18.781 -2.201 1 98.5 243 VAL B CA 1
ATOM 4329 C C . VAL B 1 243 ? -6.738 17.859 -1.716 1 98.5 243 VAL B C 1
ATOM 4331 O O . VAL B 1 243 ? -7.688 17.578 -2.455 1 98.5 243 VAL B O 1
ATOM 4334 N N . MET B 1 244 ? -6.551 17.391 -0.529 1 98.5 244 MET B N 1
ATOM 4335 C CA . MET B 1 244 ? -7.5 16.469 0.073 1 98.5 244 MET B CA 1
ATOM 4336 C C . MET B 1 244 ? -7.918 16.938 1.462 1 98.5 244 MET B C 1
ATOM 4338 O O . MET B 1 244 ? -7.102 17.469 2.213 1 98.5 244 MET B O 1
ATOM 4342 N N . ILE B 1 245 ? -9.188 16.672 1.824 1 98.44 245 ILE B N 1
ATOM 4343 C CA . ILE B 1 245 ? -9.656 16.984 3.17 1 98.44 245 ILE B CA 1
ATOM 4344 C C . ILE B 1 245 ? -10.758 16 3.57 1 98.44 245 ILE B C 1
ATOM 4346 O O . ILE B 1 245 ? -11.539 15.562 2.727 1 98.44 245 ILE B O 1
ATOM 4350 N N . GLY B 1 246 ? -10.742 15.617 4.812 1 97.69 246 GLY B N 1
ATOM 4351 C CA . GLY B 1 246 ? -11.852 14.859 5.359 1 97.69 246 GLY B CA 1
ATOM 4352 C C . GLY B 1 246 ? -13.055 15.719 5.691 1 97.69 246 GLY B C 1
ATOM 4353 O O . GLY B 1 246 ? -12.945 16.938 5.762 1 97.69 246 GLY B O 1
ATOM 4354 N N . SER B 1 247 ? -14.172 15.047 5.906 1 97.38 247 SER B N 1
ATOM 4355 C CA . SER B 1 247 ? -15.391 15.766 6.262 1 97.38 247 SER B CA 1
ATOM 4356 C C . SER B 1 247 ? -16.016 15.203 7.539 1 97.38 247 SER B C 1
ATOM 4358 O O . SER B 1 247 ? -15.562 14.188 8.055 1 97.38 247 SER B O 1
ATOM 4360 N N . GLU B 1 248 ? -16.953 15.914 7.98 1 96.62 248 GLU B N 1
ATOM 4361 C CA . GLU B 1 248 ? -17.688 15.562 9.195 1 96.62 248 GLU B CA 1
ATOM 4362 C C . GLU B 1 248 ? -18.453 14.25 9.031 1 96.62 248 GLU B C 1
ATOM 4364 O O . GLU B 1 248 ? -18.578 13.484 9.984 1 96.62 248 GLU B O 1
ATOM 4369 N N . ASP B 1 249 ? -18.828 13.961 7.844 1 96.31 249 ASP B N 1
ATOM 4370 C CA . ASP B 1 249 ? -19.625 12.758 7.594 1 96.31 249 ASP B CA 1
ATOM 4371 C C . ASP B 1 249 ? -18.734 11.594 7.176 1 96.31 249 ASP B C 1
ATOM 4373 O O . ASP B 1 249 ? -19.234 10.57 6.684 1 96.31 249 ASP B O 1
ATOM 4377 N N . GLY B 1 250 ? -17.5 11.719 7.234 1 96.56 250 GLY B N 1
ATOM 4378 C CA . GLY B 1 250 ? -16.594 10.594 7.074 1 96.56 250 GLY B CA 1
ATOM 4379 C C . GLY B 1 250 ? -16.203 10.352 5.629 1 96.56 250 GLY B C 1
ATOM 4380 O O . GLY B 1 250 ? -15.891 9.227 5.242 1 96.56 250 GLY B O 1
ATOM 4381 N N . LYS B 1 251 ? -16.219 11.406 4.84 1 98.06 251 LYS B N 1
ATOM 4382 C CA . LYS B 1 251 ? -15.805 11.312 3.441 1 98.06 251 LYS B CA 1
ATOM 4383 C C . LYS B 1 251 ? -14.531 12.117 3.189 1 98.06 251 LYS B C 1
ATOM 4385 O O . LYS B 1 251 ? -14.164 12.969 3.996 1 98.06 251 LYS B O 1
ATOM 4390 N N . ILE B 1 252 ? -13.875 11.773 2.121 1 98.62 252 ILE B N 1
ATOM 4391 C CA . ILE B 1 252 ? -12.688 12.516 1.722 1 98.62 252 ILE B CA 1
ATOM 4392 C C . ILE B 1 252 ? -12.938 13.211 0.388 1 98.62 252 ILE B C 1
ATOM 4394 O O . ILE B 1 252 ? -13.359 12.578 -0.583 1 98.62 252 ILE B O 1
ATOM 4398 N N . HIS B 1 253 ? -12.703 14.43 0.389 1 98.69 253 HIS B N 1
ATOM 4399 C CA . HIS B 1 253 ? -12.859 15.25 -0.804 1 98.69 253 HIS B CA 1
ATOM 4400 C C . HIS B 1 253 ? -11.508 15.594 -1.42 1 98.69 253 HIS B C 1
ATOM 4402 O O . HIS B 1 253 ? -10.578 15.969 -0.708 1 98.69 253 HIS B O 1
ATOM 4408 N N . VAL B 1 254 ? -11.445 15.492 -2.76 1 98.75 254 VAL B N 1
ATOM 4409 C CA . VAL B 1 254 ? -10.188 15.719 -3.463 1 98.75 254 VAL B CA 1
ATOM 4410 C C . VAL B 1 254 ? -10.406 16.688 -4.621 1 98.75 254 VAL B C 1
ATOM 4412 O O . VAL B 1 254 ? -11.336 16.516 -5.414 1 98.75 254 VAL B O 1
ATOM 4415 N N . TRP B 1 255 ? -9.594 17.719 -4.691 1 98.75 255 TRP B N 1
ATOM 4416 C CA . TRP B 1 255 ? -9.617 18.656 -5.805 1 98.75 255 TRP B CA 1
ATOM 4417 C C . TRP B 1 255 ? -8.25 18.734 -6.477 1 98.75 255 TRP B C 1
ATOM 4419 O O . TRP B 1 255 ? -7.223 18.5 -5.84 1 98.75 255 TRP B O 1
ATOM 4429 N N . ASN B 1 256 ? -8.273 19.047 -7.754 1 98.56 256 ASN B N 1
ATOM 4430 C CA . ASN B 1 256 ? -7.051 19.438 -8.461 1 98.56 256 ASN B CA 1
ATOM 4431 C C . ASN B 1 256 ? -6.617 20.844 -8.102 1 98.56 256 ASN B C 1
ATOM 4433 O O . ASN B 1 256 ? -7.395 21.797 -8.227 1 98.56 256 ASN B O 1
ATOM 4437 N N . ALA B 1 257 ? -5.418 21.031 -7.68 1 98 257 ALA B N 1
ATOM 4438 C CA . ALA B 1 257 ? -4.957 22.312 -7.145 1 98 257 ALA B CA 1
ATOM 4439 C C . ALA B 1 257 ? -4.789 23.344 -8.258 1 98 257 ALA B C 1
ATOM 4441 O O . ALA B 1 257 ? -4.855 24.547 -8.008 1 98 257 ALA B O 1
ATOM 4442 N N . GLU B 1 258 ? -4.551 22.891 -9.406 1 96.81 258 GLU B N 1
ATOM 4443 C CA . GLU B 1 258 ? -4.336 23.797 -10.531 1 96.81 258 GLU B CA 1
ATOM 4444 C C . GLU B 1 258 ? -5.664 24.219 -11.156 1 96.81 258 GLU B C 1
ATOM 4446 O O . GLU B 1 258 ? -5.949 25.422 -11.266 1 96.81 258 GLU B O 1
ATOM 4451 N N . SER B 1 259 ? -6.488 23.266 -11.484 1 97.44 259 SER B N 1
ATOM 4452 C CA . SER B 1 259 ? -7.73 23.562 -12.188 1 97.44 259 SER B CA 1
ATOM 4453 C C . SER B 1 259 ? -8.828 23.969 -11.211 1 97.44 259 SER B C 1
ATOM 4455 O O . SER B 1 259 ? -9.797 24.625 -11.594 1 97.44 259 SER B O 1
ATOM 4457 N N . GLY B 1 260 ? -8.727 23.531 -9.977 1 97.62 260 GLY B N 1
ATOM 4458 C CA . GLY B 1 260 ? -9.75 23.797 -8.984 1 97.62 260 GLY B CA 1
ATOM 4459 C C . GLY B 1 260 ? -10.93 22.844 -9.078 1 97.62 260 GLY B C 1
ATOM 4460 O O . GLY B 1 260 ? -11.898 22.969 -8.32 1 97.62 260 GLY B O 1
ATOM 4461 N N . MET B 1 261 ? -10.812 21.859 -9.891 1 97.88 261 MET B N 1
ATOM 4462 C CA . MET B 1 261 ? -11.938 20.953 -10.133 1 97.88 261 MET B CA 1
ATOM 4463 C C . MET B 1 261 ? -11.961 19.828 -9.109 1 97.88 261 MET B C 1
ATOM 4465 O O . MET B 1 261 ? -10.906 19.328 -8.703 1 97.88 261 MET B O 1
ATOM 4469 N N . LYS B 1 262 ? -13.195 19.438 -8.742 1 98.12 262 LYS B N 1
ATOM 4470 C CA . LYS B 1 262 ? -13.367 18.25 -7.898 1 98.12 262 LYS B CA 1
ATOM 4471 C C . LYS B 1 262 ? -13.008 16.984 -8.648 1 98.12 262 LYS B C 1
ATOM 4473 O O . LYS B 1 262 ? -13.5 16.75 -9.758 1 98.12 262 LYS B O 1
ATOM 4478 N N . VAL B 1 263 ? -12.188 16.172 -8.078 1 98.31 263 VAL B N 1
ATOM 4479 C CA . VAL B 1 263 ? -11.656 15 -8.758 1 98.31 263 VAL B CA 1
ATOM 4480 C C . VAL B 1 263 ? -12.297 13.734 -8.18 1 98.31 263 VAL B C 1
ATOM 4482 O O . VAL B 1 263 ? -12.602 12.797 -8.922 1 98.31 263 VAL B O 1
ATOM 4485 N N . ALA B 1 264 ? -12.508 13.695 -6.879 1 98.06 264 ALA B N 1
ATOM 4486 C CA . ALA B 1 264 ? -12.984 12.453 -6.27 1 98.06 264 ALA B CA 1
ATOM 4487 C C . ALA B 1 264 ? -13.719 12.734 -4.957 1 98.06 264 ALA B C 1
ATOM 4489 O O . ALA B 1 264 ? -13.438 13.727 -4.285 1 98.06 264 ALA B O 1
ATOM 4490 N N . LEU B 1 265 ? -14.664 11.992 -4.66 1 98.44 265 LEU B N 1
ATOM 4491 C CA . LEU B 1 265 ? -15.305 11.805 -3.361 1 98.44 265 LEU B CA 1
ATOM 4492 C C . LEU B 1 265 ? -15.141 10.359 -2.883 1 98.44 265 LEU B C 1
ATOM 4494 O O . LEU B 1 265 ? -15.758 9.445 -3.432 1 98.44 265 LEU B O 1
ATOM 4498 N N . LEU B 1 266 ? -14.297 10.18 -1.877 1 98.44 266 LEU B N 1
ATOM 4499 C CA . LEU B 1 266 ? -13.969 8.844 -1.403 1 98.44 266 LEU B CA 1
ATOM 4500 C C . LEU B 1 266 ? -14.727 8.523 -0.116 1 98.44 266 LEU B C 1
ATOM 4502 O O . LEU B 1 266 ? -14.766 9.344 0.802 1 98.44 266 LEU B O 1
ATOM 4506 N N . ASP B 1 267 ? -15.297 7.383 -0.087 1 98 267 ASP B N 1
ATOM 4507 C CA . ASP B 1 267 ? -16.047 6.914 1.074 1 98 267 ASP B CA 1
ATOM 4508 C C . ASP B 1 267 ? -15.445 5.629 1.636 1 98 267 ASP B C 1
ATOM 4510 O O . ASP B 1 267 ? -15.609 4.555 1.056 1 98 267 ASP B O 1
ATOM 4514 N N . GLY B 1 268 ? -14.75 5.746 2.742 1 95.62 268 GLY B N 1
ATOM 4515 C CA . GLY B 1 268 ? -14.125 4.605 3.391 1 95.62 268 GLY B CA 1
ATOM 4516 C C . GLY B 1 268 ? -14.93 4.066 4.559 1 95.62 268 GLY B C 1
ATOM 4517 O O . GLY B 1 268 ? -14.438 3.23 5.324 1 95.62 268 GLY B O 1
ATOM 4518 N N . LYS B 1 269 ? -16.094 4.57 4.766 1 95.44 269 LYS B N 1
ATOM 4519 C CA . LYS B 1 269 ? -17 4.133 5.812 1 95.44 269 LYS B CA 1
ATOM 4520 C C . LYS B 1 269 ? -16.438 4.449 7.199 1 95.44 269 LYS B C 1
ATOM 4522 O O . LYS B 1 269 ? -16.484 3.611 8.102 1 95.44 269 LYS B O 1
ATOM 4527 N N . HIS B 1 270 ? -15.836 5.547 7.301 1 95.12 270 HIS B N 1
ATOM 4528 C CA . HIS B 1 270 ? -15.461 6.047 8.617 1 95.12 270 HIS B CA 1
ATOM 4529 C C . HIS B 1 270 ? -16.688 6.238 9.508 1 95.12 270 HIS B C 1
ATOM 4531 O O . HIS B 1 270 ? -17.734 6.664 9.031 1 95.12 270 HIS B O 1
ATOM 4537 N N . THR B 1 271 ? -16.562 5.988 10.773 1 92.56 271 THR B N 1
ATOM 4538 C CA . THR B 1 271 ? -17.688 6.027 11.703 1 92.56 271 THR B CA 1
ATOM 4539 C C . THR B 1 271 ? -17.891 7.438 12.25 1 92.56 271 THR B C 1
ATOM 4541 O O . THR B 1 271 ? -18.859 7.699 12.961 1 92.56 271 THR B O 1
ATOM 4544 N N . GLY B 1 272 ? -17.078 8.398 11.961 1 93.94 272 GLY B N 1
ATOM 4545 C CA . GLY B 1 272 ? -17.141 9.773 12.414 1 93.94 272 GLY B CA 1
ATOM 4546 C C . GLY B 1 272 ? -16.344 10.727 11.539 1 93.94 272 GLY B C 1
ATOM 4547 O O . GLY B 1 272 ? -15.891 10.352 10.453 1 93.94 272 GLY B O 1
ATOM 4548 N N . PRO B 1 273 ? -16.234 11.953 12.039 1 95.56 273 PRO B N 1
ATOM 4549 C CA . PRO B 1 273 ? -15.477 12.945 11.281 1 95.56 273 PRO B CA 1
ATOM 4550 C C . PRO B 1 273 ? -14.016 12.539 11.062 1 95.56 273 PRO B C 1
ATOM 4552 O O . PRO B 1 273 ? -13.375 12.016 11.977 1 95.56 273 PRO B O 1
ATOM 4555 N N . ILE B 1 274 ? -13.539 12.727 9.828 1 96.5 274 ILE B N 1
ATOM 4556 C CA . ILE B 1 274 ? -12.125 12.5 9.539 1 96.5 274 ILE B CA 1
ATOM 4557 C C . ILE B 1 274 ? -11.305 13.719 9.953 1 96.5 274 ILE B C 1
ATOM 4559 O O . ILE B 1 274 ? -11.227 14.695 9.203 1 96.5 274 ILE B O 1
ATOM 4563 N N . THR B 1 275 ? -10.664 13.594 11.062 1 94.94 275 THR B N 1
ATOM 4564 C CA . THR B 1 275 ? -9.977 14.75 11.617 1 94.94 275 THR B CA 1
ATOM 4565 C C . THR B 1 275 ? -8.5 14.734 11.242 1 94.94 275 THR B C 1
ATOM 4567 O O . THR B 1 275 ? -7.805 15.742 11.367 1 94.94 275 THR B O 1
ATOM 4570 N N . CYS B 1 276 ? -8.016 13.602 10.836 1 95.25 276 CYS B N 1
ATOM 4571 C CA . CYS B 1 276 ? -6.629 13.477 10.398 1 95.25 276 CYS B CA 1
ATOM 4572 C C . CYS B 1 276 ? -6.555 12.836 9.016 1 95.25 276 CYS B C 1
ATOM 4574 O O . CYS B 1 276 ? -7.211 11.828 8.758 1 95.25 276 CYS B O 1
ATOM 4576 N N . LEU B 1 277 ? -5.793 13.438 8.211 1 97.69 277 LEU B N 1
ATOM 4577 C CA . LEU B 1 277 ? -5.625 12.992 6.836 1 97.69 277 LEU B CA 1
ATOM 4578 C C . LEU B 1 277 ? -4.27 13.422 6.285 1 97.69 277 LEU B C 1
ATOM 4580 O O . LEU B 1 277 ? -3.959 14.617 6.254 1 97.69 277 LEU B O 1
ATOM 4584 N N . GLN B 1 278 ? -3.449 12.469 5.906 1 97.62 278 GLN B N 1
ATOM 4585 C CA . GLN B 1 278 ? -2.146 12.766 5.32 1 97.62 278 GLN B CA 1
ATOM 4586 C C . GLN B 1 278 ? -1.802 11.781 4.207 1 97.62 278 GLN B C 1
ATOM 4588 O O . GLN B 1 278 ? -2.053 10.578 4.336 1 97.62 278 GLN B O 1
ATOM 4593 N N . PHE B 1 279 ? -1.272 12.328 3.176 1 97.94 279 PHE B N 1
ATOM 4594 C CA . PHE B 1 279 ? -0.699 11.477 2.139 1 97.94 279 PHE B CA 1
ATOM 4595 C C . PHE B 1 279 ? 0.725 11.07 2.498 1 97.94 279 PHE B C 1
ATOM 4597 O O . PHE B 1 279 ? 1.49 11.875 3.033 1 97.94 279 PHE B O 1
ATOM 4604 N N . ASN B 1 280 ? 1.051 9.852 2.275 1 97.44 280 ASN B N 1
ATOM 4605 C CA . ASN B 1 280 ? 2.43 9.406 2.463 1 97.44 280 ASN B CA 1
ATOM 4606 C C . ASN B 1 280 ? 3.398 10.227 1.611 1 97.44 280 ASN B C 1
ATOM 4608 O O . ASN B 1 280 ? 3.121 10.508 0.444 1 97.44 280 ASN B O 1
ATOM 4612 N N . PRO B 1 281 ? 4.477 10.609 2.201 1 95.31 281 PRO B N 1
ATOM 4613 C CA . PRO B 1 281 ? 5.355 11.531 1.47 1 95.31 281 PRO B CA 1
ATOM 4614 C C . PRO B 1 281 ? 6.102 10.844 0.328 1 95.31 281 PRO B C 1
ATOM 4616 O O . PRO B 1 281 ? 6.648 11.516 -0.551 1 95.31 281 PRO B O 1
ATOM 4619 N N . LYS B 1 282 ? 6.188 9.555 0.321 1 96.06 282 LYS B N 1
ATOM 4620 C CA . LYS B 1 282 ? 6.996 8.844 -0.667 1 96.06 282 LYS B CA 1
ATOM 4621 C C . LYS B 1 282 ? 6.148 7.879 -1.485 1 96.06 282 LYS B C 1
ATOM 4623 O O . LYS B 1 282 ? 6.227 7.859 -2.715 1 96.06 282 LYS B O 1
ATOM 4628 N N . PHE B 1 283 ? 5.316 7.168 -0.848 1 97.69 283 PHE B N 1
ATOM 4629 C CA . PHE B 1 283 ? 4.586 6.078 -1.482 1 97.69 283 PHE B CA 1
ATOM 4630 C C . PHE B 1 283 ? 3.18 6.52 -1.865 1 97.69 283 PHE B C 1
ATOM 4632 O O . PHE B 1 283 ? 2.604 7.402 -1.223 1 97.69 283 PHE B O 1
ATOM 4639 N N . MET B 1 284 ? 2.639 5.871 -2.842 1 97.5 284 MET B N 1
ATOM 4640 C CA . MET B 1 284 ? 1.299 6.18 -3.334 1 97.5 284 MET B CA 1
ATOM 4641 C C . MET B 1 284 ? 0.233 5.562 -2.434 1 97.5 284 MET B C 1
ATOM 4643 O O . MET B 1 284 ? -0.465 4.633 -2.84 1 97.5 284 MET B O 1
ATOM 4647 N N . THR B 1 285 ? 0.136 6.043 -1.322 1 98.12 285 THR B N 1
ATOM 4648 C CA . THR B 1 285 ? -0.819 5.652 -0.292 1 98.12 285 THR B CA 1
ATOM 4649 C C . THR B 1 285 ? -1.086 6.809 0.667 1 98.12 285 THR B C 1
ATOM 4651 O O . THR B 1 285 ? -0.297 7.754 0.744 1 98.12 285 THR B O 1
ATOM 4654 N N . PHE B 1 286 ? -2.191 6.781 1.32 1 98.06 286 PHE B N 1
ATOM 4655 C CA . PHE B 1 286 ? -2.453 7.77 2.361 1 98.06 286 PHE B CA 1
ATOM 4656 C C . PHE B 1 286 ? -3.266 7.156 3.496 1 98.06 286 PHE B C 1
ATOM 4658 O O . PHE B 1 286 ? -3.74 6.027 3.385 1 98.06 286 PHE B O 1
ATOM 4665 N N . ALA B 1 287 ? -3.332 7.871 4.605 1 96.81 287 ALA B N 1
ATOM 4666 C CA . ALA B 1 287 ? -4.082 7.438 5.781 1 96.81 287 ALA B CA 1
ATOM 4667 C C . ALA B 1 287 ? -5.102 8.492 6.199 1 96.81 287 ALA B C 1
ATOM 4669 O O . ALA B 1 287 ? -4.883 9.688 6.004 1 96.81 287 ALA B O 1
ATOM 4670 N N . SER B 1 288 ? -6.195 8.062 6.672 1 96.88 288 SER B N 1
ATOM 4671 C CA . SER B 1 288 ? -7.234 8.891 7.273 1 96.88 288 SER B CA 1
ATOM 4672 C C . SER B 1 288 ? -7.672 8.344 8.625 1 96.88 288 SER B C 1
ATOM 4674 O O . SER B 1 288 ? -7.602 7.133 8.859 1 96.88 288 SER B O 1
ATOM 4676 N N . ALA B 1 289 ? -8.07 9.273 9.492 1 93.88 289 ALA B N 1
ATOM 4677 C CA . ALA B 1 289 ? -8.391 8.789 10.828 1 93.88 289 ALA B CA 1
ATOM 4678 C C . ALA B 1 289 ? -9.57 9.555 11.422 1 93.88 289 ALA B C 1
ATOM 4680 O O . ALA B 1 289 ? -9.703 10.766 11.211 1 93.88 289 ALA B O 1
ATOM 4681 N N . CYS B 1 290 ? -10.398 8.852 12.07 1 92.44 290 CYS B N 1
ATOM 4682 C CA . CYS B 1 290 ? -11.383 9.297 13.055 1 92.44 290 CYS B CA 1
ATOM 4683 C C . CYS B 1 290 ? -11.188 8.586 14.391 1 92.44 290 CYS B C 1
ATOM 4685 O O . CYS B 1 290 ? -10.164 8.781 15.055 1 92.44 290 CYS B O 1
ATOM 4687 N N . SER B 1 291 ? -12.078 7.656 14.789 1 87.94 291 SER B N 1
ATOM 4688 C CA . SER B 1 291 ? -11.797 6.75 15.898 1 87.94 291 SER B CA 1
ATOM 4689 C C . SER B 1 291 ? -10.984 5.547 15.43 1 87.94 291 SER B C 1
ATOM 4691 O O . SER B 1 291 ? -10.289 4.91 16.234 1 87.94 291 SER B O 1
ATOM 4693 N N . ASN B 1 292 ? -11.094 5.363 14.148 1 89 292 ASN B N 1
ATOM 4694 C CA . ASN B 1 292 ? -10.312 4.332 13.477 1 89 292 ASN B CA 1
ATOM 4695 C C . ASN B 1 292 ? -9.367 4.934 12.438 1 89 292 ASN B C 1
ATOM 4697 O O . ASN B 1 292 ? -9.602 6.043 11.945 1 89 292 ASN B O 1
ATOM 4701 N N . MET B 1 293 ? -8.305 4.215 12.188 1 92.38 293 MET B N 1
ATOM 4702 C CA . MET B 1 293 ? -7.383 4.645 11.141 1 92.38 293 MET B CA 1
ATOM 4703 C C . MET B 1 293 ? -7.523 3.768 9.898 1 92.38 293 MET B C 1
ATOM 4705 O O . MET B 1 293 ? -7.504 2.539 10 1 92.38 293 MET B O 1
ATOM 4709 N N . ALA B 1 294 ? -7.691 4.375 8.82 1 94.81 294 ALA B N 1
ATOM 4710 C CA . ALA B 1 294 ? -7.809 3.662 7.551 1 94.81 294 ALA B CA 1
ATOM 4711 C C . ALA B 1 294 ? -6.617 3.955 6.645 1 94.81 294 ALA B C 1
ATOM 4713 O O . ALA B 1 294 ? -6.18 5.105 6.535 1 94.81 294 ALA B O 1
ATOM 4714 N N . PHE B 1 295 ? -6.117 2.926 6.012 1 96.06 295 PHE B N 1
ATOM 4715 C CA . PHE B 1 295 ? -5.07 3.041 5.004 1 96.06 295 PHE B CA 1
ATOM 4716 C C . PHE B 1 295 ? -5.633 2.799 3.607 1 96.06 295 PHE B C 1
ATOM 4718 O O . PHE B 1 295 ? -6.371 1.836 3.389 1 96.06 295 PHE B O 1
ATOM 4725 N N . TRP B 1 296 ? -5.242 3.684 2.695 1 98.12 296 TRP B N 1
ATOM 4726 C CA . TRP B 1 296 ? -5.836 3.686 1.364 1 98.12 296 TRP B CA 1
ATOM 4727 C C . TRP B 1 296 ? -4.801 3.318 0.305 1 98.12 296 TRP B C 1
ATOM 4729 O O . TRP B 1 296 ? -3.662 3.787 0.352 1 98.12 296 TRP B O 1
ATOM 4739 N N . LEU B 1 297 ? -5.234 2.471 -0.643 1 98.25 297 LEU B N 1
ATOM 4740 C CA . LEU B 1 297 ? -4.43 2.115 -1.808 1 98.25 297 LEU B CA 1
ATOM 4741 C C . LEU B 1 297 ? -5.246 2.246 -3.09 1 98.25 297 LEU B C 1
ATOM 4743 O O . LEU B 1 297 ? -6.457 2.02 -3.086 1 98.25 297 LEU B O 1
ATOM 4747 N N . PRO B 1 298 ? -4.508 2.646 -4.18 1 97.75 298 PRO B N 1
ATOM 4748 C CA . PRO B 1 298 ? -5.238 2.588 -5.445 1 97.75 298 PRO B CA 1
ATOM 4749 C C . PRO B 1 298 ? -5.625 1.165 -5.844 1 97.75 298 PRO B C 1
ATOM 4751 O O . PRO B 1 298 ? -4.938 0.21 -5.469 1 97.75 298 PRO B O 1
ATOM 4754 N N . THR B 1 299 ? -6.719 1.037 -6.594 1 97.62 299 THR B N 1
ATOM 4755 C CA . THR B 1 299 ? -7.16 -0.267 -7.07 1 97.62 299 THR B CA 1
ATOM 4756 C C . THR B 1 299 ? -6.992 -0.374 -8.586 1 97.62 299 THR B C 1
ATOM 4758 O O . THR B 1 299 ? -6.918 0.642 -9.281 1 97.62 299 THR B O 1
ATOM 4761 N N . ILE B 1 300 ? -6.859 -1.556 -8.977 1 94.25 300 ILE B N 1
ATOM 4762 C CA . ILE B 1 300 ? -6.637 -1.843 -10.391 1 94.25 300 ILE B CA 1
ATOM 4763 C C . ILE B 1 300 ? -7.883 -2.502 -10.984 1 94.25 300 ILE B C 1
ATOM 4765 O O . ILE B 1 300 ? -8.484 -3.383 -10.359 1 94.25 300 ILE B O 1
ATOM 4769 N N . ASP B 1 301 ? -8.266 -2.014 -12.164 1 85.81 301 ASP B N 1
ATOM 4770 C CA . ASP B 1 301 ? -9.391 -2.611 -12.867 1 85.81 301 ASP B CA 1
ATOM 4771 C C . ASP B 1 301 ? -8.992 -3.93 -13.531 1 85.81 301 ASP B C 1
ATOM 4773 O O . ASP B 1 301 ? -7.887 -4.059 -14.047 1 85.81 301 ASP B O 1
ATOM 4777 N N . HIS B 1 302 ? -9.836 -4.922 -13.383 1 75.38 302 HIS B N 1
ATOM 4778 C CA . HIS B 1 302 ? -9.586 -6.207 -14.023 1 75.38 302 HIS B CA 1
ATOM 4779 C C . HIS B 1 302 ? -10.078 -6.203 -15.469 1 75.38 302 HIS B C 1
ATOM 4781 O O . HIS B 1 302 ? -10.984 -5.449 -15.82 1 75.38 302 HIS B O 1
#

Organism: Nothobranchius furzeri (NCBI:txid105023)